Protein AF-R7NEY8-F1 (afdb_monomer)

Nearest PDB structures (foldseek):
  2kyw-assembly1_A  TM=3.638E-01  e=1.204E+00  Pediococcus pentosaceus ATCC 25745
  6xfq-assembly1_B  TM=5.716E-01  e=5.577E+00  Deinagkistrodon acutus
  2h2r-assembly1_B  TM=4.894E-01  e=4.732E+00  Homo sapiens
  4j6n-assembly2_B  TM=4.679E-01  e=6.572E+00  Homo sapiens
  5xw6-assembly1_B  TM=1.601E-01  e=9.128E+00  Gallus gallus

Structure (mmCIF, N/CA/C/O backbone):
data_AF-R7NEY8-F1
#
_entry.id   AF-R7NEY8-F1
#
loop_
_atom_site.group_PDB
_atom_site.id
_atom_site.type_symbol
_atom_site.label_atom_id
_atom_site.label_alt_id
_atom_site.label_comp_id
_atom_site.label_asym_id
_atom_site.label_entity_id
_atom_site.label_seq_id
_atom_site.pdbx_PDB_ins_code
_atom_site.Cartn_x
_atom_site.Cartn_y
_atom_site.Cartn_z
_atom_site.occupancy
_atom_site.B_iso_or_equiv
_atom_site.auth_seq_id
_atom_site.auth_comp_id
_atom_site.auth_asym_id
_atom_site.auth_atom_id
_atom_site.pdbx_PDB_model_num
ATOM 1 N N . MET A 1 1 ? -41.479 -27.903 -81.618 1.00 34.59 1 MET A N 1
ATOM 2 C CA . MET A 1 1 ? -42.304 -29.026 -82.120 1.00 34.59 1 MET A CA 1
ATOM 3 C C . MET A 1 1 ? -42.559 -29.978 -80.956 1.00 34.59 1 MET A C 1
ATOM 5 O O . MET A 1 1 ? -41.578 -30.416 -80.388 1.00 34.59 1 MET A O 1
ATOM 9 N N . LYS A 1 2 ? -43.842 -30.221 -80.623 1.00 31.72 2 LYS A N 1
ATOM 10 C CA . LYS A 1 2 ? -44.438 -31.319 -79.808 1.00 31.72 2 LYS A CA 1
ATOM 11 C C . LYS A 1 2 ? -43.821 -31.620 -78.416 1.00 31.72 2 LYS A C 1
ATOM 13 O O . LYS A 1 2 ? -42.689 -32.053 -78.325 1.00 31.72 2 LYS A O 1
ATOM 18 N N . LYS A 1 3 ? -44.509 -31.286 -77.309 1.00 28.61 3 LYS A N 1
ATOM 19 C CA . LYS A 1 3 ? -45.629 -32.014 -76.637 1.00 28.61 3 LYS A CA 1
ATOM 20 C C . LYS A 1 3 ? -45.160 -33.257 -75.847 1.00 28.61 3 LYS A C 1
ATOM 22 O O . LYS A 1 3 ? -44.783 -34.233 -76.474 1.00 28.61 3 LYS A O 1
ATOM 27 N N . THR A 1 4 ? -45.166 -33.185 -74.501 1.00 30.80 4 THR A N 1
ATOM 28 C CA . THR A 1 4 ? -46.138 -33.874 -73.587 1.00 30.80 4 THR A CA 1
ATOM 29 C C . THR A 1 4 ? -45.505 -35.186 -73.053 1.00 30.80 4 THR A C 1
ATOM 31 O O . THR A 1 4 ? -44.933 -35.900 -73.856 1.00 30.80 4 THR A O 1
ATOM 34 N N . LEU A 1 5 ? -45.437 -35.564 -71.761 1.00 26.52 5 LEU A N 1
ATOM 35 C CA . LEU A 1 5 ? -46.464 -35.685 -70.710 1.00 26.52 5 LEU A CA 1
ATOM 36 C C . LEU A 1 5 ? -45.821 -36.077 -69.337 1.00 26.52 5 LEU A C 1
ATOM 38 O O . LEU A 1 5 ? -45.114 -37.073 -69.271 1.00 26.52 5 LEU A O 1
ATOM 42 N N . ILE A 1 6 ? -46.035 -35.274 -68.283 1.00 31.53 6 ILE A N 1
ATOM 43 C CA . ILE A 1 6 ? -46.581 -35.585 -66.931 1.00 31.53 6 ILE A CA 1
ATOM 44 C C . ILE A 1 6 ? -46.343 -37.002 -66.342 1.00 31.53 6 ILE A C 1
ATOM 46 O O . ILE A 1 6 ? -46.766 -37.975 -66.955 1.00 31.53 6 ILE A O 1
ATOM 50 N N . ILE A 1 7 ? -45.825 -37.092 -65.096 1.00 28.94 7 ILE A N 1
ATOM 51 C CA . ILE A 1 7 ? -46.500 -37.626 -63.872 1.00 28.94 7 ILE A CA 1
ATOM 52 C C . ILE A 1 7 ? -45.574 -37.537 -62.627 1.00 28.94 7 ILE A C 1
ATOM 54 O O . ILE A 1 7 ? -44.387 -37.832 -62.682 1.00 28.94 7 ILE A O 1
ATOM 58 N N . PHE A 1 8 ? -46.184 -37.088 -61.522 1.00 30.09 8 PHE A N 1
ATOM 59 C CA . PHE A 1 8 ? -45.737 -36.955 -60.123 1.00 30.09 8 PHE A CA 1
ATOM 60 C C . PHE A 1 8 ? -45.216 -38.258 -59.468 1.00 30.09 8 PHE A C 1
ATOM 62 O O . PHE A 1 8 ? -45.709 -39.329 -59.805 1.00 30.09 8 PHE A O 1
ATOM 69 N N . ILE A 1 9 ? -44.384 -38.154 -58.413 1.00 28.44 9 ILE A N 1
ATOM 70 C CA . ILE A 1 9 ? -44.729 -38.485 -56.999 1.00 28.44 9 ILE A CA 1
ATOM 71 C C . ILE A 1 9 ? -43.503 -38.307 -56.064 1.00 28.44 9 ILE A C 1
ATOM 73 O O . ILE A 1 9 ? -42.375 -38.639 -56.408 1.00 28.44 9 ILE A O 1
ATOM 77 N N . LEU A 1 10 ? -43.792 -37.745 -54.883 1.00 30.98 10 LEU A N 1
ATOM 78 C CA . LEU A 1 10 ? -42.969 -37.454 -53.701 1.00 30.98 10 LEU A CA 1
ATOM 79 C C . LEU A 1 10 ? -42.046 -38.586 -53.193 1.00 30.98 10 LEU A C 1
ATOM 81 O O . LEU A 1 10 ? -42.489 -39.729 -53.139 1.00 30.98 10 LEU A O 1
ATOM 85 N N . LEU A 1 11 ? -40.886 -38.229 -52.605 1.00 28.19 11 LEU A N 1
ATOM 86 C CA . LEU A 1 11 ? -40.622 -38.306 -51.144 1.00 28.19 11 LEU A CA 1
ATOM 87 C C . LEU A 1 11 ? -39.175 -37.898 -50.763 1.00 28.19 11 LEU A C 1
ATOM 89 O O . LEU A 1 11 ? -38.208 -38.366 -51.347 1.00 28.19 11 LEU A O 1
ATOM 93 N N . PHE A 1 12 ? -39.102 -36.999 -49.772 1.00 32.03 12 PHE A N 1
ATOM 94 C CA . PHE A 1 12 ? -38.027 -36.635 -48.828 1.00 32.03 12 PHE A CA 1
ATOM 95 C C . PHE A 1 12 ? -36.641 -37.309 -48.918 1.00 32.03 12 PHE A C 1
ATOM 97 O O . PHE A 1 12 ? -36.538 -38.523 -48.787 1.00 32.03 12 PHE A O 1
ATOM 104 N N . SER A 1 13 ? -35.576 -36.492 -48.903 1.00 29.09 13 SER A N 1
ATOM 105 C CA . SER A 1 13 ? -34.554 -36.452 -47.827 1.00 29.09 13 SER A CA 1
ATOM 106 C C . SER A 1 13 ? -33.340 -35.601 -48.252 1.00 29.09 13 SER A C 1
ATOM 108 O O . SER A 1 13 ? -32.900 -35.674 -49.396 1.00 29.09 13 SER A O 1
ATOM 110 N N . CYS A 1 14 ? -32.831 -34.770 -47.337 1.00 29.28 14 CYS A N 1
ATOM 111 C CA . CYS A 1 14 ? -31.728 -33.820 -47.513 1.00 29.28 14 CYS A CA 1
ATOM 112 C C . CYS A 1 14 ? -30.469 -34.425 -48.158 1.00 29.28 14 CYS A C 1
ATOM 114 O O . CYS A 1 14 ? -29.878 -35.362 -47.627 1.00 29.28 14 CYS A O 1
ATOM 116 N N . ILE A 1 15 ? -30.004 -33.806 -49.247 1.00 30.89 15 ILE A N 1
ATOM 117 C CA . ILE A 1 15 ? -28.674 -34.025 -49.826 1.00 30.89 15 ILE A CA 1
ATOM 118 C C . ILE A 1 15 ? -27.732 -32.971 -49.236 1.00 30.89 15 ILE A C 1
ATOM 120 O O . ILE A 1 15 ? -27.844 -31.787 -49.551 1.00 30.89 15 ILE A O 1
ATOM 124 N N . ILE A 1 16 ? -26.807 -33.414 -48.383 1.00 34.69 16 ILE A N 1
ATOM 125 C CA . ILE A 1 16 ? -25.575 -32.686 -48.066 1.00 34.69 16 ILE A CA 1
ATOM 126 C C . ILE A 1 16 ? -24.668 -32.807 -49.295 1.00 34.69 16 ILE A C 1
ATOM 128 O O . ILE A 1 16 ? -24.315 -33.911 -49.713 1.00 34.69 16 ILE A O 1
ATOM 132 N N . LEU A 1 17 ? -24.337 -31.667 -49.902 1.00 31.25 17 LEU A N 1
ATOM 133 C CA . LEU A 1 17 ? -23.356 -31.564 -50.977 1.00 31.25 17 LEU A CA 1
ATOM 134 C C . LEU A 1 17 ? -21.948 -31.742 -50.397 1.00 31.25 17 LEU A C 1
ATOM 136 O O . LEU A 1 17 ? -21.477 -30.921 -49.617 1.00 31.25 17 LEU A O 1
ATOM 140 N N . PHE A 1 18 ? -21.285 -32.814 -50.823 1.00 31.94 18 PHE A N 1
ATOM 141 C CA . PHE A 1 18 ? -19.846 -33.013 -50.694 1.00 31.94 18 PHE A CA 1
ATOM 142 C C . PHE A 1 18 ? -19.113 -31.971 -51.556 1.00 31.94 18 PHE A C 1
ATOM 144 O O . PHE A 1 18 ? -19.301 -31.937 -52.774 1.00 31.94 18 PHE A O 1
ATOM 151 N N . VAL A 1 19 ? -18.256 -31.153 -50.944 1.00 31.95 19 VAL A N 1
ATOM 152 C CA . VAL A 1 19 ? -17.185 -30.430 -51.644 1.00 31.95 19 VAL A CA 1
ATOM 153 C C . VAL A 1 19 ? -15.875 -31.092 -51.240 1.00 31.95 19 VAL A C 1
ATOM 155 O O . VAL A 1 19 ? -15.503 -31.092 -50.072 1.00 31.95 19 VAL A O 1
ATOM 158 N N . ILE A 1 20 ? -15.214 -31.703 -52.220 1.00 33.09 20 ILE A N 1
ATOM 159 C CA . ILE A 1 20 ? -13.896 -32.323 -52.092 1.00 33.09 20 ILE A CA 1
ATOM 160 C C . ILE A 1 20 ? -12.853 -31.198 -52.119 1.00 33.09 20 ILE A C 1
ATOM 162 O O . ILE A 1 20 ? -12.715 -30.523 -53.139 1.00 33.09 20 ILE A O 1
ATOM 166 N N . SER A 1 21 ? -12.107 -31.016 -51.028 1.00 34.59 21 SER A N 1
ATOM 167 C CA . SER A 1 21 ? -10.761 -30.437 -51.073 1.00 34.59 21 SER A CA 1
ATOM 168 C C . SER A 1 21 ? -9.753 -31.554 -50.782 1.00 34.59 21 SER A C 1
ATOM 170 O O . SER A 1 21 ? -10.024 -32.466 -50.004 1.00 34.59 21 SER A O 1
ATOM 172 N N . ASN A 1 22 ? -8.624 -31.535 -51.491 1.00 34.09 22 ASN A N 1
ATOM 173 C CA . ASN A 1 22 ? -7.540 -32.506 -51.361 1.00 34.09 22 ASN A CA 1
ATOM 174 C C . ASN A 1 22 ? -6.970 -32.490 -49.930 1.00 34.09 22 ASN A C 1
ATOM 176 O O . ASN A 1 22 ? -6.149 -31.628 -49.620 1.00 34.09 22 ASN A O 1
ATOM 180 N N . GLN A 1 23 ? -7.375 -33.435 -49.079 1.00 37.69 23 GLN A N 1
ATOM 181 C CA . GLN A 1 23 ? -6.681 -33.717 -47.823 1.00 37.69 23 GLN A CA 1
ATOM 182 C C . GLN A 1 23 ? -5.438 -34.571 -48.100 1.00 37.69 23 GLN A C 1
ATOM 184 O O . GLN A 1 23 ? -5.484 -35.503 -48.905 1.00 37.69 23 GLN A O 1
ATOM 189 N N . LYS A 1 24 ? -4.331 -34.264 -47.413 1.00 41.72 24 LYS A N 1
ATOM 190 C CA . LYS A 1 24 ? -3.266 -35.246 -47.176 1.00 41.72 24 LYS A CA 1
ATOM 191 C C . LYS A 1 24 ? -3.923 -36.500 -46.589 1.00 41.72 24 LYS A C 1
ATOM 193 O O . LYS A 1 24 ? -4.746 -36.393 -45.684 1.00 41.72 24 LYS A O 1
ATOM 198 N N . GLU A 1 25 ? -3.610 -37.674 -47.127 1.00 44.91 25 GLU A N 1
ATOM 199 C CA . GLU A 1 25 ? -4.129 -38.934 -46.592 1.00 44.91 25 GLU A CA 1
ATOM 200 C C . GLU A 1 25 ? -3.706 -39.065 -45.111 1.00 44.91 25 GLU A C 1
ATOM 202 O O . GLU A 1 25 ? -2.513 -39.116 -44.822 1.00 44.91 25 GLU A O 1
ATOM 207 N N . ASN A 1 26 ? -4.693 -39.121 -44.200 1.00 55.47 26 ASN A N 1
ATOM 208 C CA . ASN A 1 26 ? -4.597 -39.401 -42.749 1.00 55.47 26 ASN A CA 1
ATOM 209 C C . ASN A 1 26 ? -4.412 -38.220 -41.764 1.00 55.47 26 ASN A C 1
ATOM 211 O O . ASN A 1 26 ? -3.669 -38.353 -40.792 1.00 55.47 26 ASN A O 1
ATOM 215 N N . GLU A 1 27 ? -5.136 -37.112 -41.941 1.00 52.06 27 GLU A N 1
ATOM 216 C CA . GLU A 1 27 ? -5.231 -36.023 -40.947 1.00 52.06 27 GLU A CA 1
ATOM 217 C C . GLU A 1 27 ? -6.686 -35.856 -40.465 1.00 52.06 27 GLU A C 1
ATOM 219 O O . GLU A 1 27 ? -7.603 -35.728 -41.284 1.00 52.06 27 GLU A O 1
ATOM 224 N N . VAL A 1 28 ? -6.921 -35.894 -39.146 1.00 64.44 28 VAL A N 1
ATOM 225 C CA . VAL A 1 28 ? -8.244 -35.689 -38.527 1.00 64.44 28 VAL A CA 1
ATOM 226 C C . VAL A 1 28 ? -8.140 -34.617 -37.446 1.00 64.44 28 VAL A C 1
ATOM 228 O O . VAL A 1 28 ? -7.413 -34.771 -36.469 1.00 64.44 28 VAL A O 1
ATOM 231 N N . ILE A 1 29 ? -8.932 -33.557 -37.606 1.00 59.16 29 ILE A N 1
ATOM 232 C CA . ILE A 1 29 ? -9.099 -32.489 -36.618 1.00 59.16 29 ILE A CA 1
ATOM 233 C C . ILE A 1 29 ? -10.428 -32.717 -35.898 1.00 59.16 29 ILE A C 1
ATOM 235 O O . ILE A 1 29 ? -11.479 -32.806 -36.540 1.00 59.16 29 ILE A O 1
ATOM 239 N N . ILE A 1 30 ? -10.387 -32.810 -34.571 1.00 64.75 30 ILE A N 1
ATOM 240 C CA . ILE A 1 30 ? -11.564 -32.967 -33.717 1.00 64.75 30 ILE A CA 1
ATOM 241 C C . ILE A 1 30 ? -11.696 -31.721 -32.838 1.00 64.75 30 ILE A C 1
ATOM 243 O O . ILE A 1 30 ? -10.909 -31.495 -31.920 1.00 64.75 30 ILE A O 1
ATOM 247 N N . SER A 1 31 ? -12.720 -30.916 -33.114 1.00 53.50 31 SER A N 1
ATOM 248 C CA . SER A 1 31 ? -13.109 -29.759 -32.304 1.00 53.50 31 SER A CA 1
ATOM 249 C C . SER A 1 31 ? -14.263 -30.117 -31.358 1.00 53.50 31 SER A C 1
ATOM 251 O O . SER A 1 31 ? -15.131 -30.913 -31.717 1.00 53.50 31 SER A O 1
ATOM 253 N N . ASN A 1 32 ? -14.287 -29.528 -30.154 1.00 51.69 32 ASN A N 1
ATOM 254 C CA . ASN A 1 32 ? -15.289 -29.786 -29.103 1.00 51.69 32 ASN A CA 1
ATOM 255 C C . ASN A 1 32 ? -15.378 -31.268 -28.685 1.00 51.69 32 ASN A C 1
ATOM 257 O O . ASN A 1 32 ? -16.399 -31.941 -28.882 1.00 51.69 32 ASN A O 1
ATOM 261 N N . ILE A 1 33 ? -14.286 -31.791 -28.118 1.00 59.47 33 ILE A N 1
ATOM 262 C CA . ILE A 1 33 ? -14.197 -33.170 -27.618 1.00 59.47 33 ILE A CA 1
ATOM 263 C C . ILE A 1 33 ? -15.023 -33.290 -26.334 1.00 59.47 33 ILE A C 1
ATOM 265 O O . ILE A 1 33 ? -14.513 -33.161 -25.230 1.00 59.47 33 ILE A O 1
ATOM 269 N N . ASN A 1 34 ? -16.319 -33.541 -26.481 1.00 50.88 34 ASN A N 1
ATOM 270 C CA . ASN A 1 34 ? -17.233 -33.648 -25.340 1.00 50.88 34 ASN A CA 1
ATOM 271 C C . ASN A 1 34 ? -17.680 -35.104 -25.101 1.00 50.88 34 ASN A C 1
ATOM 273 O O . ASN A 1 34 ? -18.567 -35.342 -24.289 1.00 50.88 34 ASN A O 1
ATOM 277 N N . ASN A 1 35 ? -17.139 -36.078 -25.849 1.00 51.78 35 ASN A N 1
ATOM 278 C CA . ASN A 1 35 ? -17.605 -37.469 -25.851 1.00 51.78 35 ASN A CA 1
ATOM 279 C C . ASN A 1 35 ? -16.475 -38.490 -26.054 1.00 51.78 35 ASN A C 1
ATOM 281 O O . ASN A 1 35 ? -15.436 -38.196 -26.637 1.00 51.78 35 ASN A O 1
ATOM 285 N N . ASN A 1 36 ? -16.749 -39.718 -25.604 1.00 52.38 36 ASN A N 1
ATOM 286 C CA . ASN A 1 36 ? -15.899 -40.908 -25.650 1.00 52.38 36 ASN A CA 1
ATOM 287 C C . ASN A 1 36 ? -15.521 -41.286 -27.106 1.00 52.38 36 ASN A C 1
ATOM 289 O O . ASN A 1 36 ? -16.303 -41.915 -27.826 1.00 52.38 36 ASN A O 1
ATOM 293 N N . ILE A 1 37 ? -14.345 -40.851 -27.573 1.00 61.47 37 ILE A N 1
ATOM 294 C CA . ILE A 1 37 ? -13.809 -41.174 -28.905 1.00 61.47 37 ILE A CA 1
ATOM 295 C C . ILE A 1 37 ? -13.157 -42.558 -28.839 1.00 61.47 37 ILE A C 1
ATOM 297 O O . ILE A 1 37 ? -12.196 -42.769 -28.102 1.00 61.47 37 ILE A O 1
ATOM 301 N N . GLN A 1 38 ? -13.652 -43.510 -29.637 1.00 61.91 38 GLN A N 1
ATOM 302 C CA . GLN A 1 38 ? -13.104 -44.868 -29.658 1.00 61.91 38 GLN A CA 1
ATOM 303 C C . GLN A 1 38 ? -11.602 -44.874 -29.982 1.00 61.91 38 GLN A C 1
ATOM 305 O O . GLN A 1 38 ? -11.197 -44.458 -31.066 1.00 61.91 38 GLN A O 1
ATOM 310 N N . GLY A 1 39 ? -10.801 -45.424 -29.063 1.00 65.12 39 GLY A N 1
ATOM 311 C CA . GLY A 1 39 ? -9.355 -45.605 -29.227 1.00 65.12 39 GLY A CA 1
ATOM 312 C C . GLY A 1 39 ? -8.481 -44.568 -28.511 1.00 65.12 39 GLY A C 1
ATOM 313 O O . GLY A 1 39 ? -7.263 -44.742 -28.466 1.00 65.12 39 GLY A O 1
ATOM 314 N N . LEU A 1 40 ? -9.094 -43.551 -27.897 1.00 73.69 40 LEU A N 1
ATOM 315 C CA . LEU A 1 40 ? -8.440 -42.647 -26.955 1.00 73.69 40 LEU A CA 1
ATOM 316 C C . LEU A 1 40 ? -8.656 -43.111 -25.512 1.00 73.69 40 LEU A C 1
ATOM 318 O O . LEU A 1 40 ? -9.732 -43.590 -25.163 1.00 73.69 40 LEU A O 1
ATOM 322 N N . VAL A 1 41 ? -7.621 -42.977 -24.684 1.00 82.19 41 VAL A N 1
ATOM 323 C CA . VAL A 1 41 ? -7.692 -43.193 -23.230 1.00 82.19 41 VAL A CA 1
ATOM 324 C C . VAL A 1 41 ? -7.137 -41.954 -22.546 1.00 82.19 41 VAL A C 1
ATOM 326 O O . VAL A 1 41 ? -6.106 -41.438 -22.975 1.00 82.19 41 VAL A O 1
ATOM 329 N N . PHE A 1 42 ? -7.800 -41.488 -21.494 1.00 86.25 42 PHE A N 1
ATOM 330 C CA . PHE A 1 42 ? -7.442 -40.256 -20.802 1.00 86.25 42 PHE A CA 1
ATOM 331 C C . PHE A 1 42 ? -6.905 -40.567 -19.407 1.00 86.25 42 PHE A C 1
ATOM 333 O O . PHE A 1 42 ? -7.394 -41.472 -18.730 1.00 86.25 42 PHE A O 1
ATOM 340 N N . TYR A 1 43 ? -5.893 -39.818 -18.993 1.00 87.31 43 TYR A N 1
ATOM 341 C CA . TYR A 1 43 ? -5.237 -39.937 -17.700 1.00 87.31 43 TYR A CA 1
ATOM 342 C C . TYR A 1 43 ? -5.151 -38.555 -17.054 1.00 87.31 43 TYR A C 1
ATOM 344 O O . TYR A 1 43 ? -4.665 -37.629 -17.698 1.00 87.31 43 TYR A O 1
ATOM 352 N N . LEU A 1 44 ? -5.600 -38.428 -15.807 1.00 86.88 44 LEU A N 1
ATOM 353 C CA . LEU A 1 44 ? -5.523 -37.202 -15.004 1.00 86.88 44 LEU A CA 1
ATOM 354 C C . LEU A 1 44 ? -4.481 -37.366 -13.906 1.00 86.88 44 LEU A C 1
ATOM 356 O O . LEU A 1 44 ? -4.434 -38.428 -13.287 1.00 86.88 44 LEU A O 1
ATOM 360 N N . GLN A 1 45 ? -3.658 -36.354 -13.661 1.00 81.56 45 GLN A N 1
ATOM 361 C CA . GLN A 1 45 ? -2.755 -36.344 -12.514 1.00 81.56 45 GLN A CA 1
ATOM 362 C C . GLN A 1 45 ? -3.556 -36.392 -11.202 1.00 81.56 45 GLN A C 1
ATOM 364 O O . GLN A 1 45 ? -4.574 -35.719 -11.067 1.00 81.56 45 GLN A O 1
ATOM 369 N N . SER A 1 46 ? -3.114 -37.217 -10.255 1.00 77.50 46 SER A N 1
ATOM 370 C CA . SER A 1 46 ? -3.747 -37.369 -8.944 1.00 77.50 46 SER A CA 1
ATOM 371 C C . SER A 1 46 ? -3.544 -36.122 -8.078 1.00 77.50 46 SER A C 1
ATOM 373 O O . SER A 1 46 ? -2.426 -35.624 -7.962 1.00 77.50 46 SER A O 1
ATOM 375 N N . GLU A 1 47 ? -4.613 -35.655 -7.427 1.00 64.31 47 GLU A N 1
ATOM 376 C CA . GLU A 1 47 ? -4.560 -34.572 -6.430 1.00 64.31 47 GLU A CA 1
ATOM 377 C C . GLU A 1 47 ? -3.969 -35.032 -5.082 1.00 64.31 47 GLU A C 1
ATOM 379 O O . GLU A 1 47 ? -3.478 -34.210 -4.312 1.00 64.31 47 GLU A O 1
ATOM 384 N N . GLU A 1 48 ? -4.001 -36.337 -4.781 1.00 60.09 48 GLU A N 1
ATOM 385 C CA . GLU A 1 48 ? -3.557 -36.886 -3.487 1.00 60.09 48 GLU A CA 1
ATOM 386 C C . GLU A 1 48 ? -2.070 -37.281 -3.476 1.00 60.09 48 GLU A C 1
ATOM 388 O O . GLU A 1 48 ? -1.426 -37.231 -2.426 1.00 60.09 48 GLU A O 1
ATOM 393 N N . GLU A 1 49 ? -1.506 -37.648 -4.632 1.00 56.88 49 GLU A N 1
ATOM 394 C CA . GLU A 1 49 ? -0.114 -38.091 -4.768 1.00 56.88 49 GLU A CA 1
ATOM 395 C C . GLU A 1 49 ? 0.523 -37.473 -6.022 1.00 56.88 49 GLU A C 1
ATOM 397 O O . GLU A 1 49 ? 0.249 -37.877 -7.157 1.00 56.88 49 GLU A O 1
ATOM 402 N N . SER A 1 50 ? 1.398 -36.481 -5.820 1.00 52.84 50 SER A N 1
ATOM 403 C CA . SER A 1 50 ? 2.161 -35.857 -6.902 1.00 52.84 50 SER A CA 1
ATOM 404 C C . SER A 1 50 ? 2.996 -36.921 -7.627 1.00 52.84 50 SER A C 1
ATOM 406 O O . SER A 1 50 ? 3.820 -37.562 -6.982 1.00 52.84 50 SER A O 1
ATOM 408 N N . GLU A 1 51 ? 2.793 -37.061 -8.944 1.00 58.97 51 GLU A N 1
ATOM 409 C CA . GLU A 1 51 ? 3.426 -38.007 -9.899 1.00 58.97 51 GLU A CA 1
ATOM 410 C C . GLU A 1 51 ? 2.593 -39.240 -10.318 1.00 58.97 51 GLU A C 1
ATOM 412 O O . GLU A 1 51 ? 2.988 -39.930 -11.265 1.00 58.97 51 GLU A O 1
ATOM 417 N N . GLU A 1 52 ? 1.421 -39.500 -9.727 1.00 79.62 52 GL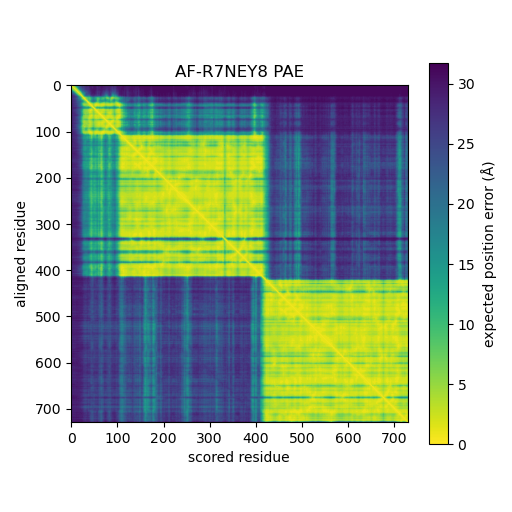U A N 1
ATOM 418 C CA . GLU A 1 52 ? 0.540 -40.595 -10.174 1.00 79.62 52 GLU A CA 1
ATOM 419 C C . GLU A 1 52 ? -0.579 -40.108 -11.117 1.00 79.62 52 GLU A C 1
ATOM 421 O O . GLU A 1 52 ? -1.047 -38.976 -11.010 1.00 79.62 52 GLU A O 1
ATOM 426 N N . TYR A 1 53 ? -1.020 -40.960 -12.055 1.00 85.56 53 TYR A N 1
ATOM 427 C CA . TYR A 1 53 ? -2.124 -40.661 -12.976 1.00 85.56 53 TYR A CA 1
ATOM 428 C C . TYR A 1 53 ? -3.275 -41.662 -12.846 1.00 85.56 53 TYR A C 1
ATOM 430 O O . TYR A 1 53 ? -3.071 -42.878 -12.884 1.00 85.56 53 TYR A O 1
ATOM 438 N N . ILE A 1 54 ? -4.502 -41.148 -12.831 1.00 88.00 54 ILE A N 1
ATOM 439 C CA . ILE A 1 54 ? -5.748 -41.910 -12.764 1.00 88.00 54 ILE A CA 1
ATOM 440 C C . ILE A 1 54 ? -6.369 -41.983 -14.163 1.00 88.00 54 ILE A C 1
ATOM 442 O O . ILE A 1 54 ? -6.550 -40.969 -14.833 1.00 88.00 54 ILE A O 1
ATOM 446 N N . SER A 1 55 ? -6.703 -43.192 -14.622 1.00 87.94 55 SER A N 1
ATOM 447 C CA . SER A 1 55 ? -7.403 -43.388 -15.899 1.00 87.94 55 SER A CA 1
ATOM 448 C C . SER A 1 55 ? -8.864 -42.959 -15.777 1.00 87.94 55 SER A C 1
ATOM 450 O O . SER A 1 55 ? -9.558 -43.414 -14.868 1.00 87.94 55 SER A O 1
ATOM 452 N N . VAL A 1 56 ? -9.351 -42.174 -16.735 1.00 84.25 56 VAL A N 1
ATOM 453 C CA . VAL A 1 56 ? -10.746 -41.716 -16.797 1.00 84.25 56 VAL A CA 1
ATOM 454 C C . VAL A 1 56 ? -11.383 -42.036 -18.151 1.00 84.25 56 VAL A C 1
ATOM 456 O O . VAL A 1 56 ? -10.707 -42.120 -19.180 1.00 84.25 56 VAL A O 1
ATOM 459 N N . ASP A 1 57 ? -12.703 -42.236 -18.148 1.00 78.38 57 ASP A N 1
ATOM 460 C CA . ASP A 1 57 ? -13.471 -42.637 -19.338 1.00 78.38 57 ASP A CA 1
ATOM 461 C C . ASP A 1 57 ? -13.780 -41.464 -20.286 1.00 78.38 57 ASP A C 1
ATOM 463 O O . ASP A 1 57 ? -14.165 -41.668 -21.441 1.00 78.38 57 ASP A O 1
ATOM 467 N N . THR A 1 58 ? -13.628 -40.229 -19.808 1.00 78.94 58 THR A N 1
ATOM 468 C CA . THR A 1 58 ? -13.895 -38.995 -20.553 1.00 78.94 58 THR A CA 1
ATOM 469 C C . THR A 1 58 ? -12.763 -38.004 -20.348 1.00 78.94 58 THR A C 1
ATOM 471 O O . THR A 1 58 ? -12.219 -37.912 -19.254 1.00 78.94 58 THR A O 1
ATOM 474 N N . ILE A 1 59 ? -12.430 -37.248 -21.395 1.00 80.56 59 ILE A N 1
ATOM 475 C CA . ILE A 1 59 ? -11.521 -36.105 -21.286 1.00 80.56 59 ILE A CA 1
ATOM 476 C C . ILE A 1 59 ? -12.045 -35.138 -20.207 1.00 80.56 59 ILE A C 1
ATOM 478 O O . ILE A 1 59 ? -13.270 -34.972 -20.128 1.00 80.56 59 ILE A O 1
ATOM 482 N N . PRO A 1 60 ? -11.173 -34.520 -19.386 1.00 80.75 60 PRO A N 1
ATOM 483 C CA . PRO A 1 60 ? -11.630 -33.506 -18.447 1.00 80.75 60 PRO A CA 1
ATOM 484 C C . PRO A 1 60 ? -12.276 -32.350 -19.215 1.00 80.75 60 PRO A C 1
ATOM 486 O O . PRO A 1 60 ? -11.948 -32.093 -20.382 1.00 80.75 60 PRO A O 1
ATOM 489 N N . SER A 1 61 ? -13.232 -31.665 -18.597 1.00 77.25 61 SER A N 1
ATOM 490 C CA . SER A 1 61 ? -13.729 -30.419 -19.181 1.00 77.25 61 SER A CA 1
ATOM 491 C C . SER A 1 61 ? -12.669 -29.319 -19.066 1.00 77.25 61 SER A C 1
ATOM 493 O O . SER A 1 61 ? -11.818 -29.341 -18.179 1.00 77.25 61 SER A O 1
ATOM 495 N N . LYS A 1 62 ? -12.719 -28.330 -19.965 1.00 69.38 62 LYS A N 1
ATOM 496 C CA . LYS A 1 62 ? -11.769 -27.204 -19.982 1.00 69.38 62 LYS A CA 1
ATOM 497 C C . LYS A 1 62 ? -11.674 -26.478 -18.627 1.00 69.38 62 LYS A C 1
ATOM 499 O O . LYS A 1 62 ? -10.626 -25.937 -18.292 1.00 69.38 62 LYS A O 1
ATOM 504 N N . ASP A 1 63 ? -12.755 -26.484 -17.849 1.00 67.00 63 ASP A N 1
ATOM 505 C CA . ASP A 1 63 ? -12.857 -25.754 -16.584 1.00 67.00 63 ASP A CA 1
ATOM 506 C C . ASP A 1 63 ? -12.531 -26.620 -15.350 1.00 67.00 63 ASP A C 1
ATOM 508 O O . ASP A 1 63 ? -12.480 -26.099 -14.235 1.00 67.00 63 ASP A O 1
ATOM 512 N N . GLU A 1 64 ? -12.248 -27.916 -15.529 1.00 69.38 64 GLU A N 1
ATOM 513 C CA . GLU A 1 64 ? -11.919 -28.857 -14.442 1.00 69.38 64 GLU A CA 1
ATOM 514 C C . GLU A 1 64 ? -10.504 -28.683 -13.870 1.00 69.38 64 GLU A C 1
ATOM 516 O O . GLU A 1 64 ? -10.119 -29.426 -12.976 1.00 69.38 64 GLU A O 1
ATOM 521 N N . GLY A 1 65 ? -9.741 -27.685 -14.329 1.00 72.62 65 GLY A N 1
ATOM 522 C CA . GLY A 1 65 ? -8.425 -27.371 -13.765 1.00 72.62 65 GLY A CA 1
ATOM 523 C C . GLY A 1 65 ? -7.339 -28.355 -14.188 1.00 72.62 65 GLY A C 1
ATOM 524 O O . GLY A 1 65 ? -6.436 -28.629 -13.409 1.00 72.62 65 GLY A O 1
ATOM 525 N N . TYR A 1 66 ? -7.428 -28.875 -15.412 1.00 79.00 66 TYR A N 1
ATOM 526 C CA . TYR A 1 66 ? -6.428 -29.754 -16.006 1.00 79.00 66 TYR A CA 1
ATOM 527 C C . TYR A 1 66 ? -5.926 -29.182 -17.335 1.00 79.00 66 TYR A C 1
ATOM 529 O O . TYR A 1 66 ? -6.700 -28.627 -18.115 1.00 79.00 66 TYR A O 1
ATOM 537 N N . VAL A 1 67 ? -4.643 -29.373 -17.630 1.00 83.50 67 VAL A N 1
ATOM 538 C CA . VAL A 1 67 ? -4.016 -29.026 -18.913 1.00 83.50 67 VAL A CA 1
ATOM 539 C C . VAL A 1 67 ? -3.407 -30.262 -19.552 1.00 83.50 67 VAL A C 1
ATOM 541 O O . VAL A 1 67 ? -2.822 -31.108 -18.882 1.00 83.50 67 VAL A O 1
ATOM 544 N N . PHE A 1 68 ? -3.531 -30.386 -20.870 1.00 85.25 68 PHE A N 1
ATOM 545 C CA . PHE A 1 68 ? -2.876 -31.446 -21.621 1.00 85.25 68 PHE A CA 1
ATOM 546 C C . PHE A 1 68 ? -1.360 -31.373 -21.432 1.00 85.25 68 PHE A C 1
ATOM 548 O O . PHE A 1 68 ? -0.745 -30.340 -21.695 1.00 85.25 68 PHE A O 1
ATOM 555 N N . SER A 1 69 ? -0.794 -32.502 -21.019 1.00 85.81 69 SER A N 1
ATOM 556 C CA . SER A 1 69 ? 0.623 -32.696 -20.725 1.00 85.81 69 SER A CA 1
ATOM 557 C C . SER A 1 69 ? 1.336 -33.370 -21.892 1.00 85.81 69 SER A C 1
ATOM 559 O O . SER A 1 69 ? 2.306 -32.856 -22.447 1.00 85.81 69 SER A O 1
ATOM 561 N N . LYS A 1 70 ? 0.837 -34.540 -22.307 1.00 86.06 70 LYS A N 1
ATOM 562 C CA . LYS A 1 70 ? 1.450 -35.347 -23.369 1.00 86.06 70 LYS A CA 1
ATOM 563 C C . LYS A 1 70 ? 0.485 -36.371 -23.944 1.00 86.06 70 LYS A C 1
ATOM 565 O O . LYS A 1 70 ? -0.477 -36.788 -23.298 1.00 86.06 70 LYS A O 1
ATOM 570 N N . ALA A 1 71 ? 0.818 -36.864 -25.133 1.00 87.94 71 ALA A N 1
ATOM 571 C CA . ALA A 1 71 ? 0.179 -38.020 -25.740 1.00 87.94 71 ALA A CA 1
ATOM 572 C C . ALA A 1 71 ? 1.190 -39.152 -25.956 1.00 87.94 71 ALA A C 1
ATOM 574 O O . ALA A 1 71 ? 2.325 -38.922 -26.367 1.00 87.94 71 ALA A O 1
ATOM 575 N N . VAL A 1 72 ? 0.764 -40.386 -25.697 1.00 87.19 72 VAL A N 1
ATOM 576 C CA . VAL A 1 72 ? 1.529 -41.606 -25.976 1.00 87.19 72 VAL A CA 1
ATOM 577 C C . VAL A 1 72 ? 0.714 -42.470 -26.927 1.00 87.19 72 VAL A C 1
ATOM 579 O O . VAL A 1 72 ? -0.290 -43.065 -26.526 1.00 87.19 72 VAL A O 1
ATOM 582 N N . CYS A 1 73 ? 1.134 -42.530 -28.186 1.00 84.00 73 CYS A N 1
ATOM 583 C CA . CYS A 1 73 ? 0.480 -43.318 -29.226 1.00 84.00 73 CYS A CA 1
ATOM 584 C C . CYS A 1 73 ? 1.157 -44.686 -29.394 1.00 84.00 73 CYS A C 1
ATOM 586 O O . CYS A 1 73 ? 2.369 -44.822 -29.246 1.00 84.00 73 CYS A O 1
ATOM 588 N N . ASN A 1 74 ? 0.358 -45.722 -29.665 1.00 78.75 74 ASN A N 1
ATOM 589 C CA . ASN A 1 74 ? 0.848 -47.092 -29.894 1.00 78.75 74 ASN A CA 1
ATOM 590 C C . ASN A 1 74 ? 1.286 -47.344 -31.353 1.00 78.75 74 ASN A C 1
ATOM 592 O O . ASN A 1 74 ? 1.666 -48.463 -31.697 1.00 78.75 74 ASN A O 1
ATOM 596 N N . ASP A 1 75 ? 1.166 -46.334 -32.205 1.00 77.75 75 ASP A N 1
ATOM 597 C CA . ASP A 1 75 ? 1.538 -46.300 -33.616 1.00 77.75 75 ASP A CA 1
ATOM 598 C C . ASP A 1 75 ? 2.298 -44.990 -33.905 1.00 77.75 75 ASP A C 1
ATOM 600 O O . ASP A 1 75 ? 2.630 -44.242 -32.986 1.00 77.75 75 ASP A O 1
ATOM 604 N N . ASN A 1 76 ? 2.586 -44.710 -35.177 1.00 77.19 76 ASN A N 1
ATOM 605 C CA . ASN A 1 76 ? 3.280 -43.485 -35.589 1.00 77.19 76 ASN A CA 1
ATOM 606 C C . ASN A 1 76 ? 2.362 -42.246 -35.632 1.00 77.19 76 ASN A C 1
ATOM 608 O O . ASN A 1 76 ? 2.728 -41.262 -36.274 1.00 77.19 76 ASN A O 1
ATOM 612 N N . SER A 1 77 ? 1.175 -42.290 -35.011 1.00 79.56 77 SER A N 1
ATOM 613 C CA . SER A 1 77 ? 0.291 -41.125 -34.965 1.00 79.56 77 SER A CA 1
ATOM 614 C C . SER A 1 77 ? 0.935 -40.004 -34.155 1.00 79.56 77 SER A C 1
ATOM 616 O O . SER A 1 77 ? 1.480 -40.235 -33.074 1.00 79.56 77 SER A O 1
ATOM 618 N N . GLU A 1 78 ? 0.813 -38.781 -34.650 1.00 78.56 78 GLU A N 1
ATOM 619 C CA . GLU A 1 78 ? 1.213 -37.574 -33.935 1.00 78.56 78 GLU A CA 1
ATOM 620 C C . GLU A 1 78 ? -0.039 -36.871 -33.416 1.00 78.56 78 GLU A C 1
ATOM 622 O O . GLU A 1 78 ? -1.057 -36.799 -34.105 1.00 78.56 78 GLU A O 1
ATOM 627 N N . VAL A 1 79 ? 0.036 -36.379 -32.182 1.00 81.12 79 VAL A N 1
ATOM 628 C CA . VAL A 1 79 ? -1.061 -35.692 -31.502 1.00 81.12 79 VAL A CA 1
ATOM 629 C C . VAL A 1 79 ? -0.620 -34.278 -31.165 1.00 81.12 79 VAL A C 1
ATOM 631 O O . VAL A 1 79 ? 0.384 -34.086 -30.480 1.00 81.12 79 VAL A O 1
ATOM 634 N N . LEU A 1 80 ? -1.418 -33.307 -31.594 1.00 78.88 80 LEU A N 1
ATOM 635 C CA . LEU A 1 80 ? -1.333 -31.917 -31.173 1.00 78.88 80 LEU A CA 1
ATOM 636 C C . LEU A 1 80 ? -2.615 -31.577 -30.417 1.00 78.88 80 LEU A C 1
ATOM 638 O O . LEU A 1 80 ? -3.717 -31.784 -30.922 1.00 78.88 80 LEU A O 1
ATOM 642 N N . PHE A 1 81 ? -2.480 -31.076 -29.193 1.00 80.62 81 PHE A N 1
ATOM 643 C CA . PHE A 1 81 ? -3.615 -30.651 -28.382 1.00 80.62 81 PHE A CA 1
ATOM 644 C C . PHE A 1 81 ? -3.500 -29.163 -28.082 1.00 80.62 81 PHE A C 1
ATOM 646 O O . PHE A 1 81 ? -2.454 -28.686 -27.643 1.00 80.62 81 PHE A O 1
ATOM 653 N N . ASN A 1 82 ? -4.587 -28.431 -28.293 1.00 72.31 82 ASN A N 1
ATOM 654 C CA . ASN A 1 82 ? -4.671 -27.015 -27.987 1.00 72.31 82 ASN A CA 1
ATOM 655 C C . ASN A 1 82 ? -5.494 -26.822 -26.706 1.00 72.31 82 ASN A C 1
ATOM 657 O O . ASN A 1 82 ? -6.722 -26.910 -26.727 1.00 72.31 82 ASN A O 1
ATOM 661 N N . ASN A 1 83 ? -4.809 -26.525 -25.596 1.00 71.12 83 ASN A N 1
ATOM 662 C CA . ASN A 1 83 ? -5.424 -26.290 -24.283 1.00 71.12 83 ASN A CA 1
ATOM 663 C C . ASN A 1 83 ? -6.390 -25.091 -24.257 1.00 71.12 83 ASN A C 1
ATOM 665 O O . ASN A 1 83 ? -7.283 -25.037 -23.416 1.00 71.12 83 ASN A O 1
ATOM 669 N N . TYR A 1 84 ? -6.264 -24.139 -25.186 1.00 64.19 84 TYR A N 1
ATOM 670 C CA . TYR A 1 84 ? -7.147 -22.976 -25.251 1.00 64.19 84 TYR A CA 1
ATOM 671 C C . TYR A 1 84 ? -8.461 -23.285 -25.973 1.00 64.19 84 TYR A C 1
ATOM 673 O O . TYR A 1 84 ? -9.543 -23.060 -25.427 1.00 64.19 84 TYR A O 1
ATOM 681 N N . THR A 1 85 ? -8.392 -23.829 -27.188 1.00 68.38 85 THR A N 1
ATOM 682 C CA . THR A 1 85 ? -9.596 -24.203 -27.954 1.00 68.38 85 THR A CA 1
ATOM 683 C C . THR A 1 85 ? -10.189 -25.539 -27.506 1.00 68.38 85 THR A C 1
ATOM 685 O O . THR A 1 85 ? -11.254 -25.923 -27.987 1.00 68.38 85 THR A O 1
ATOM 688 N N . TRP A 1 86 ? -9.511 -26.237 -26.587 1.00 74.62 86 TRP A N 1
ATOM 689 C CA . TRP A 1 86 ? -9.837 -27.590 -26.138 1.00 74.62 86 TRP A CA 1
ATOM 690 C C . TRP A 1 86 ? -10.037 -28.546 -27.323 1.00 74.62 86 TRP A C 1
ATOM 692 O O . TRP A 1 86 ? -11.027 -29.280 -27.421 1.00 74.62 86 TRP A O 1
ATOM 702 N N . SER A 1 87 ? -9.112 -28.465 -28.285 1.00 76.81 87 SER A N 1
ATOM 703 C CA . SER A 1 87 ? -9.172 -29.194 -29.553 1.00 76.81 87 SER A CA 1
ATOM 704 C C . SER A 1 87 ? -7.971 -30.113 -29.747 1.00 76.81 87 SER A C 1
ATOM 706 O O . SER A 1 87 ? -6.877 -29.859 -29.241 1.00 76.81 87 SER A O 1
ATOM 708 N N . LEU A 1 88 ? -8.204 -31.203 -30.476 1.00 81.00 88 LEU A N 1
ATOM 709 C CA . LEU A 1 88 ? -7.234 -32.255 -30.753 1.00 81.00 88 LEU A CA 1
ATOM 710 C C . LEU A 1 88 ? -7.068 -32.398 -32.260 1.00 81.00 88 LEU A C 1
ATOM 712 O O . LEU A 1 88 ? -8.041 -32.598 -32.990 1.00 81.00 88 LEU A O 1
ATOM 716 N N . GLU A 1 89 ? -5.824 -32.391 -32.703 1.00 81.06 89 GLU A N 1
ATOM 717 C CA . GLU A 1 89 ? -5.426 -32.754 -34.051 1.00 81.06 89 GLU A CA 1
ATOM 718 C C . GLU A 1 89 ? -4.589 -34.032 -33.994 1.00 81.06 89 GLU A C 1
ATOM 720 O O . GLU A 1 89 ? -3.662 -34.153 -33.189 1.00 81.06 89 GLU A O 1
ATOM 725 N N . VAL A 1 90 ? -4.947 -35.006 -34.835 1.00 78.50 90 VAL A N 1
ATOM 726 C CA . VAL A 1 90 ? -4.208 -36.262 -34.981 1.00 78.50 90 VAL A CA 1
ATOM 727 C C . VAL A 1 90 ? -3.795 -36.434 -36.436 1.00 78.50 90 VAL A C 1
ATOM 729 O O . VAL A 1 90 ? -4.636 -36.422 -37.342 1.00 78.50 90 VAL A O 1
ATOM 732 N N . SER A 1 91 ? -2.503 -36.646 -36.658 1.00 79.44 91 SER A N 1
ATOM 733 C CA . SER A 1 91 ? -1.920 -36.895 -37.977 1.00 79.44 91 SER A CA 1
ATOM 734 C C . SER A 1 91 ? -1.174 -38.235 -38.004 1.00 79.44 91 SER A C 1
ATOM 736 O O . SER A 1 91 ? -0.970 -38.871 -36.971 1.00 79.44 91 SER A O 1
ATOM 738 N N . ASN A 1 92 ? -0.810 -38.713 -39.201 1.00 74.38 92 ASN A N 1
ATOM 739 C CA . ASN A 1 92 ? -0.045 -39.954 -39.419 1.00 74.38 92 ASN A CA 1
ATOM 740 C C . ASN A 1 92 ? -0.707 -41.250 -38.896 1.00 74.38 92 ASN A C 1
ATOM 742 O O . ASN A 1 92 ? -0.024 -42.225 -38.580 1.00 74.38 92 ASN A O 1
ATOM 746 N N . MET A 1 93 ? -2.043 -41.299 -38.858 1.00 70.44 93 MET A N 1
ATOM 747 C CA . MET A 1 93 ? -2.776 -42.464 -38.344 1.00 70.44 93 MET A CA 1
ATOM 748 C C . MET A 1 93 ? -2.624 -43.713 -39.225 1.00 70.44 93 MET A C 1
ATOM 750 O O . MET A 1 93 ? -2.861 -43.677 -40.436 1.00 70.44 93 MET A O 1
ATOM 754 N N . GLU A 1 94 ? -2.358 -44.864 -38.606 1.00 67.25 94 GLU A N 1
ATOM 755 C CA . GLU A 1 94 ? -2.315 -46.154 -39.298 1.00 67.25 94 GLU A CA 1
ATOM 756 C C . GLU A 1 94 ? -3.728 -46.770 -39.388 1.00 67.25 94 GLU A C 1
ATOM 758 O O . GLU A 1 94 ? -4.403 -47.011 -38.386 1.00 67.25 94 GLU A O 1
ATOM 763 N N . ASN A 1 95 ? -4.211 -47.045 -40.606 1.00 66.44 95 ASN A N 1
ATOM 764 C CA . ASN A 1 95 ? -5.556 -47.594 -40.869 1.00 66.44 95 ASN A CA 1
ATOM 765 C C . ASN A 1 95 ? -6.738 -46.748 -40.334 1.00 66.44 95 ASN A C 1
ATOM 767 O O . ASN A 1 95 ? -7.821 -47.294 -40.097 1.00 66.44 95 ASN A O 1
ATOM 771 N N . GLY A 1 96 ? -6.552 -45.438 -40.134 1.00 62.69 96 GLY A N 1
ATOM 772 C CA . GLY A 1 96 ? -7.618 -44.506 -39.739 1.00 62.69 96 GLY A CA 1
ATOM 773 C C . GLY A 1 96 ? -8.199 -44.736 -38.338 1.00 62.69 96 GLY A C 1
ATOM 774 O O . GLY A 1 96 ? -9.345 -44.364 -38.087 1.00 62.69 96 GLY A O 1
ATOM 775 N N . LYS A 1 97 ? -7.454 -45.389 -37.434 1.00 65.81 97 LYS A N 1
ATOM 776 C CA . LYS A 1 97 ? -7.852 -45.596 -36.032 1.00 65.81 97 LYS A CA 1
ATOM 777 C C . LYS A 1 97 ? -6.887 -44.873 -35.104 1.00 65.81 97 LYS A C 1
ATOM 779 O O . LYS A 1 97 ? -5.688 -45.072 -35.212 1.00 65.81 97 LYS A O 1
ATOM 784 N N . ILE A 1 98 ? -7.426 -44.123 -34.149 1.00 71.12 98 ILE A N 1
ATOM 785 C CA . ILE A 1 98 ? -6.635 -43.430 -33.131 1.00 71.12 98 ILE A CA 1
ATOM 786 C C . ILE A 1 98 ? -6.309 -44.425 -32.006 1.00 71.12 98 ILE A C 1
ATOM 788 O O . ILE A 1 98 ? -7.196 -45.150 -31.553 1.00 71.12 98 ILE A O 1
ATOM 792 N N . ARG A 1 99 ? -5.045 -44.504 -31.575 1.00 78.19 99 ARG A N 1
ATOM 793 C CA . ARG A 1 99 ? -4.597 -45.368 -30.463 1.00 78.19 99 ARG A CA 1
ATOM 794 C C . ARG A 1 99 ? -3.634 -44.632 -29.539 1.00 78.19 99 ARG A C 1
ATOM 796 O O . ARG A 1 99 ? -2.496 -45.064 -29.349 1.00 78.19 99 ARG A O 1
ATOM 803 N N . CYS A 1 100 ? -4.102 -43.529 -28.971 1.00 82.25 100 CYS A N 1
ATOM 804 C CA . CYS A 1 100 ? -3.292 -42.654 -28.134 1.00 82.25 100 CYS A CA 1
ATOM 805 C C . CYS A 1 100 ? -3.847 -42.566 -26.712 1.00 82.25 100 CYS A C 1
ATOM 807 O O . CYS A 1 100 ? -5.058 -42.538 -26.492 1.00 82.25 100 CYS A O 1
ATOM 809 N N . LYS A 1 101 ? -2.938 -42.521 -25.741 1.00 89.19 101 LYS A N 1
ATOM 810 C CA . LYS A 1 101 ? -3.220 -42.177 -24.349 1.00 89.19 101 LYS A CA 1
ATOM 811 C C . LYS A 1 101 ? -2.884 -40.707 -24.149 1.00 89.19 101 LYS A C 1
ATOM 813 O O . LYS A 1 101 ? -1.752 -40.327 -24.434 1.00 89.19 101 LYS A O 1
ATOM 818 N N . LEU A 1 102 ? -3.834 -39.902 -23.697 1.00 89.06 102 LEU A N 1
ATOM 819 C CA . LEU A 1 102 ? -3.635 -38.480 -23.426 1.00 89.06 102 LEU A CA 1
ATOM 820 C C . LEU A 1 102 ? -3.550 -38.291 -21.916 1.00 89.06 102 LEU A C 1
ATOM 822 O O . LEU A 1 102 ? -4.396 -38.795 -21.181 1.00 89.06 102 LEU A O 1
ATOM 826 N N . TYR A 1 103 ? -2.522 -37.580 -21.478 1.00 88.62 103 TYR A N 1
ATOM 827 C CA . TYR A 1 103 ? -2.253 -37.279 -20.081 1.00 88.62 103 TYR A CA 1
ATOM 828 C C . TYR A 1 103 ? -2.522 -35.799 -19.842 1.00 88.62 103 TYR A C 1
ATOM 830 O O . TYR A 1 103 ? -2.094 -34.968 -20.647 1.00 88.62 103 TYR A O 1
ATOM 838 N N . PHE A 1 104 ? -3.212 -35.492 -18.751 1.00 87.44 104 PHE A N 1
ATOM 839 C CA . PHE A 1 104 ? -3.511 -34.141 -18.312 1.00 87.44 104 PHE A CA 1
ATOM 840 C C . PHE A 1 104 ? -2.989 -33.936 -16.893 1.00 87.44 104 PHE A C 1
ATOM 842 O O . PHE A 1 104 ? -3.256 -34.752 -16.010 1.00 87.44 104 PHE A O 1
ATOM 849 N N . ASP A 1 105 ? -2.263 -32.845 -16.702 1.00 84.06 105 ASP A N 1
ATOM 850 C CA . ASP A 1 105 ? -1.711 -32.430 -15.417 1.00 84.06 105 ASP A CA 1
ATOM 851 C C . ASP A 1 105 ? -2.649 -31.412 -14.770 1.00 84.06 105 ASP A C 1
ATOM 853 O O . ASP A 1 105 ? -3.433 -30.768 -15.473 1.00 84.06 105 ASP A O 1
ATOM 857 N N . ILE A 1 106 ? -2.585 -31.275 -13.447 1.00 78.50 106 ILE A N 1
ATOM 858 C CA . ILE A 1 106 ? -3.338 -30.236 -12.735 1.00 78.50 106 ILE A CA 1
ATOM 859 C C . ILE A 1 106 ? -2.836 -28.865 -13.219 1.00 78.50 106 ILE A C 1
ATOM 861 O O . ILE A 1 106 ? -1.633 -28.602 -13.233 1.00 78.50 106 ILE A O 1
ATOM 865 N N . ASP A 1 107 ? -3.756 -27.989 -13.629 1.00 75.69 107 ASP A N 1
ATOM 866 C CA . ASP A 1 107 ? -3.451 -26.607 -13.999 1.00 75.69 107 ASP A CA 1
ATOM 867 C C . ASP A 1 107 ? -3.219 -25.779 -12.734 1.00 75.69 107 ASP A C 1
ATOM 869 O O . ASP A 1 107 ? -4.136 -25.193 -12.154 1.00 75.69 107 ASP A O 1
ATOM 873 N N . ASP A 1 108 ? -1.962 -25.723 -12.312 1.00 74.62 108 ASP A N 1
ATOM 874 C CA . ASP A 1 108 ? -1.513 -24.906 -11.191 1.00 74.62 108 ASP A CA 1
ATOM 875 C C . ASP A 1 108 ? -1.420 -23.406 -11.535 1.00 74.62 108 ASP A C 1
ATOM 877 O O . ASP A 1 108 ? -1.084 -22.599 -10.668 1.00 74.62 108 ASP A O 1
ATOM 881 N N . ALA A 1 109 ? -1.752 -22.989 -12.765 1.00 80.94 109 ALA A N 1
ATOM 882 C CA . ALA A 1 109 ? -1.788 -21.584 -13.168 1.00 80.94 109 ALA A CA 1
ATOM 883 C C . ALA A 1 109 ? -3.138 -20.911 -12.867 1.00 80.94 109 ALA A C 1
ATOM 885 O O . ALA A 1 109 ? -3.809 -20.346 -13.743 1.00 80.94 109 ALA A O 1
ATOM 886 N N . ILE A 1 110 ? -3.514 -20.942 -11.591 1.00 84.69 110 ILE A N 1
ATOM 887 C CA . ILE A 1 110 ? -4.751 -20.373 -11.049 1.00 84.69 110 ILE A CA 1
ATOM 888 C C . ILE A 1 110 ? -4.905 -18.892 -11.433 1.00 84.69 110 ILE A C 1
ATOM 890 O O . ILE A 1 110 ? -5.958 -18.495 -11.943 1.00 84.69 110 ILE A O 1
ATOM 894 N N . ALA A 1 111 ? -3.842 -18.098 -11.281 1.00 90.38 111 ALA A N 1
ATOM 895 C CA . ALA A 1 111 ? -3.835 -16.667 -11.577 1.00 90.38 111 ALA A CA 1
ATOM 896 C C . ALA A 1 111 ? -4.170 -16.367 -13.047 1.00 90.38 111 ALA A C 1
ATOM 898 O O . ALA A 1 111 ? -5.005 -15.509 -13.348 1.00 90.38 111 ALA A O 1
ATOM 899 N N . ARG A 1 112 ? -3.563 -17.117 -13.979 1.00 92.06 112 ARG A N 1
ATOM 900 C CA . ARG A 1 112 ? -3.834 -17.001 -15.419 1.00 92.06 112 ARG A CA 1
ATOM 901 C C . ARG A 1 112 ? -5.301 -17.275 -15.716 1.00 92.06 112 ARG A C 1
ATOM 903 O O . ARG A 1 112 ? -5.936 -16.487 -16.414 1.00 92.06 112 ARG A O 1
ATOM 910 N N . ARG A 1 113 ? -5.837 -18.388 -15.204 1.00 84.62 113 ARG A N 1
ATOM 911 C CA . ARG A 1 113 ? -7.232 -18.783 -15.439 1.00 84.62 113 ARG A CA 1
ATOM 912 C C . ARG A 1 113 ? -8.196 -17.713 -14.938 1.00 84.62 113 ARG A C 1
ATOM 914 O O . ARG A 1 113 ? -9.128 -17.364 -15.657 1.00 84.62 113 ARG A O 1
ATOM 921 N N . TYR A 1 114 ? -7.941 -17.165 -13.750 1.00 85.50 114 TYR A N 1
ATOM 922 C CA . TYR A 1 114 ? -8.757 -16.094 -13.189 1.00 85.50 114 TYR A CA 1
ATOM 923 C C . TYR A 1 114 ? -8.789 -14.870 -14.109 1.00 85.50 114 TYR A C 1
ATOM 925 O O . TYR A 1 114 ? -9.866 -14.479 -14.559 1.00 85.50 114 TYR A O 1
ATOM 933 N N . ILE A 1 115 ? -7.621 -14.331 -14.475 1.00 93.44 115 ILE A N 1
ATOM 934 C CA . ILE A 1 115 ? -7.531 -13.135 -15.324 1.00 93.44 115 ILE A CA 1
ATOM 935 C C . ILE A 1 115 ? -8.174 -13.390 -16.691 1.00 93.44 115 ILE A C 1
ATOM 937 O O . ILE A 1 115 ? -9.002 -12.602 -17.144 1.00 93.44 115 ILE A O 1
ATOM 941 N N . LEU A 1 116 ? -7.857 -14.506 -17.351 1.00 89.19 116 LEU A N 1
ATOM 942 C CA . LEU A 1 116 ? -8.406 -14.801 -18.677 1.00 89.19 116 LEU A CA 1
ATOM 943 C C . LEU A 1 116 ? -9.916 -15.084 -18.652 1.00 89.19 116 LEU A C 1
ATOM 945 O O . LEU A 1 116 ? -10.581 -14.825 -19.647 1.00 89.19 116 LEU A O 1
ATOM 949 N N . SER A 1 117 ? -10.484 -15.551 -17.534 1.00 81.94 117 SER A N 1
ATOM 950 C CA . SER A 1 117 ? -11.940 -15.741 -17.407 1.00 81.94 117 SER A CA 1
ATOM 951 C C . SER A 1 117 ? -12.733 -14.430 -17.464 1.00 81.94 117 SER A C 1
ATOM 953 O O . SER A 1 117 ? -13.910 -14.437 -17.822 1.00 81.94 117 SER A O 1
ATOM 955 N N . GLN A 1 118 ? -12.090 -13.311 -17.120 1.00 82.69 118 GLN A N 1
ATOM 956 C CA . GLN A 1 118 ? -12.699 -11.981 -17.104 1.00 82.69 118 GLN A CA 1
ATOM 957 C C . GLN A 1 118 ? -12.506 -11.227 -18.428 1.00 82.69 118 GLN A C 1
ATOM 959 O O . GLN A 1 118 ? -13.094 -10.163 -18.612 1.00 82.69 118 GLN A O 1
ATOM 964 N N . ASN A 1 119 ? -11.695 -11.757 -19.352 1.00 84.81 119 ASN A N 1
ATOM 965 C CA . ASN A 1 119 ? -11.225 -11.029 -20.527 1.00 84.81 119 ASN A CA 1
ATOM 966 C C . ASN A 1 119 ? -11.459 -11.794 -21.834 1.00 84.81 119 ASN A C 1
ATOM 968 O O . ASN A 1 119 ? -11.490 -13.021 -21.880 1.00 84.81 119 ASN A O 1
ATOM 972 N N . THR A 1 120 ? -11.592 -11.053 -22.935 1.00 87.31 120 THR A N 1
ATOM 973 C CA . THR A 1 120 ? -11.637 -11.642 -24.281 1.00 87.31 120 THR A CA 1
ATOM 974 C C . THR A 1 120 ? -10.244 -11.619 -24.893 1.00 87.31 120 THR A C 1
ATOM 976 O O . THR A 1 120 ? -9.583 -10.582 -24.900 1.00 87.31 120 THR A O 1
ATOM 979 N N . VAL A 1 121 ? -9.807 -12.766 -25.413 1.00 88.69 121 VAL A N 1
ATOM 980 C CA . VAL A 1 121 ? -8.495 -12.920 -26.045 1.00 88.69 121 VAL A CA 1
ATOM 981 C C . VAL A 1 121 ? -8.651 -12.882 -27.562 1.00 88.69 121 VAL A C 1
ATOM 983 O O . VAL A 1 121 ? -9.460 -13.616 -28.127 1.00 88.69 121 VAL A O 1
ATOM 986 N N . ASN A 1 122 ? -7.869 -12.030 -28.216 1.00 89.88 122 ASN A N 1
ATOM 987 C CA . ASN A 1 122 ? -7.777 -11.943 -29.664 1.00 89.88 122 ASN A CA 1
ATOM 988 C C . ASN A 1 122 ? -6.749 -12.956 -30.191 1.00 89.88 122 ASN A C 1
ATOM 990 O O . ASN A 1 122 ? -5.601 -12.984 -29.743 1.00 89.88 122 ASN A O 1
ATOM 994 N N . GLU A 1 123 ? -7.149 -13.752 -31.181 1.00 78.75 123 GLU A N 1
ATOM 995 C CA . GLU A 1 123 ? -6.284 -14.757 -31.822 1.00 78.75 123 GLU A CA 1
ATOM 996 C C . GLU A 1 123 ? -5.497 -14.205 -33.025 1.00 78.75 123 GLU A C 1
ATOM 998 O O . GLU A 1 123 ? -4.588 -14.857 -33.537 1.00 78.75 123 GLU A O 1
ATOM 1003 N N . GLU A 1 124 ? -5.834 -13.005 -33.502 1.00 87.50 124 GLU A N 1
ATOM 1004 C CA . GLU A 1 124 ? -5.142 -12.373 -34.627 1.00 87.50 124 GLU A CA 1
ATOM 1005 C C . GLU A 1 124 ? -3.814 -11.751 -34.187 1.00 87.50 124 GLU A C 1
ATOM 1007 O O . GLU A 1 124 ? -3.733 -11.117 -33.141 1.00 87.50 124 GLU A O 1
ATOM 1012 N N . ILE A 1 125 ? -2.773 -11.865 -35.016 1.00 85.62 125 ILE A N 1
ATOM 1013 C CA . ILE A 1 125 ? -1.489 -11.204 -34.752 1.00 85.62 125 ILE A CA 1
ATOM 1014 C C . ILE A 1 125 ? -1.616 -9.711 -35.106 1.00 85.62 125 ILE A C 1
ATOM 1016 O O . ILE A 1 125 ? -1.869 -9.392 -36.274 1.00 85.62 125 ILE A O 1
ATOM 1020 N N . PRO A 1 126 ? -1.395 -8.779 -34.156 1.00 88.19 126 PRO A N 1
ATOM 1021 C CA . PRO A 1 126 ? -1.443 -7.349 -34.435 1.00 88.19 126 PRO A CA 1
ATOM 1022 C C . PRO A 1 126 ? -0.411 -6.910 -35.472 1.00 88.19 126 PRO A C 1
ATOM 1024 O O . PRO A 1 126 ? 0.719 -7.399 -35.521 1.00 88.19 126 PRO A O 1
ATOM 1027 N N . ASN A 1 127 ? -0.758 -5.891 -36.257 1.00 87.56 127 ASN A N 1
ATOM 1028 C CA . ASN A 1 127 ? 0.207 -5.250 -37.139 1.00 87.56 127 ASN A CA 1
ATOM 1029 C C . ASN A 1 127 ? 1.098 -4.274 -36.352 1.00 87.56 127 ASN A C 1
ATOM 1031 O O . ASN A 1 127 ? 0.732 -3.114 -36.141 1.00 87.56 127 ASN A O 1
ATOM 1035 N N . PHE A 1 128 ? 2.308 -4.707 -35.996 1.00 88.12 128 PHE A N 1
ATOM 1036 C CA . PHE A 1 128 ? 3.293 -3.884 -35.277 1.00 88.12 128 PHE A CA 1
ATOM 1037 C C . PHE A 1 128 ? 3.826 -2.676 -36.065 1.00 88.12 128 PHE A C 1
ATOM 1039 O O . PHE A 1 128 ? 4.531 -1.846 -35.500 1.00 88.12 128 PHE A O 1
ATOM 1046 N N . ASN A 1 129 ? 3.465 -2.517 -37.344 1.00 81.06 129 ASN A N 1
ATOM 1047 C CA . ASN A 1 129 ? 3.737 -1.282 -38.089 1.00 81.06 129 ASN A CA 1
ATOM 1048 C C . ASN A 1 129 ? 2.749 -0.147 -37.759 1.00 81.06 129 ASN A C 1
ATOM 1050 O O . ASN A 1 129 ? 2.951 0.977 -38.215 1.00 81.06 129 ASN A O 1
ATOM 1054 N N . THR A 1 130 ? 1.678 -0.426 -37.009 1.00 79.81 130 THR A N 1
ATOM 1055 C CA . THR A 1 130 ? 0.623 0.543 -36.666 1.00 79.81 130 THR A CA 1
ATOM 1056 C C . THR A 1 130 ? 0.652 0.905 -35.184 1.00 79.81 130 THR A C 1
ATOM 1058 O O . THR A 1 130 ? 0.922 0.056 -34.332 1.00 79.81 130 THR A O 1
ATOM 1061 N N . ILE A 1 131 ? 0.364 2.171 -34.865 1.00 82.50 131 ILE A N 1
ATOM 1062 C CA . ILE A 1 131 ? 0.282 2.649 -33.477 1.00 82.50 131 ILE A CA 1
ATOM 1063 C C . ILE A 1 131 ? -0.994 2.129 -32.797 1.00 82.50 131 ILE A C 1
ATOM 1065 O O . ILE A 1 131 ? -2.079 2.235 -33.360 1.00 82.50 131 ILE A O 1
ATOM 1069 N N . ALA A 1 132 ? -0.870 1.606 -31.575 1.00 88.19 132 ALA A N 1
ATOM 1070 C CA . ALA A 1 132 ? -2.015 1.190 -30.762 1.00 88.19 132 ALA A CA 1
ATOM 1071 C C . ALA A 1 132 ? -2.478 2.362 -29.888 1.00 88.19 132 ALA A C 1
ATOM 1073 O O . ALA A 1 132 ? -1.889 2.625 -28.838 1.00 88.19 132 ALA A O 1
ATOM 1074 N N . THR A 1 133 ? -3.480 3.120 -30.338 1.00 88.00 133 THR A N 1
ATOM 1075 C CA . THR A 1 133 ? -3.976 4.303 -29.604 1.00 88.00 133 THR A CA 1
ATOM 1076 C C . THR A 1 133 ? -5.287 4.079 -28.862 1.00 88.00 133 THR A C 1
ATOM 1078 O O . THR A 1 133 ? -5.792 5.005 -28.241 1.00 88.00 133 THR A O 1
ATOM 1081 N N . THR A 1 134 ? -5.872 2.893 -28.978 1.00 93.12 134 THR A N 1
ATOM 1082 C CA . THR A 1 134 ? -7.132 2.505 -28.333 1.00 93.12 134 THR A CA 1
ATOM 1083 C C . THR A 1 134 ? -6.911 1.252 -27.501 1.00 93.12 134 THR A C 1
ATOM 1085 O O . THR A 1 134 ? -5.899 0.580 -27.685 1.00 93.12 134 THR A O 1
ATOM 1088 N N . ASN A 1 135 ? -7.846 0.915 -26.613 1.00 94.12 135 ASN A N 1
ATOM 1089 C CA . ASN A 1 135 ? -7.881 -0.408 -25.998 1.00 94.12 135 ASN A CA 1
ATOM 1090 C C . ASN A 1 135 ? -8.112 -1.460 -27.099 1.00 94.12 135 ASN A C 1
ATOM 1092 O O . ASN A 1 135 ? -9.192 -1.508 -27.690 1.00 94.12 135 ASN A O 1
ATOM 1096 N N . GLU A 1 136 ? -7.092 -2.257 -27.415 1.00 93.81 136 GLU A N 1
ATOM 1097 C CA . GLU A 1 136 ? -7.208 -3.372 -28.364 1.00 93.81 136 GLU A CA 1
ATOM 1098 C C . GLU A 1 136 ? -7.362 -4.730 -27.663 1.00 93.81 136 GLU A C 1
ATOM 1100 O O . GLU A 1 136 ? -7.601 -5.744 -28.317 1.00 93.81 136 GLU A O 1
ATOM 1105 N N . GLY A 1 137 ? -7.275 -4.746 -26.332 1.00 92.38 137 GLY A N 1
ATOM 1106 C CA . GLY A 1 137 ? -7.450 -5.926 -25.499 1.00 92.38 137 GLY A CA 1
ATOM 1107 C C . GLY A 1 137 ? -6.211 -6.816 -25.413 1.00 92.38 137 GLY A C 1
ATOM 1108 O O . GLY A 1 137 ? -5.066 -6.353 -25.491 1.00 92.38 137 GLY A O 1
ATOM 1109 N N . ILE A 1 138 ? -6.468 -8.110 -25.205 1.00 95.31 138 ILE A N 1
ATOM 1110 C CA . ILE A 1 138 ? -5.453 -9.140 -24.968 1.00 95.31 138 ILE A CA 1
ATOM 1111 C C . ILE A 1 138 ? -5.173 -9.900 -26.261 1.00 95.31 138 ILE A C 1
ATOM 1113 O O . ILE A 1 138 ? -6.099 -10.253 -26.986 1.00 95.31 138 ILE A O 1
ATOM 1117 N N . PHE A 1 139 ? -3.905 -10.195 -26.522 1.00 95.62 139 PHE A N 1
ATOM 1118 C CA . PHE A 1 139 ? -3.435 -10.968 -27.670 1.00 95.62 139 PHE A CA 1
ATOM 1119 C C . PHE A 1 139 ? -2.560 -12.141 -27.229 1.00 95.62 139 PHE A C 1
ATOM 1121 O O . PHE A 1 139 ? -2.060 -12.164 -26.102 1.00 95.62 139 PHE A O 1
ATOM 1128 N N . ILE A 1 140 ? -2.363 -13.100 -28.135 1.00 92.75 140 ILE A N 1
ATOM 1129 C CA . ILE A 1 140 ? -1.574 -14.315 -27.906 1.00 92.75 140 ILE A CA 1
ATOM 1130 C C . ILE A 1 140 ? -0.254 -14.247 -28.679 1.00 92.75 140 ILE A C 1
ATOM 1132 O O . ILE A 1 140 ? -0.198 -13.759 -29.807 1.00 92.75 140 ILE A O 1
ATOM 1136 N N . SER A 1 141 ? 0.814 -14.763 -28.079 1.00 93.38 141 SER A N 1
ATOM 1137 C CA . SER A 1 141 ? 2.099 -15.014 -28.735 1.00 93.38 141 SER A CA 1
ATOM 1138 C C . SER A 1 141 ? 2.793 -16.221 -28.081 1.00 93.38 141 SER A C 1
ATOM 1140 O O . SER A 1 141 ? 2.187 -16.949 -27.291 1.00 93.38 141 SER A O 1
ATOM 1142 N N . GLU A 1 142 ? 4.071 -16.428 -28.384 1.00 89.69 142 GLU A N 1
ATOM 1143 C CA . GLU A 1 142 ? 4.924 -17.434 -27.747 1.00 89.69 142 GLU A CA 1
ATOM 1144 C C . GLU A 1 142 ? 6.151 -16.786 -27.102 1.00 89.69 142 GLU A C 1
ATOM 1146 O O . GLU A 1 142 ? 6.812 -15.941 -27.716 1.00 89.69 142 GLU A O 1
ATOM 1151 N N . ASP A 1 143 ? 6.493 -17.233 -25.898 1.00 92.44 143 ASP A N 1
ATOM 1152 C CA . ASP A 1 143 ? 7.790 -16.986 -25.266 1.00 92.44 143 ASP A CA 1
ATOM 1153 C C . ASP A 1 143 ? 8.635 -18.276 -25.229 1.00 92.44 143 ASP A C 1
ATOM 1155 O O . ASP A 1 143 ? 8.371 -19.217 -25.981 1.00 92.44 143 ASP A O 1
ATOM 1159 N N . ASP A 1 144 ? 9.715 -18.298 -24.444 1.00 88.31 144 ASP A N 1
ATOM 1160 C CA . ASP A 1 144 ? 10.615 -19.459 -24.363 1.00 88.31 144 ASP A CA 1
ATOM 1161 C C . ASP A 1 144 ? 9.987 -20.676 -23.663 1.00 88.31 144 ASP A C 1
ATOM 1163 O O . ASP A 1 144 ? 10.486 -21.790 -23.819 1.00 88.31 144 ASP A O 1
ATOM 1167 N N . ILE A 1 145 ? 8.910 -20.476 -22.897 1.00 85.38 145 ILE A N 1
ATOM 1168 C CA . ILE A 1 145 ? 8.334 -21.482 -21.994 1.00 85.38 145 ILE A CA 1
ATOM 1169 C C . ILE A 1 145 ? 6.856 -21.779 -22.279 1.00 85.38 145 ILE A C 1
ATOM 1171 O O . ILE A 1 145 ? 6.282 -22.660 -21.642 1.00 85.38 145 ILE A O 1
ATOM 1175 N N . GLY A 1 146 ? 6.233 -21.100 -23.248 1.00 87.06 146 GLY A N 1
ATOM 1176 C CA . GLY A 1 146 ? 4.915 -21.464 -23.757 1.00 87.06 146 GLY A CA 1
ATOM 1177 C C . GLY A 1 146 ? 4.111 -20.314 -24.360 1.00 87.06 146 GLY A C 1
ATOM 1178 O O . GLY A 1 146 ? 4.635 -19.333 -24.889 1.00 87.06 146 GLY A O 1
ATOM 1179 N N . THR A 1 147 ? 2.789 -20.471 -24.304 1.00 87.56 147 TH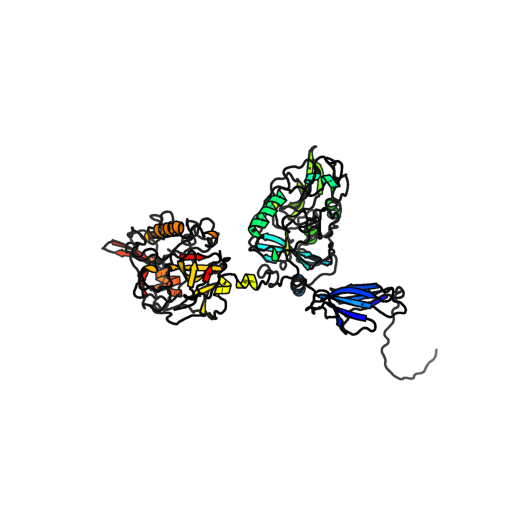R A N 1
ATOM 1180 C CA . THR A 1 147 ? 1.820 -19.495 -24.810 1.00 87.56 147 THR A CA 1
ATOM 1181 C C . THR A 1 147 ? 1.693 -18.311 -23.860 1.00 87.56 147 THR A C 1
ATOM 1183 O O . THR A 1 147 ? 1.237 -18.466 -22.728 1.00 87.56 147 THR A O 1
ATOM 1186 N N . THR A 1 148 ? 2.019 -17.116 -24.342 1.00 94.31 148 THR A N 1
ATOM 1187 C CA . THR A 1 148 ? 1.945 -15.877 -23.560 1.00 94.31 148 THR A CA 1
ATOM 1188 C C . THR A 1 148 ? 0.770 -15.006 -23.994 1.00 94.31 148 THR A C 1
ATOM 1190 O O . THR A 1 148 ? 0.408 -14.971 -25.173 1.00 94.31 148 THR A O 1
ATOM 1193 N N . TYR A 1 149 ? 0.191 -14.286 -23.033 1.00 95.88 149 TYR A N 1
ATOM 1194 C CA . TYR A 1 149 ? -0.945 -13.384 -23.231 1.00 95.88 149 TYR A CA 1
ATOM 1195 C C . TYR A 1 149 ? -0.533 -11.969 -22.855 1.00 95.88 149 TYR A C 1
ATOM 1197 O O . TYR A 1 149 ? -0.045 -11.765 -21.748 1.00 95.88 149 TYR A O 1
ATOM 1205 N N . TYR A 1 150 ? -0.723 -10.988 -23.729 1.00 97.56 150 TYR A N 1
ATOM 1206 C CA . TYR A 1 150 ? -0.257 -9.620 -23.492 1.00 97.56 150 TYR A CA 1
ATOM 1207 C C . TYR A 1 150 ? -1.320 -8.585 -23.851 1.00 97.56 150 TYR A C 1
ATOM 1209 O O . TYR A 1 150 ? -2.157 -8.816 -24.721 1.00 97.56 150 TYR A O 1
ATOM 1217 N N . TRP A 1 151 ? -1.264 -7.433 -23.187 1.00 96.62 151 TRP A N 1
ATOM 1218 C CA . TRP A 1 151 ? -2.178 -6.316 -23.418 1.00 96.62 151 TRP A CA 1
ATOM 1219 C C . TRP A 1 151 ? -1.596 -5.356 -24.450 1.00 96.62 151 TRP A C 1
ATOM 1221 O O . TRP A 1 151 ? -0.387 -5.113 -24.454 1.00 96.62 151 TRP A O 1
ATOM 1231 N N . ARG A 1 152 ? -2.450 -4.767 -25.294 1.00 94.88 152 ARG A N 1
ATOM 1232 C CA . ARG A 1 152 ? -2.032 -3.800 -26.319 1.00 94.88 152 ARG A CA 1
ATOM 1233 C C . ARG A 1 152 ? -2.897 -2.537 -26.319 1.00 94.88 152 ARG A C 1
ATOM 1235 O O . ARG A 1 152 ? -4.122 -2.605 -26.390 1.00 94.88 152 ARG A O 1
ATOM 1242 N N . GLY A 1 153 ? -2.234 -1.379 -26.320 1.00 94.56 153 GLY A N 1
ATOM 1243 C CA . GLY A 1 153 ? -2.857 -0.063 -26.467 1.00 94.56 153 GLY A CA 1
ATOM 1244 C C . GLY A 1 153 ? -3.294 0.588 -25.152 1.00 94.56 153 GLY A C 1
ATOM 1245 O O . GLY A 1 153 ? -2.639 0.426 -24.121 1.00 94.56 153 GLY A O 1
ATOM 1246 N N . ASP A 1 154 ? -4.365 1.379 -25.205 1.00 94.38 154 ASP A N 1
ATOM 1247 C CA . ASP A 1 154 ? -4.903 2.155 -24.071 1.00 94.38 154 ASP A CA 1
ATOM 1248 C C . ASP A 1 154 ? -5.820 1.296 -23.190 1.00 94.38 154 ASP A C 1
ATOM 1250 O O . ASP A 1 154 ? -7.033 1.490 -23.139 1.00 94.38 154 ASP A O 1
ATOM 1254 N N . VAL A 1 155 ? -5.253 0.250 -22.590 1.00 93.31 155 VAL A N 1
ATOM 1255 C CA . VAL A 1 155 ? -6.000 -0.703 -21.755 1.00 93.31 155 VAL A CA 1
ATOM 1256 C C . VAL A 1 155 ? -6.212 -0.153 -20.343 1.00 93.31 155 VAL A C 1
ATOM 1258 O O . VAL A 1 155 ? -5.347 0.537 -19.797 1.00 93.31 155 VAL A O 1
ATOM 1261 N N . ASP A 1 156 ? -7.339 -0.486 -19.721 1.00 90.38 156 ASP A N 1
ATOM 1262 C CA . ASP A 1 156 ? -7.732 -0.019 -18.385 1.00 90.38 156 ASP A CA 1
ATOM 1263 C C . ASP A 1 156 ? -8.025 -1.152 -17.386 1.00 90.38 156 ASP A C 1
ATOM 1265 O O . ASP A 1 156 ? -8.309 -0.865 -16.224 1.00 90.38 156 ASP A O 1
ATOM 1269 N N . ASP A 1 157 ? -7.878 -2.410 -17.809 1.00 93.00 157 ASP A N 1
ATOM 1270 C CA . ASP A 1 157 ? -8.206 -3.658 -17.100 1.00 93.00 157 ASP A CA 1
ATOM 1271 C C . ASP A 1 157 ? -6.970 -4.518 -16.747 1.00 93.00 157 ASP A C 1
ATOM 1273 O O . ASP A 1 157 ? -7.069 -5.717 -16.478 1.00 93.00 157 ASP A O 1
ATOM 1277 N N . ASN A 1 158 ? -5.784 -3.906 -16.718 1.00 97.38 158 ASN A N 1
ATOM 1278 C CA . ASN A 1 158 ? -4.514 -4.582 -16.436 1.00 97.38 158 ASN A CA 1
ATOM 1279 C C . ASN A 1 158 ? -3.772 -4.020 -15.209 1.00 97.38 158 ASN A C 1
ATOM 1281 O O . ASN A 1 158 ? -2.540 -4.062 -15.144 1.00 97.38 158 ASN A O 1
ATOM 1285 N N . TYR A 1 159 ? -4.497 -3.460 -14.245 1.00 98.00 159 TYR A N 1
ATOM 1286 C CA . TYR A 1 159 ? -3.947 -3.015 -12.970 1.00 98.00 159 TYR A CA 1
ATOM 1287 C C . TYR A 1 159 ? -3.832 -4.171 -11.976 1.00 98.00 159 TYR A C 1
ATOM 1289 O O . TYR A 1 159 ? -4.759 -4.959 -11.800 1.00 98.00 159 TYR A O 1
ATOM 1297 N N . PHE A 1 160 ? -2.706 -4.216 -11.269 1.00 98.19 160 PHE A N 1
ATOM 1298 C CA . PHE A 1 160 ? -2.445 -5.158 -10.183 1.00 98.19 160 PHE A CA 1
ATOM 1299 C C . PHE A 1 160 ? -1.976 -4.379 -8.949 1.00 98.19 160 PHE A C 1
ATOM 1301 O O . PHE A 1 160 ? -1.168 -3.455 -9.076 1.00 98.19 160 PHE A O 1
ATOM 1308 N N . TYR A 1 161 ? -2.476 -4.712 -7.762 1.00 95.12 161 TYR A N 1
ATOM 1309 C CA . TYR A 1 161 ? -2.063 -4.096 -6.503 1.00 95.12 161 TYR A CA 1
ATOM 1310 C C . TYR A 1 161 ? -1.331 -5.111 -5.631 1.00 95.12 161 TYR A C 1
ATOM 1312 O O . TYR A 1 161 ? -1.883 -6.147 -5.268 1.00 95.12 161 TYR A O 1
ATOM 1320 N N . PHE A 1 162 ? -0.078 -4.805 -5.299 1.00 93.31 162 PHE A N 1
ATOM 1321 C CA . PHE A 1 162 ? 0.808 -5.720 -4.584 1.00 93.31 162 PHE A CA 1
ATOM 1322 C C . PHE A 1 162 ? 1.875 -4.954 -3.804 1.00 93.31 162 PHE A C 1
ATOM 1324 O O . PHE A 1 162 ? 2.433 -3.977 -4.316 1.00 93.31 162 PHE A O 1
ATOM 1331 N N . ALA A 1 163 ? 2.147 -5.400 -2.573 1.00 83.94 163 ALA A N 1
ATOM 1332 C CA . ALA A 1 163 ? 3.164 -4.839 -1.678 1.00 83.94 163 ALA A CA 1
ATOM 1333 C C . ALA A 1 163 ? 3.065 -3.310 -1.481 1.00 83.94 163 ALA A C 1
ATOM 1335 O O . ALA A 1 163 ? 4.067 -2.608 -1.402 1.00 83.94 163 ALA A O 1
ATOM 1336 N N . GLY A 1 164 ? 1.845 -2.764 -1.439 1.00 81.38 164 GLY A N 1
ATOM 1337 C CA . GLY A 1 164 ? 1.621 -1.326 -1.252 1.00 81.38 164 GLY A CA 1
ATOM 1338 C C . GLY A 1 164 ? 1.654 -0.479 -2.531 1.00 81.38 164 GLY A C 1
ATOM 1339 O O . GLY A 1 164 ? 1.348 0.714 -2.457 1.00 81.38 164 GLY A O 1
ATOM 1340 N N . TYR A 1 165 ? 1.952 -1.075 -3.689 1.00 88.38 165 TYR A N 1
ATOM 1341 C CA . TYR A 1 165 ? 2.116 -0.379 -4.966 1.00 88.38 165 TYR A CA 1
ATOM 1342 C C . TYR A 1 165 ? 1.111 -0.831 -6.021 1.00 88.38 165 TYR A C 1
ATOM 1344 O O . TYR A 1 165 ? 0.599 -1.952 -5.995 1.00 88.38 165 TYR A O 1
ATOM 1352 N N . TYR A 1 166 ? 0.875 0.052 -6.988 1.00 94.69 166 TYR A N 1
ATOM 1353 C CA . TYR A 1 166 ? 0.185 -0.281 -8.223 1.00 94.69 166 TYR A CA 1
ATOM 1354 C C . TYR A 1 166 ? 1.192 -0.707 -9.284 1.00 94.69 166 TYR A C 1
ATOM 1356 O O . TYR A 1 166 ? 2.272 -0.126 -9.438 1.00 94.69 166 TYR A O 1
ATOM 1364 N N . TRP A 1 167 ? 0.779 -1.700 -10.055 1.00 98.44 167 TRP A N 1
ATOM 1365 C CA . TRP A 1 167 ? 1.525 -2.303 -11.141 1.00 98.44 167 TRP A CA 1
ATOM 1366 C C . TRP A 1 167 ? 0.633 -2.401 -12.376 1.00 98.44 167 TRP A C 1
ATOM 1368 O O . TRP A 1 167 ? -0.597 -2.430 -12.269 1.00 98.44 167 TRP A O 1
ATOM 1378 N N . ARG A 1 168 ? 1.253 -2.469 -13.553 1.00 98.12 168 ARG A N 1
ATOM 1379 C CA . ARG A 1 168 ? 0.580 -2.831 -14.804 1.00 98.12 168 ARG A CA 1
ATOM 1380 C C . ARG A 1 168 ? 1.008 -4.229 -15.217 1.00 98.12 168 ARG A C 1
ATOM 1382 O O . ARG A 1 168 ? 2.200 -4.535 -15.180 1.00 98.12 168 ARG A O 1
ATOM 1389 N N . ILE A 1 169 ? 0.063 -5.054 -15.650 1.00 98.56 169 ILE A N 1
ATOM 1390 C CA . ILE A 1 169 ? 0.373 -6.347 -16.254 1.00 98.56 169 ILE A CA 1
ATOM 1391 C C . ILE A 1 169 ? 0.956 -6.088 -17.647 1.00 98.56 169 ILE A C 1
ATOM 1393 O O . ILE A 1 169 ? 0.342 -5.435 -18.494 1.00 98.56 169 ILE A O 1
ATOM 1397 N N . ILE A 1 170 ? 2.176 -6.573 -17.869 1.00 98.31 170 ILE A N 1
ATOM 1398 C CA . ILE A 1 170 ? 2.812 -6.591 -19.190 1.00 98.31 170 ILE A CA 1
ATOM 1399 C C . ILE A 1 170 ? 2.239 -7.763 -19.980 1.00 98.31 170 ILE A C 1
ATOM 1401 O O . ILE A 1 170 ? 1.721 -7.598 -21.084 1.00 98.31 170 ILE A O 1
ATOM 1405 N N . ARG A 1 171 ? 2.335 -8.950 -19.380 1.00 98.12 171 ARG A N 1
ATOM 1406 C CA . ARG A 1 171 ? 1.901 -10.211 -19.964 1.00 98.12 171 ARG A CA 1
ATOM 1407 C C . ARG A 1 171 ? 1.689 -11.272 -18.888 1.00 98.12 171 ARG A C 1
ATOM 1409 O O . ARG A 1 171 ? 2.218 -11.165 -17.784 1.00 98.12 171 ARG A O 1
ATOM 1416 N N . ILE A 1 172 ? 0.975 -12.322 -19.248 1.00 98.00 172 ILE A N 1
ATOM 1417 C CA . ILE A 1 172 ? 1.018 -13.625 -18.592 1.00 98.00 172 ILE A CA 1
ATOM 1418 C C . ILE A 1 172 ? 2.071 -14.439 -19.344 1.00 98.00 172 ILE A C 1
ATOM 1420 O O . ILE A 1 172 ? 1.945 -14.608 -20.560 1.00 98.00 172 ILE A O 1
ATOM 1424 N N . ASN A 1 173 ? 3.127 -14.883 -18.664 1.00 96.94 173 ASN A N 1
ATOM 1425 C CA . ASN A 1 173 ? 4.184 -15.692 -19.278 1.00 96.94 173 ASN A CA 1
ATOM 1426 C C . ASN A 1 173 ? 3.646 -17.081 -19.681 1.00 96.94 173 ASN A C 1
ATOM 1428 O O . ASN A 1 173 ? 2.575 -17.497 -19.231 1.00 96.94 173 ASN A O 1
ATOM 1432 N N . GLY A 1 174 ? 4.401 -17.807 -20.505 1.00 89.62 174 GLY A N 1
ATOM 1433 C CA . GLY A 1 174 ? 4.058 -19.146 -20.986 1.00 89.62 174 GLY A CA 1
ATOM 1434 C C . GLY A 1 174 ? 3.757 -20.159 -19.881 1.00 89.62 174 GLY A C 1
ATOM 1435 O O . GLY A 1 174 ? 2.843 -20.973 -20.021 1.00 89.62 174 GLY A O 1
ATOM 1436 N N . ASP A 1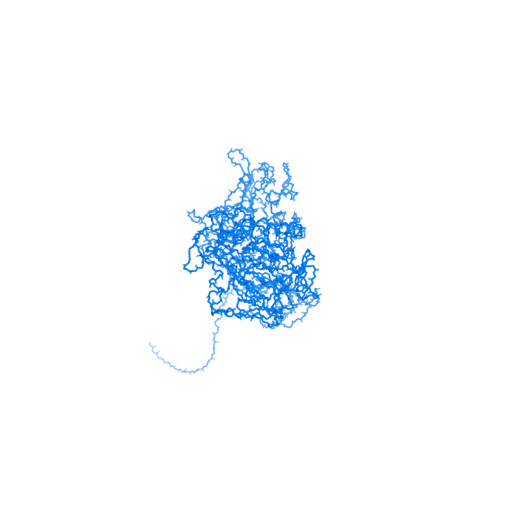 175 ? 4.451 -20.052 -18.746 1.00 86.88 175 ASP A N 1
ATOM 1437 C CA . ASP A 1 175 ? 4.221 -20.883 -17.560 1.00 86.88 175 ASP A CA 1
ATOM 1438 C C . ASP A 1 175 ? 2.966 -20.493 -16.758 1.00 86.88 175 ASP A C 1
ATOM 1440 O O . ASP A 1 175 ? 2.551 -21.236 -15.873 1.00 86.88 175 ASP A O 1
ATOM 1444 N N . GLY A 1 176 ? 2.335 -19.356 -17.064 1.00 90.56 176 GLY A N 1
ATOM 1445 C CA . GLY A 1 176 ? 1.164 -18.830 -16.364 1.00 90.56 176 GLY A CA 1
ATOM 1446 C C . GLY A 1 176 ? 1.465 -17.828 -15.247 1.00 90.56 176 GLY A C 1
ATOM 1447 O O . GLY A 1 176 ? 0.522 -17.324 -14.636 1.00 90.56 176 GLY A O 1
ATOM 1448 N N . SER A 1 177 ? 2.733 -17.508 -14.978 1.00 97.00 177 SER A N 1
ATOM 1449 C CA . SER A 1 177 ? 3.099 -16.434 -14.046 1.00 97.00 177 SER A CA 1
ATOM 1450 C C . SER A 1 177 ? 2.740 -15.053 -14.614 1.00 97.00 177 SER A C 1
ATOM 1452 O O . SER A 1 177 ? 2.717 -14.843 -15.831 1.00 97.00 177 SER A O 1
ATOM 1454 N N . ILE A 1 178 ? 2.446 -14.087 -13.741 1.00 98.50 178 ILE A N 1
ATOM 1455 C CA . ILE A 1 178 ? 1.964 -12.759 -14.154 1.00 98.50 178 ILE A CA 1
ATOM 1456 C C . ILE A 1 178 ? 3.121 -11.762 -14.131 1.00 98.50 178 ILE A C 1
ATOM 1458 O O . ILE A 1 178 ? 3.605 -11.404 -13.058 1.00 98.50 178 ILE A O 1
ATOM 1462 N N . ARG A 1 179 ? 3.565 -11.285 -15.298 1.00 98.69 179 ARG A N 1
ATOM 1463 C CA . ARG A 1 179 ? 4.646 -10.299 -15.411 1.00 98.69 179 ARG A CA 1
ATOM 1464 C C . ARG A 1 179 ? 4.112 -8.884 -15.233 1.00 98.69 179 ARG A C 1
ATOM 1466 O O . ARG A 1 179 ? 3.291 -8.412 -16.023 1.00 98.69 179 ARG A O 1
ATOM 1473 N N . LEU A 1 180 ? 4.633 -8.187 -14.231 1.00 98.69 180 LEU A N 1
ATOM 1474 C CA . LEU A 1 180 ? 4.184 -6.867 -13.803 1.00 98.69 180 LEU A CA 1
ATOM 1475 C C . LEU A 1 180 ? 5.290 -5.828 -13.952 1.00 98.69 180 LEU A C 1
ATOM 1477 O O . LEU A 1 180 ? 6.443 -6.121 -13.657 1.00 98.69 180 LEU A O 1
ATOM 1481 N N . ILE A 1 181 ? 4.931 -4.596 -14.311 1.00 98.56 181 ILE A N 1
ATOM 1482 C CA . ILE A 1 181 ? 5.807 -3.420 -14.233 1.00 98.56 181 ILE A CA 1
ATOM 1483 C C . ILE A 1 181 ? 5.257 -2.397 -13.252 1.00 98.56 181 ILE A C 1
ATOM 1485 O O . ILE A 1 181 ? 4.058 -2.115 -13.223 1.00 98.56 181 ILE A O 1
ATOM 1489 N N . TYR A 1 182 ? 6.152 -1.816 -12.463 1.00 98.31 182 TYR A N 1
ATOM 1490 C CA . TYR A 1 182 ? 5.826 -0.791 -11.484 1.00 98.31 182 TYR A CA 1
ATOM 1491 C C . TYR A 1 182 ? 5.113 0.410 -12.128 1.00 98.31 182 TYR A C 1
ATOM 1493 O O . TYR A 1 182 ? 5.584 0.963 -13.133 1.00 98.31 182 TYR A O 1
ATOM 1501 N N . GLN A 1 183 ? 3.987 0.822 -11.540 1.00 94.50 183 GLN A N 1
ATOM 1502 C CA . GLN A 1 183 ? 3.233 2.012 -11.944 1.00 94.50 183 GLN A CA 1
ATOM 1503 C C . GLN A 1 183 ? 3.404 3.168 -10.961 1.00 94.50 183 GLN A C 1
ATOM 1505 O O . GLN A 1 183 ? 3.402 4.308 -11.407 1.00 94.50 183 GLN A O 1
ATOM 1510 N N . GLY A 1 184 ? 3.524 2.907 -9.657 1.00 90.00 184 GLY A N 1
ATOM 1511 C CA . GLY A 1 184 ? 3.593 3.954 -8.636 1.00 90.00 184 GLY A CA 1
ATOM 1512 C C . GLY A 1 184 ? 2.745 3.659 -7.403 1.00 90.00 184 GLY A C 1
ATOM 1513 O O . GLY A 1 184 ? 2.182 2.578 -7.243 1.00 90.00 184 GLY A O 1
ATOM 1514 N N . ILE A 1 185 ? 2.610 4.660 -6.533 1.00 82.62 185 ILE A N 1
ATOM 1515 C CA . ILE A 1 185 ? 1.742 4.607 -5.340 1.00 82.62 185 ILE A CA 1
ATOM 1516 C C . ILE A 1 185 ? 0.263 4.908 -5.647 1.00 82.62 185 ILE A C 1
ATOM 1518 O O . ILE A 1 185 ? -0.590 4.770 -4.774 1.00 82.62 185 ILE A O 1
ATOM 1522 N N . GLY A 1 186 ? -0.045 5.306 -6.884 1.00 80.62 186 GLY A N 1
ATOM 1523 C CA . GLY A 1 186 ? -1.400 5.542 -7.387 1.00 80.62 186 GLY A CA 1
ATOM 1524 C C . GLY A 1 186 ? -1.565 5.074 -8.834 1.00 80.62 186 GLY A C 1
ATOM 1525 O O . GLY A 1 186 ? -0.585 4.975 -9.576 1.00 80.62 186 GLY A O 1
ATOM 1526 N N . THR A 1 187 ? -2.802 4.809 -9.253 1.00 81.88 187 THR A N 1
ATOM 1527 C CA . THR A 1 187 ? -3.139 4.330 -10.610 1.00 81.88 187 THR A CA 1
ATOM 1528 C C . THR A 1 187 ? -2.942 5.376 -11.706 1.00 81.88 187 THR A C 1
ATOM 1530 O O . THR A 1 187 ? -2.846 5.023 -12.880 1.00 81.88 187 THR A O 1
ATOM 1533 N N . ASP A 1 188 ? -2.892 6.648 -11.321 1.00 82.81 188 ASP A N 1
ATOM 1534 C CA . ASP A 1 188 ? -2.694 7.838 -12.151 1.00 82.81 188 ASP A CA 1
ATOM 1535 C C . ASP A 1 188 ? -1.253 8.370 -12.082 1.00 82.81 188 ASP A C 1
ATOM 1537 O O . ASP A 1 188 ? -0.975 9.486 -12.518 1.00 82.81 188 ASP A O 1
ATOM 1541 N N . SER A 1 189 ? -0.321 7.588 -11.526 1.00 82.56 189 SER A N 1
ATOM 1542 C CA . SER A 1 189 ? 1.083 7.987 -11.423 1.00 82.56 189 SER A CA 1
ATOM 1543 C C . SER A 1 189 ? 1.676 8.229 -12.813 1.00 82.56 189 SER A C 1
ATOM 1545 O O . SER A 1 189 ? 1.740 7.324 -13.643 1.00 82.56 189 SER A O 1
ATOM 1547 N N . THR A 1 190 ? 2.138 9.454 -13.047 1.00 87.88 190 THR A N 1
ATOM 1548 C CA . THR A 1 190 ? 2.843 9.889 -14.260 1.00 87.88 190 THR A CA 1
ATOM 1549 C C . THR A 1 190 ? 4.118 10.642 -13.886 1.00 87.88 190 THR A C 1
ATOM 1551 O O . THR A 1 190 ? 4.341 11.001 -12.727 1.00 87.88 190 THR A O 1
ATOM 1554 N N . GLY A 1 191 ? 4.947 10.950 -14.875 1.00 89.94 191 GLY A N 1
ATOM 1555 C CA . GLY A 1 191 ? 6.220 11.617 -14.685 1.00 89.94 191 GLY A CA 1
ATOM 1556 C C . GLY A 1 191 ? 7.153 10.770 -13.823 1.00 89.94 191 GLY A C 1
ATOM 1557 O O . GLY A 1 191 ? 7.167 9.542 -13.908 1.00 89.94 191 GLY A O 1
ATOM 1558 N N . ASP A 1 192 ? 7.902 11.435 -12.949 1.00 85.50 192 ASP A N 1
ATOM 1559 C CA . ASP A 1 192 ? 8.846 10.765 -12.053 1.00 85.50 192 ASP A CA 1
ATOM 1560 C C . ASP A 1 192 ? 8.160 9.921 -10.971 1.00 85.50 192 ASP A C 1
ATOM 1562 O O . ASP A 1 192 ? 8.768 8.982 -10.469 1.00 85.50 192 ASP A O 1
ATOM 1566 N N . ASN A 1 193 ? 6.878 10.169 -10.675 1.00 85.81 193 ASN A N 1
ATOM 1567 C CA . ASN A 1 193 ? 6.104 9.353 -9.731 1.00 85.81 193 ASN A CA 1
ATOM 1568 C C . ASN A 1 193 ? 5.809 7.941 -10.266 1.00 85.81 193 ASN A C 1
ATOM 1570 O O . ASN A 1 193 ? 5.447 7.059 -9.489 1.00 85.81 193 ASN A O 1
ATOM 1574 N N . ALA A 1 194 ? 5.954 7.730 -11.580 1.00 90.81 194 ALA A N 1
ATOM 1575 C CA . ALA A 1 194 ? 5.818 6.419 -12.209 1.00 90.81 194 ALA A CA 1
ATOM 1576 C C . ALA A 1 194 ? 7.116 5.592 -12.183 1.00 90.81 194 ALA A C 1
ATOM 1578 O O . ALA A 1 194 ? 7.132 4.439 -12.618 1.00 90.81 194 ALA A O 1
ATOM 1579 N N . ASN A 1 195 ? 8.206 6.177 -11.682 1.00 93.56 195 ASN A N 1
ATOM 1580 C CA . ASN A 1 195 ? 9.483 5.511 -11.480 1.00 93.56 195 ASN A CA 1
ATOM 1581 C C . ASN A 1 195 ? 9.624 5.130 -10.002 1.00 93.56 195 ASN A C 1
ATOM 1583 O O . ASN A 1 195 ? 9.251 5.895 -9.115 1.00 93.56 195 ASN A O 1
ATOM 1587 N N . ALA A 1 196 ? 10.181 3.955 -9.724 1.00 91.50 196 ALA A N 1
ATOM 1588 C CA . ALA A 1 196 ? 10.454 3.532 -8.350 1.00 91.50 196 ALA A CA 1
ATOM 1589 C C . ALA A 1 196 ? 11.694 4.237 -7.779 1.00 91.50 196 ALA A C 1
ATOM 1591 O O . ALA A 1 196 ? 11.781 4.525 -6.589 1.00 91.50 196 ALA A O 1
ATOM 1592 N N . THR A 1 197 ? 12.661 4.512 -8.655 1.00 92.81 197 THR A N 1
ATOM 1593 C CA . THR A 1 197 ? 13.905 5.226 -8.369 1.00 92.81 197 THR A CA 1
ATOM 1594 C C . THR A 1 197 ? 14.491 5.769 -9.680 1.00 92.81 197 THR A C 1
ATOM 1596 O O . THR A 1 197 ? 13.923 5.573 -10.761 1.00 92.81 197 THR A O 1
ATOM 1599 N N . THR A 1 198 ? 15.633 6.449 -9.610 1.00 93.06 198 THR A N 1
ATOM 1600 C CA . THR A 1 198 ? 16.416 6.852 -10.782 1.00 93.06 198 THR A CA 1
ATOM 1601 C C . THR A 1 198 ? 17.858 6.391 -10.639 1.00 93.06 198 THR A C 1
ATOM 1603 O O . THR A 1 198 ? 18.456 6.599 -9.586 1.00 93.06 198 THR A O 1
ATOM 1606 N N . ALA A 1 199 ? 18.445 5.846 -11.702 1.00 92.31 199 ALA A N 1
ATOM 1607 C CA . ALA A 1 199 ? 19.827 5.365 -11.690 1.00 92.31 199 ALA A CA 1
ATOM 1608 C C . ALA A 1 199 ? 20.507 5.584 -13.053 1.00 92.31 199 ALA A C 1
ATOM 1610 O O . ALA A 1 199 ? 19.818 5.631 -14.083 1.00 92.31 199 ALA A O 1
ATOM 1611 N N . PRO A 1 200 ? 21.843 5.757 -13.100 1.00 91.81 200 PRO A N 1
ATOM 1612 C CA . PRO A 1 200 ? 22.576 5.619 -14.352 1.00 91.81 200 PRO A CA 1
ATOM 1613 C C . PRO A 1 200 ? 22.576 4.147 -14.787 1.00 91.81 200 PRO A C 1
ATOM 1615 O O . PRO A 1 200 ? 22.430 3.254 -13.959 1.00 91.81 200 PRO A O 1
ATOM 1618 N N . TRP A 1 201 ? 22.766 3.876 -16.083 1.00 90.44 201 TRP A N 1
ATOM 1619 C CA . TRP A 1 201 ? 22.926 2.489 -16.539 1.00 90.44 201 TRP A CA 1
ATOM 1620 C C . TRP A 1 201 ? 24.220 1.889 -15.989 1.00 90.44 201 TRP A C 1
ATOM 1622 O O . TRP A 1 201 ? 24.218 0.858 -15.322 1.00 90.44 201 TRP A O 1
ATOM 1632 N N . HIS A 1 202 ? 25.330 2.562 -16.293 1.00 84.56 202 HIS A N 1
ATOM 1633 C CA . HIS A 1 202 ? 26.661 2.170 -15.870 1.00 84.56 202 HIS A CA 1
ATOM 1634 C C . HIS A 1 202 ? 27.629 3.354 -15.969 1.00 84.56 202 HIS A C 1
ATOM 1636 O O . HIS A 1 202 ? 27.584 4.120 -16.937 1.00 84.56 202 HIS A O 1
ATOM 1642 N N . SER A 1 203 ? 28.534 3.481 -15.004 1.00 81.25 203 SER A N 1
ATOM 1643 C CA . SER A 1 203 ? 29.576 4.513 -14.961 1.00 81.25 203 SER A CA 1
ATOM 1644 C C . SER A 1 203 ? 30.690 4.317 -16.003 1.00 81.25 203 SER A C 1
ATOM 1646 O O . SER A 1 203 ? 31.320 5.290 -16.421 1.00 81.25 203 SER A O 1
ATOM 1648 N N . LEU A 1 204 ? 30.913 3.082 -16.472 1.00 85.69 204 LEU A N 1
ATOM 1649 C CA . LEU A 1 204 ? 31.878 2.735 -17.529 1.00 85.69 204 LEU A CA 1
ATOM 1650 C C . LEU A 1 204 ? 31.168 2.491 -18.868 1.00 85.69 204 LEU A C 1
ATOM 1652 O O . LEU A 1 204 ? 30.158 1.792 -18.910 1.00 85.69 204 LEU A O 1
ATOM 1656 N N . THR A 1 205 ? 31.692 3.040 -19.971 1.00 83.81 205 THR A N 1
ATOM 1657 C CA . THR A 1 205 ? 30.972 3.054 -21.266 1.00 83.81 205 THR A CA 1
ATOM 1658 C C . THR A 1 205 ? 31.836 2.769 -22.494 1.00 83.81 205 THR A C 1
ATOM 1660 O O . THR A 1 205 ? 31.352 2.904 -23.616 1.00 83.81 205 THR A O 1
ATOM 1663 N N . ASN A 1 206 ? 33.119 2.455 -22.312 1.00 87.81 206 ASN A N 1
ATOM 1664 C CA . ASN A 1 206 ? 34.133 2.424 -23.375 1.00 87.81 206 ASN A CA 1
ATOM 1665 C C . ASN A 1 206 ? 34.493 1.012 -23.869 1.00 87.81 206 ASN A C 1
ATOM 1667 O O . ASN A 1 206 ? 35.456 0.865 -24.619 1.00 87.81 206 ASN A O 1
ATOM 1671 N N . ASP A 1 207 ? 33.724 0.001 -23.474 1.00 93.25 207 ASP A N 1
ATOM 1672 C CA . ASP A 1 207 ? 33.908 -1.399 -23.857 1.00 93.25 207 ASP A CA 1
ATOM 1673 C C . ASP A 1 207 ? 32.536 -2.065 -24.050 1.00 93.25 207 ASP A C 1
ATOM 1675 O O . ASP A 1 207 ? 31.569 -1.701 -23.369 1.00 93.25 207 ASP A O 1
ATOM 1679 N N . ASN A 1 208 ? 32.449 -3.036 -24.962 1.00 94.12 208 ASN A N 1
ATOM 1680 C CA . ASN A 1 208 ? 31.248 -3.844 -25.180 1.00 94.12 208 ASN A CA 1
ATOM 1681 C C . ASN A 1 208 ? 30.793 -4.598 -23.923 1.00 94.12 208 ASN A C 1
ATOM 1683 O O . ASN A 1 208 ? 29.596 -4.858 -23.798 1.00 94.12 208 ASN A O 1
ATOM 1687 N N . ALA A 1 209 ? 31.695 -4.893 -22.979 1.00 94.88 209 ALA A N 1
ATOM 1688 C CA . ALA A 1 209 ? 31.338 -5.544 -21.719 1.00 94.88 209 ALA A CA 1
ATOM 1689 C C . ALA A 1 209 ? 30.179 -4.816 -21.014 1.00 94.88 209 ALA A C 1
ATOM 1691 O O . ALA A 1 209 ? 29.215 -5.448 -20.588 1.00 94.88 209 ALA A O 1
ATOM 1692 N N . TYR A 1 210 ? 30.207 -3.480 -20.984 1.00 93.31 210 TYR A N 1
ATOM 1693 C CA . TYR A 1 210 ? 29.294 -2.647 -20.188 1.00 93.31 210 TYR A CA 1
ATOM 1694 C C . TYR A 1 210 ? 27.889 -2.447 -20.786 1.00 93.31 210 TYR A C 1
ATOM 1696 O O . TYR A 1 210 ? 27.139 -1.581 -20.332 1.00 93.31 210 TYR A O 1
ATOM 1704 N N . ILE A 1 211 ? 27.527 -3.172 -21.847 1.00 92.12 211 ILE A N 1
ATOM 1705 C CA . ILE A 1 211 ? 26.220 -3.018 -22.504 1.00 92.12 211 ILE A CA 1
ATOM 1706 C C . ILE A 1 211 ? 25.081 -3.714 -21.741 1.00 92.12 211 ILE A C 1
ATOM 1708 O O . ILE A 1 211 ? 23.928 -3.335 -21.909 1.00 92.12 211 ILE A O 1
ATOM 1712 N N . GLY A 1 212 ? 25.385 -4.747 -20.949 1.00 92.06 212 GLY A N 1
ATOM 1713 C CA . GLY A 1 212 ? 24.380 -5.626 -20.342 1.00 92.06 212 GLY A CA 1
ATOM 1714 C C . GLY A 1 212 ? 23.871 -5.156 -18.983 1.00 92.06 212 GLY A C 1
ATOM 1715 O O . GLY A 1 212 ? 24.502 -4.329 -18.324 1.00 92.06 212 GLY A O 1
ATOM 1716 N N . TYR A 1 213 ? 22.725 -5.709 -18.569 1.00 94.38 213 TYR A N 1
ATOM 1717 C CA . TYR A 1 213 ? 22.165 -5.517 -17.223 1.00 94.38 213 TYR A CA 1
ATOM 1718 C C . TYR A 1 213 ? 23.132 -6.030 -16.143 1.00 94.38 213 TYR A C 1
ATOM 1720 O O . TYR A 1 213 ? 23.280 -5.433 -15.076 1.00 94.38 213 TYR A O 1
ATOM 1728 N N . MET A 1 214 ? 23.872 -7.085 -16.481 1.00 95.25 214 MET A N 1
ATOM 1729 C CA . MET A 1 214 ? 25.136 -7.464 -15.856 1.00 95.25 214 MET A CA 1
ATOM 1730 C C . MET A 1 214 ? 26.231 -7.498 -16.926 1.00 95.25 214 MET A C 1
ATOM 1732 O O . MET A 1 214 ? 25.948 -7.661 -18.120 1.00 95.25 214 MET A O 1
ATOM 1736 N N . TYR A 1 215 ? 27.487 -7.333 -16.519 1.00 94.12 215 TYR A N 1
ATOM 1737 C CA . TYR A 1 215 ? 28.617 -7.228 -17.440 1.00 94.12 215 TYR A CA 1
ATOM 1738 C C . TYR A 1 215 ? 29.786 -8.141 -17.075 1.00 94.12 215 TYR A C 1
ATOM 1740 O O . TYR A 1 215 ? 29.946 -8.550 -15.923 1.00 94.12 215 TYR A O 1
ATOM 1748 N N . GLY A 1 216 ? 30.604 -8.432 -18.090 1.00 95.06 216 GLY A N 1
ATOM 1749 C CA . GLY A 1 216 ? 31.769 -9.301 -17.986 1.00 95.06 216 GLY A CA 1
ATOM 1750 C C . GLY A 1 216 ? 33.096 -8.577 -17.976 1.00 95.06 216 GLY A C 1
ATOM 1751 O O . GLY A 1 216 ? 33.243 -7.498 -17.399 1.00 95.06 216 GLY A O 1
ATOM 1752 N N . ASN A 1 217 ? 34.092 -9.205 -18.589 1.00 95.44 217 ASN A N 1
ATOM 1753 C CA . ASN A 1 217 ? 35.466 -8.734 -18.562 1.00 95.44 217 ASN A CA 1
ATOM 1754 C C . ASN A 1 217 ? 35.724 -7.734 -19.695 1.00 95.44 217 ASN A C 1
ATOM 1756 O O . ASN A 1 217 ? 35.700 -8.079 -20.880 1.00 95.44 217 ASN A O 1
ATOM 1760 N N . ALA A 1 218 ? 36.035 -6.491 -19.327 1.00 93.81 218 ALA A N 1
ATOM 1761 C CA . ALA A 1 218 ? 36.520 -5.494 -20.275 1.00 93.81 218 ALA A CA 1
ATOM 1762 C C . ALA A 1 218 ? 37.886 -5.897 -20.858 1.00 93.81 218 ALA A C 1
ATOM 1764 O O . ALA A 1 218 ? 38.696 -6.544 -20.190 1.00 93.81 218 ALA A O 1
ATOM 1765 N N . ASN A 1 219 ? 38.171 -5.464 -22.087 1.00 92.44 219 ASN A N 1
ATOM 1766 C CA . ASN A 1 219 ? 39.369 -5.827 -22.855 1.00 92.44 219 ASN A CA 1
ATOM 1767 C C . ASN A 1 219 ? 39.545 -7.336 -23.102 1.00 92.44 219 ASN A C 1
ATOM 1769 O O . ASN A 1 219 ? 40.662 -7.777 -23.388 1.00 92.44 219 ASN A O 1
ATOM 1773 N N . SER A 1 220 ? 38.477 -8.133 -23.002 1.00 93.94 220 SER A N 1
ATOM 1774 C CA . SER A 1 220 ? 38.558 -9.533 -23.406 1.00 93.94 220 SER A CA 1
ATOM 1775 C C . SER A 1 220 ? 38.807 -9.674 -24.915 1.00 93.94 220 SER A C 1
ATOM 1777 O O . SER A 1 220 ? 38.640 -8.735 -25.692 1.00 93.94 220 SER A O 1
ATOM 1779 N N . SER A 1 221 ? 39.235 -10.869 -25.318 1.00 94.19 221 SER A N 1
ATOM 1780 C CA . SER A 1 221 ? 39.447 -11.274 -26.711 1.00 94.19 221 SER A CA 1
ATOM 1781 C C . SER A 1 221 ? 38.393 -12.260 -27.229 1.00 94.19 221 SER A C 1
ATOM 1783 O O . SER A 1 221 ? 38.439 -12.626 -28.403 1.00 94.19 221 SER A O 1
ATOM 1785 N N . THR A 1 222 ? 37.447 -12.669 -26.380 1.00 96.56 222 THR A N 1
ATOM 1786 C CA . THR A 1 222 ? 36.354 -13.602 -26.694 1.00 96.56 222 THR A CA 1
ATOM 1787 C C . THR A 1 222 ? 35.012 -12.970 -26.331 1.00 96.56 222 THR A C 1
ATOM 1789 O O . THR A 1 222 ? 34.933 -12.135 -25.426 1.00 96.56 222 THR A O 1
ATOM 1792 N N . TYR A 1 223 ? 33.960 -13.352 -27.052 1.00 95.25 223 TYR A N 1
ATOM 1793 C CA . TYR A 1 223 ? 32.609 -12.832 -26.832 1.00 95.25 223 TYR A CA 1
ATOM 1794 C C . TYR A 1 223 ? 32.069 -13.304 -25.476 1.00 95.25 223 TYR A C 1
ATOM 1796 O O . TYR A 1 223 ? 31.503 -12.523 -24.712 1.00 95.25 223 TYR A O 1
ATOM 1804 N N . GLU A 1 224 ? 32.323 -14.569 -25.150 1.00 95.62 224 GLU A N 1
ATOM 1805 C CA . GLU A 1 224 ? 31.881 -15.236 -23.932 1.00 95.62 224 GLU A CA 1
ATOM 1806 C C . GLU A 1 224 ? 32.420 -14.526 -22.685 1.00 95.62 224 GLU A C 1
ATOM 1808 O O . GLU A 1 224 ? 31.647 -14.165 -21.803 1.00 95.62 224 GLU A O 1
ATOM 1813 N N . ASP A 1 225 ? 33.721 -14.230 -22.636 1.00 96.19 225 ASP A N 1
ATOM 1814 C CA . ASP A 1 225 ? 34.318 -13.534 -21.492 1.00 96.19 225 ASP A CA 1
ATOM 1815 C C . ASP A 1 225 ? 33.905 -12.055 -21.429 1.00 96.19 225 ASP A C 1
ATOM 1817 O O . ASP A 1 225 ? 33.815 -11.495 -20.335 1.00 96.19 225 ASP A O 1
ATOM 1821 N N . THR A 1 226 ? 33.656 -11.393 -22.569 1.00 96.56 226 THR A N 1
ATOM 1822 C CA . THR A 1 226 ? 33.134 -10.013 -22.573 1.00 96.56 226 THR A CA 1
ATOM 1823 C C . THR A 1 226 ? 31.739 -9.943 -21.946 1.00 96.56 226 THR A C 1
ATOM 1825 O O . THR A 1 226 ? 31.416 -8.968 -21.262 1.00 96.56 226 THR A O 1
ATOM 1828 N N . HIS A 1 227 ? 30.930 -10.987 -22.123 1.00 95.31 227 HIS A N 1
ATOM 1829 C CA . HIS A 1 227 ? 29.535 -11.035 -21.684 1.00 95.31 227 HIS A CA 1
ATOM 1830 C C . HIS A 1 227 ? 29.273 -11.998 -20.515 1.00 95.31 227 HIS A C 1
ATOM 1832 O O . HIS A 1 227 ? 28.116 -12.264 -20.183 1.00 95.31 227 HIS A O 1
ATOM 1838 N N . VAL A 1 228 ? 30.323 -12.477 -19.845 1.00 93.12 228 VAL A N 1
ATOM 1839 C CA . VAL A 1 228 ? 30.193 -13.305 -18.640 1.00 93.12 228 VAL A CA 1
ATOM 1840 C C . VAL A 1 228 ? 29.557 -12.469 -17.521 1.00 93.12 228 VAL A C 1
ATOM 1842 O O . VAL A 1 228 ? 30.056 -11.409 -17.173 1.00 93.12 228 VAL A O 1
ATOM 1845 N N . ASN A 1 229 ? 28.405 -12.867 -16.987 1.00 95.62 229 ASN A N 1
ATOM 1846 C CA . ASN A 1 229 ? 27.590 -12.026 -16.093 1.00 95.62 229 ASN A CA 1
ATOM 1847 C C . ASN A 1 229 ? 28.118 -11.993 -14.647 1.00 95.62 229 ASN A C 1
ATOM 1849 O O . ASN A 1 229 ? 27.438 -12.426 -13.725 1.00 95.62 229 ASN A O 1
ATOM 1853 N N . ILE A 1 230 ? 29.341 -11.504 -14.444 1.00 94.94 230 ILE A N 1
ATOM 1854 C CA . ILE A 1 230 ? 30.029 -11.553 -13.140 1.00 94.94 230 ILE A CA 1
ATOM 1855 C C . ILE A 1 230 ? 29.968 -10.239 -12.358 1.00 94.94 230 ILE A C 1
ATOM 1857 O O . ILE A 1 230 ? 30.254 -10.234 -11.164 1.00 94.94 230 ILE A O 1
ATOM 1861 N N . ASN A 1 231 ? 29.609 -9.127 -13.006 1.00 95.12 231 ASN A N 1
ATOM 1862 C CA . ASN A 1 231 ? 29.526 -7.815 -12.369 1.00 95.12 231 ASN A CA 1
ATOM 1863 C C . ASN A 1 231 ? 28.133 -7.190 -12.543 1.00 95.12 231 ASN A C 1
ATOM 1865 O O . ASN A 1 231 ? 27.547 -7.230 -13.628 1.00 95.12 231 ASN A O 1
ATOM 1869 N N . ASN A 1 232 ? 27.626 -6.556 -11.482 1.00 95.31 232 ASN A N 1
ATOM 1870 C CA . ASN A 1 232 ? 26.357 -5.823 -11.500 1.00 95.31 232 ASN A CA 1
ATOM 1871 C C . ASN A 1 232 ? 26.519 -4.452 -12.156 1.00 95.31 232 ASN A C 1
ATOM 1873 O O . ASN A 1 232 ? 27.461 -3.729 -11.835 1.00 95.31 232 ASN A O 1
ATOM 1877 N N . SER A 1 233 ? 25.568 -4.061 -13.006 1.00 94.25 233 SER A N 1
ATOM 1878 C CA . SER A 1 233 ? 25.466 -2.668 -13.450 1.00 94.25 233 SER A CA 1
ATOM 1879 C C . SER A 1 233 ? 24.969 -1.740 -12.330 1.00 94.25 233 SER A C 1
ATOM 1881 O O . SER A 1 233 ? 24.358 -2.203 -11.366 1.00 94.25 233 SER A O 1
ATOM 1883 N N . ASP A 1 234 ? 25.174 -0.425 -12.470 1.00 93.69 234 ASP A N 1
ATOM 1884 C CA . ASP A 1 234 ? 24.720 0.556 -11.470 1.00 93.69 234 ASP A CA 1
ATOM 1885 C C . ASP A 1 234 ? 23.186 0.547 -11.336 1.00 93.69 234 ASP A C 1
ATOM 1887 O O . ASP A 1 234 ? 22.646 0.640 -10.232 1.00 93.69 234 ASP A O 1
ATOM 1891 N N . ILE A 1 235 ? 22.471 0.371 -12.455 1.00 94.81 235 ILE A N 1
ATOM 1892 C CA . ILE A 1 235 ? 21.008 0.253 -12.446 1.00 94.81 235 ILE A CA 1
ATOM 1893 C C . ILE A 1 235 ? 20.539 -1.024 -11.742 1.00 94.81 235 ILE A C 1
ATOM 1895 O O . ILE A 1 235 ? 19.541 -0.974 -11.027 1.00 94.81 235 ILE A O 1
ATOM 1899 N N . LYS A 1 236 ? 21.262 -2.145 -11.893 1.00 95.81 236 LYS A N 1
ATOM 1900 C CA . LYS A 1 236 ? 20.950 -3.391 -11.183 1.00 95.81 236 LYS A CA 1
ATOM 1901 C C . LYS A 1 236 ? 21.146 -3.227 -9.680 1.00 95.81 236 LYS A C 1
ATOM 1903 O O . LYS A 1 236 ? 20.268 -3.624 -8.929 1.00 95.81 236 LYS A O 1
ATOM 1908 N N . VAL A 1 237 ? 22.244 -2.602 -9.244 1.00 95.50 237 VAL A N 1
ATOM 1909 C CA . VAL A 1 237 ? 22.479 -2.325 -7.814 1.00 95.50 237 VAL A CA 1
ATOM 1910 C C . VAL A 1 237 ? 21.323 -1.513 -7.228 1.00 95.50 237 VAL A C 1
ATOM 1912 O O . VAL A 1 237 ? 20.750 -1.908 -6.218 1.00 95.50 237 VAL A O 1
ATOM 1915 N N . SER A 1 238 ? 20.913 -0.435 -7.906 1.00 95.06 238 SER A N 1
ATOM 1916 C CA . SER A 1 238 ? 19.774 0.373 -7.457 1.00 95.06 238 SER A CA 1
ATOM 1917 C C . SER A 1 238 ? 18.459 -0.413 -7.418 1.00 95.06 238 SER A C 1
ATOM 1919 O O . SER A 1 238 ? 17.596 -0.105 -6.594 1.00 95.06 238 SER A O 1
ATOM 1921 N N . LEU A 1 239 ? 18.278 -1.386 -8.314 1.00 96.06 239 LEU A N 1
ATOM 1922 C CA . LEU A 1 239 ? 17.076 -2.209 -8.362 1.00 96.06 239 LEU A CA 1
ATOM 1923 C C . LEU A 1 239 ? 17.064 -3.282 -7.265 1.00 96.06 239 LEU A C 1
ATOM 1925 O O . LEU A 1 239 ? 16.024 -3.491 -6.646 1.00 96.06 239 LEU A O 1
ATOM 1929 N N . ASP A 1 240 ? 18.213 -3.898 -6.984 1.00 95.94 240 ASP A N 1
ATOM 1930 C CA . ASP A 1 240 ? 18.394 -4.862 -5.894 1.00 95.94 240 ASP A CA 1
ATOM 1931 C C . ASP A 1 240 ? 18.153 -4.191 -4.526 1.00 95.94 240 ASP A C 1
ATOM 1933 O O . ASP A 1 240 ? 17.433 -4.730 -3.687 1.00 95.94 240 ASP A O 1
ATOM 1937 N N . GLU A 1 241 ? 18.682 -2.980 -4.310 1.00 90.81 241 GLU A N 1
ATOM 1938 C CA . GLU A 1 241 ? 18.434 -2.189 -3.091 1.00 90.81 241 GLU A CA 1
ATOM 1939 C C . GLU A 1 241 ? 16.946 -1.854 -2.914 1.00 90.81 241 GLU A C 1
ATOM 1941 O O . GLU A 1 241 ? 16.398 -1.933 -1.805 1.00 90.81 241 GLU A O 1
ATOM 1946 N N . TRP A 1 242 ? 16.275 -1.500 -4.015 1.00 92.75 242 TRP A N 1
ATOM 1947 C CA . TRP A 1 242 ? 14.842 -1.239 -4.004 1.00 92.75 242 TRP A CA 1
ATOM 1948 C C . TRP A 1 242 ? 14.046 -2.511 -3.701 1.00 92.75 242 TRP A C 1
ATOM 1950 O O . TRP A 1 242 ? 13.146 -2.464 -2.866 1.00 92.75 242 TRP A O 1
ATOM 1960 N N . TYR A 1 243 ? 14.389 -3.650 -4.309 1.00 93.88 243 TYR A N 1
ATOM 1961 C CA . TYR A 1 243 ? 13.752 -4.930 -4.000 1.00 93.88 243 TYR A CA 1
ATOM 1962 C C . TYR A 1 243 ? 13.882 -5.262 -2.515 1.00 93.88 243 TYR A C 1
ATOM 1964 O O . TYR A 1 243 ? 12.875 -5.517 -1.860 1.00 93.88 243 TYR A O 1
ATOM 1972 N N . ASN A 1 244 ? 15.098 -5.204 -1.966 1.00 84.25 244 ASN A N 1
ATOM 1973 C CA . ASN A 1 244 ? 15.334 -5.570 -0.571 1.00 84.25 244 ASN A CA 1
ATOM 1974 C C . ASN A 1 244 ? 14.499 -4.712 0.390 1.00 84.25 244 ASN A C 1
ATOM 1976 O O . ASN A 1 244 ? 13.990 -5.192 1.392 1.00 84.25 244 ASN A O 1
ATOM 1980 N N . SER A 1 245 ? 14.336 -3.429 0.076 1.00 79.50 245 SER A N 1
ATOM 1981 C CA . SER A 1 245 ? 13.610 -2.503 0.948 1.00 79.50 245 SER A CA 1
ATOM 1982 C C . SER A 1 245 ? 12.087 -2.635 0.856 1.00 79.50 245 SER A C 1
ATOM 1984 O O . SER A 1 245 ? 11.398 -2.181 1.765 1.00 79.50 245 SER A O 1
ATOM 1986 N N . ASN A 1 246 ? 11.555 -3.192 -0.239 1.00 83.25 246 ASN A N 1
ATOM 1987 C CA . ASN A 1 246 ? 10.125 -3.087 -0.556 1.00 83.25 246 ASN A CA 1
ATOM 1988 C C . ASN A 1 246 ? 9.432 -4.430 -0.841 1.00 83.25 246 ASN A C 1
ATOM 1990 O O . ASN A 1 246 ? 8.219 -4.518 -0.679 1.00 83.25 246 ASN A O 1
ATOM 1994 N N . LEU A 1 247 ? 10.167 -5.457 -1.279 1.00 83.75 247 LEU A N 1
ATOM 1995 C CA . LEU A 1 247 ? 9.622 -6.737 -1.748 1.00 83.75 247 LEU A CA 1
ATOM 1996 C C . LEU A 1 247 ? 10.205 -7.975 -1.047 1.00 83.75 247 LEU A C 1
ATOM 1998 O O . LEU A 1 247 ? 9.685 -9.067 -1.258 1.00 83.75 247 LEU A O 1
ATOM 2002 N N . GLU A 1 248 ? 11.240 -7.840 -0.210 1.00 82.06 248 GLU A N 1
ATOM 2003 C CA . GLU A 1 248 ? 11.893 -8.982 0.458 1.00 82.06 248 GLU A CA 1
ATOM 2004 C C . GLU A 1 248 ? 10.895 -9.848 1.248 1.00 82.06 248 GLU A C 1
ATOM 2006 O O . GLU A 1 248 ? 10.871 -11.073 1.093 1.00 82.06 248 GLU A O 1
ATOM 2011 N N . SER A 1 249 ? 9.998 -9.204 2.001 1.00 79.50 249 SER A N 1
ATOM 2012 C CA . SER A 1 249 ? 8.943 -9.858 2.786 1.00 79.50 249 SER A CA 1
ATOM 2013 C C . SER A 1 249 ? 7.845 -10.519 1.949 1.00 79.50 249 SER A C 1
ATOM 2015 O O . SER A 1 249 ? 7.002 -11.203 2.506 1.00 79.50 249 SER A O 1
ATOM 2017 N N . TYR A 1 250 ? 7.832 -10.314 0.631 1.00 85.00 250 TYR A N 1
ATOM 2018 C CA . TYR A 1 250 ? 6.820 -10.852 -0.280 1.00 85.00 250 TYR A CA 1
ATOM 2019 C C . TYR A 1 250 ? 7.402 -11.875 -1.264 1.00 85.00 250 TYR A C 1
ATOM 2021 O O . TYR A 1 250 ? 6.749 -12.247 -2.242 1.00 85.00 250 TYR A O 1
ATOM 2029 N N . SER A 1 251 ? 8.641 -12.320 -1.035 1.00 83.81 251 SER A N 1
ATOM 2030 C CA . SER A 1 251 ? 9.368 -13.233 -1.926 1.00 83.81 251 SER A CA 1
ATOM 2031 C C . SER A 1 251 ? 8.629 -14.547 -2.204 1.00 83.81 251 SER A C 1
ATOM 2033 O O . SER A 1 251 ? 8.799 -15.128 -3.274 1.00 83.81 251 SER A O 1
ATOM 2035 N N . GLU A 1 252 ? 7.749 -14.989 -1.305 1.00 84.75 252 GLU A N 1
ATOM 2036 C CA . GLU A 1 252 ? 6.948 -16.198 -1.493 1.00 84.75 252 GLU A CA 1
ATOM 2037 C C . GLU A 1 252 ? 5.912 -16.102 -2.622 1.00 84.75 252 GLU A C 1
ATOM 2039 O O . GLU A 1 252 ? 5.577 -17.133 -3.204 1.00 84.75 252 GLU A O 1
ATOM 2044 N N . TYR A 1 253 ? 5.465 -14.900 -3.001 1.00 93.38 253 TYR A N 1
ATOM 2045 C CA . TYR A 1 253 ? 4.537 -14.695 -4.124 1.00 93.38 253 TYR A CA 1
ATOM 2046 C C . TYR A 1 253 ? 5.253 -14.458 -5.453 1.00 93.38 253 TYR A C 1
ATOM 2048 O O . TYR A 1 253 ? 4.606 -14.393 -6.500 1.00 93.38 253 TYR A O 1
ATOM 2056 N N . LEU A 1 254 ? 6.578 -14.306 -5.429 1.00 96.06 254 LEU A N 1
ATOM 2057 C CA . LEU A 1 254 ? 7.368 -13.955 -6.600 1.00 96.06 254 LEU A CA 1
ATOM 2058 C C . LEU A 1 254 ? 7.925 -15.202 -7.282 1.00 96.06 254 LEU A C 1
ATOM 2060 O O . LEU A 1 254 ? 8.391 -16.141 -6.638 1.00 96.06 254 LEU A O 1
ATOM 2064 N N . ALA A 1 255 ? 7.848 -15.212 -8.607 1.00 95.12 255 ALA A N 1
ATOM 2065 C CA . ALA A 1 255 ? 8.320 -16.293 -9.454 1.00 95.12 255 ALA A CA 1
ATOM 2066 C C . ALA A 1 255 ? 9.609 -15.898 -10.176 1.00 95.12 255 ALA A C 1
ATOM 2068 O O . ALA A 1 255 ? 9.744 -14.781 -10.686 1.00 95.12 255 ALA A O 1
ATOM 2069 N N . ASP A 1 256 ? 10.535 -16.846 -10.273 1.00 95.50 256 ASP A N 1
ATOM 2070 C CA . ASP A 1 256 ? 11.789 -16.672 -10.995 1.00 95.50 256 ASP A CA 1
ATOM 2071 C C . ASP A 1 256 ? 11.656 -17.130 -12.453 1.00 95.50 256 ASP A C 1
ATOM 2073 O O . ASP A 1 256 ? 12.036 -18.234 -12.819 1.00 95.50 256 ASP A O 1
ATOM 2077 N N . VAL A 1 257 ? 11.050 -16.284 -13.291 1.00 89.94 257 VAL A N 1
ATOM 2078 C CA . VAL A 1 257 ? 10.674 -16.631 -14.684 1.00 89.94 257 VAL A CA 1
ATOM 2079 C C . VAL A 1 257 ? 11.558 -15.919 -15.717 1.00 89.94 257 VAL A C 1
ATOM 2081 O O . VAL A 1 257 ? 11.171 -15.704 -16.861 1.00 89.94 257 VAL A O 1
ATOM 2084 N N . GLY A 1 258 ? 12.768 -15.536 -15.306 1.00 93.38 258 GLY A N 1
ATOM 2085 C CA . GLY A 1 258 ? 13.829 -15.037 -16.181 1.00 93.38 258 GLY A CA 1
ATOM 2086 C C . GLY A 1 258 ? 13.594 -13.657 -16.808 1.00 93.38 258 GLY A C 1
ATOM 2087 O O . GLY A 1 258 ? 12.514 -13.330 -17.284 1.00 93.38 258 GLY A O 1
ATOM 2088 N N . PHE A 1 259 ? 14.622 -12.818 -16.900 1.00 97.12 259 PHE A N 1
ATOM 2089 C CA . PHE A 1 259 ? 14.551 -11.530 -17.604 1.00 97.12 259 PHE A CA 1
ATOM 2090 C C . PHE A 1 259 ? 15.573 -11.494 -18.735 1.00 97.12 259 PHE A C 1
ATOM 2092 O O . PHE A 1 259 ? 16.739 -11.795 -18.511 1.00 97.12 259 PHE A O 1
ATOM 2099 N N . CYS A 1 260 ? 15.158 -11.140 -19.953 1.00 95.50 260 CYS A N 1
ATOM 2100 C CA . CYS A 1 260 ? 16.017 -11.297 -21.123 1.00 95.50 260 CYS A CA 1
ATOM 2101 C C . CYS A 1 260 ? 16.744 -10.004 -21.519 1.00 95.50 260 CYS A C 1
ATOM 2103 O O . CYS A 1 260 ? 16.136 -9.061 -22.031 1.00 95.50 260 CYS A O 1
ATOM 2105 N N . GLY A 1 261 ? 18.069 -9.993 -21.365 1.00 94.12 261 GLY A N 1
ATOM 2106 C CA . GLY A 1 261 ? 18.919 -8.913 -21.872 1.00 94.12 261 GLY A CA 1
ATOM 2107 C C . GLY A 1 261 ? 19.229 -9.017 -23.368 1.00 94.12 261 GLY A C 1
ATOM 2108 O O . GLY A 1 261 ? 19.490 -8.001 -23.990 1.00 94.12 261 GLY A O 1
ATOM 2109 N N . ASP A 1 262 ? 19.211 -10.220 -23.947 1.00 94.94 262 ASP A N 1
ATOM 2110 C CA . ASP A 1 262 ? 19.530 -10.531 -25.352 1.00 94.94 262 ASP A CA 1
ATOM 2111 C C . ASP A 1 262 ? 20.638 -9.677 -26.008 1.00 94.94 262 ASP A C 1
ATOM 2113 O O . ASP A 1 262 ? 20.387 -8.799 -26.844 1.00 94.94 262 ASP A O 1
ATOM 2117 N N . ARG A 1 263 ? 21.898 -9.991 -25.701 1.00 95.31 263 ARG A N 1
ATOM 2118 C CA . ARG A 1 263 ? 23.074 -9.429 -26.382 1.00 95.31 263 ARG A CA 1
ATOM 2119 C C . ARG A 1 263 ? 23.486 -10.226 -27.620 1.00 95.31 263 ARG A C 1
ATOM 2121 O O . ARG A 1 263 ? 24.651 -10.154 -28.022 1.00 95.31 263 ARG A O 1
ATOM 2128 N N . SER A 1 264 ? 22.570 -10.954 -28.265 1.00 95.88 264 SER A N 1
ATOM 2129 C CA . SER A 1 264 ? 22.865 -11.566 -29.567 1.00 95.88 264 SER A CA 1
ATOM 2130 C C . SER A 1 264 ? 23.259 -10.500 -30.598 1.00 95.88 264 SER A C 1
ATOM 2132 O O . SER A 1 264 ? 22.816 -9.349 -30.550 1.00 95.88 264 SER A O 1
ATOM 2134 N N . LEU A 1 265 ? 24.145 -10.859 -31.526 1.00 96.06 265 LEU A N 1
ATOM 2135 C CA . LEU A 1 265 ? 24.747 -9.909 -32.459 1.00 96.06 265 LEU A CA 1
ATOM 2136 C C . LEU A 1 265 ? 23.983 -9.862 -33.783 1.00 96.06 265 LEU A C 1
ATOM 2138 O O . LEU A 1 265 ? 23.743 -10.894 -34.403 1.00 96.06 265 LEU A O 1
ATOM 2142 N N . SER A 1 266 ? 23.686 -8.655 -34.269 1.00 95.44 266 SER A N 1
ATOM 2143 C CA . SER A 1 266 ? 23.337 -8.448 -35.682 1.00 95.44 266 SER A CA 1
ATOM 2144 C C . SER A 1 266 ? 24.578 -8.173 -36.531 1.00 95.44 266 SER A C 1
ATOM 2146 O O . SER A 1 266 ? 24.591 -8.513 -37.712 1.00 95.44 266 SER A O 1
ATOM 2148 N N . SER A 1 267 ? 25.587 -7.494 -35.979 1.00 96.12 267 SER A N 1
ATOM 2149 C CA . SER A 1 267 ? 26.873 -7.251 -36.644 1.00 96.12 267 SER A CA 1
ATOM 2150 C C . SER A 1 267 ? 27.955 -6.848 -35.639 1.00 96.12 267 SER A C 1
ATOM 2152 O O . SER A 1 267 ? 27.650 -6.421 -34.524 1.00 96.12 267 SER A O 1
ATOM 2154 N N . GLY A 1 268 ? 29.220 -6.938 -36.053 1.00 95.38 268 GLY A N 1
ATOM 2155 C CA . GLY A 1 268 ? 30.371 -6.719 -35.177 1.00 95.38 268 GLY A CA 1
ATOM 2156 C C . GLY A 1 268 ? 30.758 -7.985 -34.418 1.00 95.38 268 GLY A C 1
ATOM 2157 O O . GLY A 1 268 ? 30.336 -9.082 -34.778 1.00 95.38 268 GLY A O 1
ATOM 2158 N N . THR A 1 269 ? 31.602 -7.830 -33.401 1.00 95.56 269 THR A N 1
ATOM 2159 C CA . THR A 1 269 ? 32.139 -8.960 -32.625 1.00 95.56 269 THR A CA 1
ATOM 2160 C C . THR A 1 269 ? 31.631 -9.006 -31.192 1.00 95.56 269 THR A C 1
ATOM 2162 O O . THR A 1 269 ? 31.800 -10.034 -30.553 1.00 95.56 269 THR A O 1
ATOM 2165 N N . GLY A 1 270 ? 31.049 -7.919 -30.671 1.00 95.12 270 GLY A N 1
ATOM 2166 C CA . GLY A 1 270 ? 30.692 -7.812 -29.253 1.00 95.12 270 GLY A CA 1
ATOM 2167 C C . GLY A 1 270 ? 31.893 -7.721 -28.317 1.00 95.12 270 GLY A C 1
ATOM 2168 O O . GLY A 1 270 ? 31.726 -7.860 -27.118 1.00 95.12 270 GLY A O 1
ATOM 2169 N N . ILE A 1 271 ? 33.102 -7.474 -28.832 1.00 95.31 271 ILE A N 1
ATOM 2170 C CA . ILE A 1 271 ? 34.337 -7.547 -28.043 1.00 95.31 271 ILE A CA 1
ATOM 2171 C C . ILE A 1 271 ? 35.067 -6.203 -28.040 1.00 95.31 271 ILE A C 1
ATOM 2173 O O . ILE A 1 271 ? 35.239 -5.555 -29.085 1.00 95.31 271 ILE A O 1
ATOM 2177 N N . GLY A 1 272 ? 35.552 -5.812 -26.859 1.00 91.62 272 GLY A N 1
ATOM 2178 C CA . GLY A 1 272 ? 36.419 -4.655 -26.663 1.00 91.62 272 GLY A CA 1
ATOM 2179 C C . GLY A 1 272 ? 35.783 -3.368 -27.182 1.00 91.62 272 GLY A C 1
ATOM 2180 O O . GLY A 1 272 ? 34.610 -3.091 -26.936 1.00 91.62 272 GLY A O 1
ATOM 2181 N N . SER A 1 273 ? 36.537 -2.601 -27.971 1.00 90.69 273 SER A N 1
ATOM 2182 C CA . SER A 1 273 ? 36.074 -1.347 -28.576 1.00 90.69 273 SER A CA 1
ATOM 2183 C C . SER A 1 273 ? 35.482 -1.500 -29.990 1.00 90.69 273 SER A C 1
ATOM 2185 O O . SER A 1 273 ? 35.265 -0.503 -30.688 1.00 90.69 273 SER A O 1
ATOM 2187 N N . THR A 1 274 ? 35.203 -2.729 -30.435 1.00 92.75 274 THR A N 1
ATOM 2188 C CA . THR A 1 274 ? 34.680 -2.984 -31.786 1.00 92.75 274 THR A CA 1
ATOM 2189 C C . THR A 1 274 ? 33.250 -2.478 -31.912 1.00 92.75 274 THR A C 1
ATOM 2191 O O . THR A 1 274 ? 32.392 -2.832 -31.100 1.00 92.75 274 THR A O 1
ATOM 2194 N N . THR A 1 275 ? 32.970 -1.690 -32.957 1.00 95.44 275 THR A N 1
ATOM 2195 C CA . THR A 1 275 ? 31.593 -1.272 -33.254 1.00 95.44 275 THR A CA 1
ATOM 2196 C C . THR A 1 275 ? 30.714 -2.504 -33.454 1.00 95.44 275 THR A C 1
ATOM 2198 O O . THR A 1 275 ? 31.008 -3.344 -34.303 1.00 95.44 275 THR A O 1
ATOM 2201 N N . THR A 1 276 ? 29.655 -2.600 -32.659 1.00 96.38 276 THR A N 1
ATOM 2202 C CA . THR A 1 276 ? 28.794 -3.778 -32.566 1.00 96.38 276 THR A CA 1
ATOM 2203 C C . THR A 1 276 ? 27.339 -3.338 -32.519 1.00 96.38 276 THR A C 1
ATOM 2205 O O . THR A 1 276 ? 26.991 -2.417 -31.780 1.00 96.38 276 THR A O 1
ATOM 2208 N N . TYR A 1 277 ? 26.487 -4.007 -33.290 1.00 96.00 277 TYR A N 1
ATOM 2209 C CA . TYR A 1 277 ? 25.039 -3.828 -33.240 1.00 96.00 277 TYR A CA 1
ATOM 2210 C C . TYR A 1 277 ? 24.392 -5.110 -32.741 1.00 96.00 277 TYR A C 1
ATOM 2212 O O . TYR A 1 277 ? 24.653 -6.192 -33.274 1.00 96.00 277 TYR A O 1
ATOM 2220 N N . TYR A 1 278 ? 23.527 -4.970 -31.743 1.00 96.31 278 TYR A N 1
ATOM 2221 C CA . TYR A 1 278 ? 22.817 -6.090 -31.139 1.00 96.31 278 TYR A CA 1
ATOM 2222 C C . TYR A 1 278 ? 21.539 -6.386 -31.922 1.00 96.31 278 TYR A C 1
ATOM 2224 O O . TYR A 1 278 ? 20.982 -5.504 -32.585 1.00 96.31 278 TYR A O 1
ATOM 2232 N N . ASN A 1 279 ? 21.082 -7.633 -31.886 1.00 95.44 279 ASN A N 1
ATOM 2233 C CA . ASN A 1 279 ? 20.005 -8.134 -32.738 1.00 95.44 279 ASN A CA 1
ATOM 2234 C C . ASN A 1 279 ? 18.677 -7.395 -32.519 1.00 95.44 279 ASN A C 1
ATOM 2236 O O . ASN A 1 279 ? 17.896 -7.216 -33.454 1.00 95.44 279 ASN A O 1
ATOM 2240 N N . ALA A 1 280 ? 18.478 -6.851 -31.318 1.00 94.69 280 ALA A N 1
ATOM 2241 C CA . ALA A 1 280 ? 17.349 -5.988 -30.998 1.00 94.69 280 ALA A CA 1
ATOM 2242 C C . ALA A 1 280 ? 17.233 -4.775 -31.922 1.00 94.69 280 ALA A C 1
ATOM 2244 O O . ALA A 1 280 ? 16.141 -4.427 -32.364 1.00 94.69 280 ALA A O 1
ATOM 2245 N N . SER A 1 281 ? 18.362 -4.156 -32.277 1.00 92.31 281 SER A N 1
ATOM 2246 C CA . SER A 1 281 ? 18.369 -3.016 -33.198 1.00 92.31 281 SER A CA 1
ATOM 2247 C C . SER A 1 281 ? 17.816 -3.386 -34.578 1.00 92.31 281 SER A C 1
ATOM 2249 O O . SER A 1 281 ? 17.076 -2.608 -35.180 1.00 92.31 281 SER A O 1
ATOM 2251 N N . ASN A 1 282 ? 18.118 -4.593 -35.057 1.00 91.94 282 ASN A N 1
ATOM 2252 C CA . ASN A 1 282 ? 17.645 -5.099 -36.338 1.00 91.94 282 ASN A CA 1
ATOM 2253 C C . ASN A 1 282 ? 16.158 -5.472 -36.263 1.00 91.94 282 ASN A C 1
ATOM 2255 O O . ASN A 1 282 ? 15.358 -4.982 -37.057 1.00 91.94 282 ASN A O 1
ATOM 2259 N N . ARG A 1 283 ? 15.750 -6.269 -35.271 1.00 92.12 283 ARG A N 1
ATOM 2260 C CA . ARG A 1 283 ? 14.354 -6.725 -35.185 1.00 92.12 283 ARG A CA 1
ATOM 2261 C C . ARG A 1 283 ? 13.369 -5.576 -34.931 1.00 92.12 283 ARG A C 1
ATOM 2263 O O . ARG A 1 283 ? 12.337 -5.505 -35.591 1.00 92.12 283 ARG A O 1
ATOM 2270 N N . LEU A 1 284 ? 13.717 -4.621 -34.063 1.00 91.75 284 LEU A N 1
ATOM 2271 C CA . LEU A 1 284 ? 12.833 -3.502 -33.714 1.00 91.75 284 LEU A CA 1
ATOM 2272 C C . LEU A 1 284 ? 12.802 -2.402 -34.784 1.00 91.75 284 LEU A C 1
ATOM 2274 O O . LEU A 1 284 ? 11.822 -1.669 -34.870 1.00 91.75 284 LEU A O 1
ATOM 2278 N N . SER A 1 285 ? 13.835 -2.289 -35.630 1.00 88.12 285 SER A N 1
ATOM 2279 C CA . SER A 1 285 ? 13.774 -1.418 -36.818 1.00 88.12 285 SER A CA 1
ATOM 2280 C C . SER A 1 285 ? 12.926 -2.010 -37.946 1.00 88.12 285 SER A C 1
ATOM 2282 O O . SER A 1 285 ? 12.424 -1.264 -38.782 1.00 88.12 285 SER A O 1
ATOM 2284 N N . ASN A 1 286 ? 12.722 -3.330 -37.937 1.00 88.12 286 ASN A N 1
ATOM 2285 C CA . ASN A 1 286 ? 11.857 -4.048 -38.871 1.00 88.12 286 ASN A CA 1
ATOM 2286 C C . ASN A 1 286 ? 10.471 -4.386 -38.282 1.00 88.12 286 ASN A C 1
ATOM 2288 O O . ASN A 1 286 ? 9.752 -5.187 -38.874 1.00 88.12 286 ASN A O 1
ATOM 2292 N N . ASN A 1 287 ? 10.096 -3.801 -37.133 1.00 87.12 287 ASN A N 1
ATOM 2293 C CA . ASN A 1 287 ? 8.823 -4.046 -36.434 1.00 87.12 287 ASN A CA 1
ATOM 2294 C C . ASN A 1 287 ? 8.516 -5.539 -36.210 1.00 87.12 287 ASN A C 1
ATOM 2296 O O . ASN A 1 287 ? 7.381 -5.982 -36.371 1.00 87.12 287 ASN A O 1
ATOM 2300 N N . ASN A 1 288 ? 9.539 -6.311 -35.840 1.00 91.75 288 ASN A N 1
ATOM 2301 C CA . ASN A 1 288 ? 9.448 -7.747 -35.588 1.00 91.75 288 ASN A CA 1
ATOM 2302 C C . ASN A 1 288 ? 9.834 -8.066 -34.128 1.00 91.75 288 ASN A C 1
ATOM 2304 O O . ASN A 1 288 ? 10.923 -8.602 -33.896 1.00 91.75 288 ASN A O 1
ATOM 2308 N N . PRO A 1 289 ? 9.019 -7.653 -33.136 1.00 94.69 289 PRO A N 1
ATOM 2309 C CA . PRO A 1 289 ? 9.317 -7.890 -31.726 1.00 94.69 289 PRO A CA 1
ATOM 2310 C C . PRO A 1 289 ? 9.204 -9.380 -31.372 1.00 94.69 289 PRO A C 1
ATOM 2312 O O . PRO A 1 289 ? 8.486 -10.137 -32.025 1.00 94.69 289 PRO A O 1
ATOM 2315 N N . THR A 1 290 ? 9.896 -9.802 -30.315 1.00 95.69 290 THR A N 1
ATOM 2316 C CA . THR A 1 290 ? 9.850 -11.184 -29.813 1.00 95.69 290 THR A CA 1
ATOM 2317 C C . THR A 1 290 ? 9.831 -11.232 -28.292 1.00 95.69 290 THR A C 1
ATOM 2319 O O . THR A 1 290 ? 10.475 -10.429 -27.624 1.00 95.69 290 THR A O 1
ATOM 2322 N N . PHE A 1 291 ? 9.123 -12.217 -27.743 1.00 95.75 291 PHE A N 1
ATOM 2323 C CA . PHE A 1 291 ? 9.179 -12.551 -26.322 1.00 95.75 291 PHE A CA 1
ATOM 2324 C C . PHE A 1 291 ? 10.235 -13.608 -25.981 1.00 95.75 291 PHE A C 1
ATOM 2326 O O . PHE A 1 291 ? 10.518 -13.797 -24.801 1.00 95.75 291 PHE A O 1
ATOM 2333 N N . LYS A 1 292 ? 10.804 -14.267 -27.000 1.00 94.94 292 LYS A N 1
ATOM 2334 C CA . LYS A 1 292 ? 11.846 -15.295 -26.870 1.00 94.94 292 LYS A CA 1
ATOM 2335 C C . LYS A 1 292 ? 13.222 -14.686 -26.622 1.00 94.94 292 LYS A C 1
ATOM 2337 O O . LYS A 1 292 ? 13.605 -13.718 -27.292 1.00 94.94 292 LYS A O 1
ATOM 2342 N N . CYS A 1 293 ? 13.987 -15.299 -25.729 1.00 94.62 293 CYS A N 1
ATOM 2343 C CA . CYS A 1 293 ? 15.340 -14.908 -25.389 1.00 94.62 293 CYS A CA 1
ATOM 2344 C C . CYS A 1 293 ? 16.357 -15.602 -26.297 1.00 94.62 293 CYS A C 1
ATOM 2346 O O . CYS A 1 293 ? 16.757 -16.747 -26.095 1.00 94.62 293 CYS A O 1
ATOM 2348 N N . MET A 1 294 ? 16.812 -14.886 -27.323 1.00 92.56 294 MET A N 1
ATOM 2349 C CA . MET A 1 294 ? 17.697 -15.465 -28.342 1.00 92.56 294 MET A CA 1
ATOM 2350 C C . MET A 1 294 ? 19.081 -15.839 -27.795 1.00 92.56 294 MET A C 1
ATOM 2352 O O . MET A 1 294 ? 19.710 -16.769 -28.297 1.00 92.56 294 MET A O 1
ATOM 2356 N N . ASN A 1 295 ? 19.560 -15.126 -26.772 1.00 92.56 295 ASN A N 1
ATOM 2357 C CA . ASN A 1 295 ? 20.795 -15.448 -26.068 1.00 92.56 295 ASN A CA 1
ATOM 2358 C C . ASN A 1 295 ? 20.490 -15.957 -24.656 1.00 92.56 295 ASN A C 1
ATOM 2360 O O . ASN A 1 295 ? 20.253 -15.162 -23.750 1.00 92.56 295 ASN A O 1
ATOM 2364 N N . GLN A 1 296 ? 20.564 -17.272 -24.460 1.00 91.38 296 GLN A N 1
ATOM 2365 C CA . GLN A 1 296 ? 20.257 -17.914 -23.176 1.00 91.38 296 GLN A CA 1
ATOM 2366 C C . GLN A 1 296 ? 21.241 -17.537 -22.055 1.00 91.38 296 GLN A C 1
ATOM 2368 O O . GLN A 1 296 ? 20.862 -17.527 -20.890 1.00 91.38 296 GLN A O 1
ATOM 2373 N N . ASN A 1 297 ? 22.472 -17.115 -22.381 1.00 93.44 297 ASN A N 1
ATOM 2374 C CA . ASN A 1 297 ? 23.384 -16.544 -21.379 1.00 93.44 297 ASN A CA 1
ATOM 2375 C C . ASN A 1 297 ? 22.831 -15.245 -20.762 1.00 93.44 297 ASN A C 1
ATOM 2377 O O . ASN A 1 297 ? 23.245 -14.851 -19.674 1.00 93.44 297 ASN A O 1
ATOM 2381 N N . ASP A 1 298 ? 21.891 -14.584 -21.437 1.00 96.06 298 ASP A N 1
ATOM 2382 C CA . ASP A 1 298 ? 21.265 -13.337 -20.999 1.00 96.06 298 ASP A CA 1
ATOM 2383 C C . ASP A 1 298 ? 19.819 -13.531 -20.533 1.00 96.06 298 ASP A C 1
ATOM 2385 O O . ASP A 1 298 ? 19.099 -12.541 -20.389 1.00 96.06 298 ASP A O 1
ATOM 2389 N N . LEU A 1 299 ? 19.400 -14.778 -20.292 1.00 96.75 299 LEU A N 1
ATOM 2390 C CA . LEU A 1 299 ? 18.189 -15.086 -19.542 1.00 96.75 299 LEU A CA 1
ATOM 2391 C C . LEU A 1 299 ? 18.529 -15.046 -18.046 1.00 96.75 299 LEU A C 1
ATOM 2393 O O . LEU A 1 299 ? 19.029 -16.012 -17.473 1.00 96.75 299 LEU A O 1
ATOM 2397 N N . TYR A 1 300 ? 18.332 -13.878 -17.440 1.00 97.88 300 TYR A N 1
ATOM 2398 C CA . TYR A 1 300 ? 18.699 -13.600 -16.055 1.00 97.88 300 TYR A CA 1
ATOM 2399 C C . TYR A 1 300 ? 17.696 -14.192 -15.068 1.00 97.88 300 TYR A C 1
ATOM 2401 O O . TYR A 1 300 ? 16.557 -13.737 -15.029 1.00 97.88 300 TYR A O 1
ATOM 2409 N N . THR A 1 301 ? 18.142 -15.137 -14.247 1.00 97.62 301 THR A N 1
ATOM 2410 C CA . THR A 1 301 ? 17.356 -15.822 -13.203 1.00 97.62 301 THR A CA 1
ATOM 2411 C C . THR A 1 301 ? 18.134 -15.867 -11.889 1.00 97.62 301 THR A C 1
ATOM 2413 O O . THR A 1 301 ? 19.340 -15.606 -11.875 1.00 97.62 301 THR A O 1
ATOM 2416 N N . VAL A 1 302 ? 17.458 -16.183 -10.787 1.00 96.81 302 VAL A N 1
ATOM 2417 C CA . VAL A 1 302 ? 18.100 -16.558 -9.513 1.00 96.81 302 VAL A CA 1
ATOM 2418 C C . VAL A 1 302 ? 18.523 -18.031 -9.559 1.00 96.81 302 VAL A C 1
ATOM 2420 O O . VAL A 1 302 ? 19.635 -18.378 -9.167 1.00 96.81 302 VAL A O 1
ATOM 2423 N N . ASP A 1 303 ? 17.655 -18.885 -10.092 1.00 92.50 303 ASP A N 1
ATOM 2424 C CA . ASP A 1 303 ? 17.847 -20.316 -10.277 1.00 92.50 303 ASP A CA 1
ATOM 2425 C C . ASP A 1 303 ? 18.629 -20.602 -11.570 1.00 92.50 303 ASP A C 1
ATOM 2427 O O . ASP A 1 303 ? 18.283 -20.135 -12.660 1.00 92.50 303 ASP A O 1
ATOM 2431 N N . ASN A 1 304 ? 19.700 -21.385 -11.460 1.00 91.44 304 ASN A N 1
ATOM 2432 C CA . ASN A 1 304 ? 20.559 -21.750 -12.583 1.00 91.44 304 ASN A CA 1
ATOM 2433 C C . ASN A 1 304 ? 20.006 -22.901 -13.444 1.00 91.44 304 ASN A C 1
ATOM 2435 O O . ASN A 1 304 ? 20.591 -23.198 -14.486 1.00 91.44 304 ASN A O 1
ATOM 2439 N N . GLU A 1 305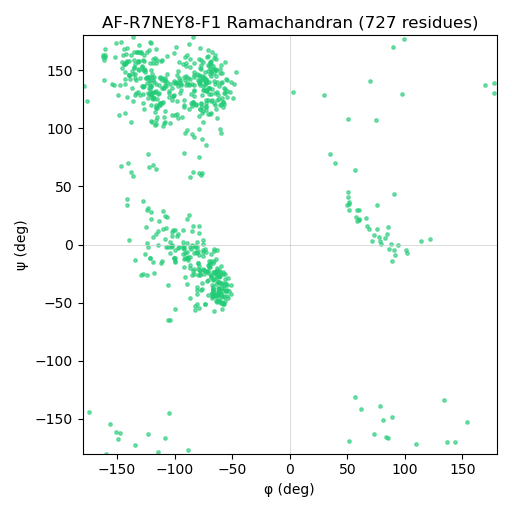 ? 18.912 -23.545 -13.038 1.00 89.94 305 GLU A N 1
ATOM 2440 C CA . GLU A 1 305 ? 18.197 -24.531 -13.854 1.00 89.94 305 GLU A CA 1
ATOM 2441 C C . GLU A 1 305 ? 17.194 -23.862 -14.806 1.00 89.94 305 GLU A C 1
ATOM 2443 O O . GLU A 1 305 ? 16.915 -24.392 -15.882 1.00 89.94 305 GLU A O 1
ATOM 2448 N N . LEU A 1 306 ? 16.698 -22.670 -14.448 1.00 87.62 306 LEU A N 1
ATOM 2449 C CA . LEU A 1 306 ? 15.739 -21.893 -15.246 1.00 87.62 306 LEU A CA 1
ATOM 2450 C C . LEU A 1 306 ? 16.407 -20.897 -16.207 1.00 87.62 306 LEU A C 1
ATOM 2452 O O . LEU A 1 306 ? 15.784 -20.436 -17.163 1.00 87.62 306 LEU A O 1
ATOM 2456 N N . GLY A 1 307 ? 17.667 -20.544 -15.958 1.00 92.12 307 GLY A N 1
ATOM 2457 C CA . GLY A 1 307 ? 18.409 -19.545 -16.722 1.00 92.12 307 GLY A CA 1
ATOM 2458 C C . GLY A 1 307 ? 19.865 -19.465 -16.278 1.00 92.12 307 GLY A C 1
ATOM 2459 O O . GLY A 1 307 ? 20.488 -20.473 -15.959 1.00 92.12 307 GLY A O 1
ATOM 2460 N N . ASN A 1 308 ? 20.450 -18.268 -16.273 1.00 94.50 308 ASN A N 1
ATOM 2461 C CA . ASN A 1 308 ? 21.874 -18.105 -15.968 1.00 94.50 308 ASN A CA 1
ATOM 2462 C C . ASN A 1 308 ? 22.224 -18.059 -14.465 1.00 94.50 308 ASN A C 1
ATOM 2464 O O . ASN A 1 308 ? 23.412 -18.031 -14.141 1.00 94.50 308 ASN A O 1
ATOM 2468 N N . GLY A 1 309 ? 21.232 -18.025 -13.565 1.00 96.56 309 GLY A N 1
ATOM 2469 C CA . GLY A 1 309 ? 21.429 -18.019 -12.108 1.00 96.56 309 GLY A CA 1
ATOM 2470 C C . GLY A 1 309 ? 22.235 -16.829 -11.565 1.00 96.56 309 GLY A C 1
ATOM 2471 O O . GLY A 1 309 ? 22.857 -16.930 -10.509 1.00 96.56 309 GLY A O 1
ATOM 2472 N N . ALA A 1 310 ? 22.318 -15.725 -12.312 1.00 96.38 310 ALA A N 1
ATOM 2473 C CA . ALA A 1 310 ? 23.166 -14.584 -11.969 1.00 96.38 310 ALA A CA 1
ATOM 2474 C C . ALA A 1 310 ? 22.473 -13.537 -11.076 1.00 96.38 310 ALA A C 1
ATOM 2476 O O . ALA A 1 310 ? 23.133 -12.621 -10.575 1.00 96.38 310 ALA A O 1
ATOM 2477 N N . LEU A 1 311 ? 21.152 -13.614 -10.901 1.00 97.12 311 LEU A N 1
ATOM 2478 C CA . LEU A 1 311 ? 20.403 -12.655 -10.094 1.00 97.12 311 LEU A CA 1
ATOM 2479 C C . LEU A 1 311 ? 20.452 -12.994 -8.604 1.00 97.12 311 LEU A C 1
ATOM 2481 O O . LEU A 1 311 ? 20.419 -14.150 -8.200 1.00 97.12 311 LEU A O 1
ATOM 2485 N N . THR A 1 312 ? 20.457 -11.945 -7.782 1.00 96.31 312 THR A N 1
ATOM 2486 C CA . THR A 1 312 ? 20.269 -12.058 -6.328 1.00 96.31 312 THR A CA 1
ATOM 2487 C C . THR A 1 312 ? 18.787 -12.183 -5.978 1.00 96.31 312 THR A C 1
ATOM 2489 O O . THR A 1 312 ? 18.416 -12.943 -5.091 1.00 96.31 312 THR A O 1
ATOM 2492 N N . TYR A 1 313 ? 17.942 -11.429 -6.685 1.00 97.50 313 TYR A N 1
ATOM 2493 C CA . TYR A 1 313 ? 16.498 -11.363 -6.484 1.00 97.50 313 TYR A CA 1
ATOM 2494 C C . TYR A 1 313 ? 15.781 -11.506 -7.834 1.00 97.50 313 TYR A C 1
ATOM 2496 O O . TYR A 1 313 ? 16.339 -11.075 -8.849 1.00 97.50 313 TYR A O 1
ATOM 2504 N N . PRO A 1 314 ? 14.551 -12.052 -7.880 1.00 97.25 314 PRO A N 1
ATOM 2505 C CA . PRO A 1 314 ? 13.795 -12.262 -9.117 1.00 97.25 314 PRO A CA 1
ATOM 2506 C C . PRO A 1 314 ? 13.166 -10.950 -9.630 1.00 97.25 314 PRO A C 1
ATOM 2508 O O . PRO A 1 314 ? 11.947 -10.813 -9.750 1.00 97.25 314 PRO A O 1
ATOM 2511 N N . ILE A 1 315 ? 14.009 -9.956 -9.920 1.00 98.12 315 ILE A N 1
ATOM 2512 C CA . ILE A 1 315 ? 13.630 -8.610 -10.359 1.00 98.12 315 ILE A CA 1
ATOM 2513 C C . ILE A 1 315 ? 14.473 -8.162 -11.556 1.00 98.12 315 ILE A C 1
ATOM 2515 O O . ILE A 1 315 ? 15.683 -8.390 -11.631 1.00 98.12 315 ILE A O 1
ATOM 2519 N N . GLY A 1 316 ? 13.829 -7.466 -12.488 1.00 97.88 316 GLY A N 1
ATOM 2520 C CA . GLY A 1 316 ? 14.478 -6.927 -13.674 1.00 97.88 316 GLY A CA 1
ATOM 2521 C C . GLY A 1 316 ? 13.816 -5.657 -14.193 1.00 97.88 316 GLY A C 1
ATOM 2522 O O . GLY A 1 316 ? 13.070 -4.969 -13.502 1.00 97.88 316 GLY A O 1
ATOM 2523 N N . LEU A 1 317 ? 14.108 -5.346 -15.448 1.00 97.94 317 LEU A N 1
ATOM 2524 C CA . LEU A 1 317 ? 13.543 -4.231 -16.202 1.00 97.94 317 LEU A CA 1
ATOM 2525 C C . LEU A 1 317 ? 12.766 -4.774 -17.394 1.00 97.94 317 LEU A C 1
ATOM 2527 O O . LEU A 1 317 ? 13.016 -5.882 -17.863 1.00 97.94 317 LEU A O 1
ATOM 2531 N N . ILE A 1 318 ? 11.874 -3.949 -17.926 1.00 98.06 318 ILE A N 1
ATOM 2532 C CA . ILE A 1 318 ? 11.146 -4.269 -19.149 1.00 98.06 318 ILE A CA 1
ATOM 2533 C C . ILE A 1 318 ? 12.096 -4.323 -20.352 1.00 98.06 318 ILE A C 1
ATOM 2535 O O . ILE A 1 318 ? 13.119 -3.626 -20.395 1.00 98.06 318 ILE A O 1
ATOM 2539 N N . THR A 1 319 ? 11.751 -5.126 -21.350 1.00 97.31 319 THR A N 1
ATOM 2540 C CA . THR A 1 319 ? 12.410 -5.165 -22.658 1.00 97.31 319 THR A CA 1
ATOM 2541 C C . THR A 1 319 ? 11.756 -4.188 -23.636 1.00 97.31 319 THR A C 1
ATOM 2543 O O . THR A 1 319 ? 10.574 -3.864 -23.541 1.00 97.31 319 THR A O 1
ATOM 2546 N N . ALA A 1 320 ? 12.511 -3.708 -24.621 1.00 96.25 320 ALA A N 1
ATOM 2547 C CA . ALA A 1 320 ? 11.954 -2.872 -25.680 1.00 96.25 320 ALA A CA 1
ATOM 2548 C C . ALA A 1 320 ? 10.942 -3.637 -26.554 1.00 96.25 320 ALA A C 1
ATOM 2550 O O . ALA A 1 320 ? 9.997 -3.033 -27.052 1.00 96.25 320 ALA A O 1
ATOM 2551 N N . ASP A 1 321 ? 11.100 -4.954 -26.700 1.00 96.38 321 ASP A N 1
ATOM 2552 C CA . ASP A 1 321 ? 10.134 -5.821 -27.377 1.00 96.38 321 ASP A CA 1
ATOM 2553 C C . ASP A 1 321 ? 8.777 -5.837 -26.655 1.00 96.38 321 ASP A C 1
ATOM 2555 O O . ASP A 1 321 ? 7.753 -5.598 -27.292 1.00 96.38 321 ASP A O 1
ATOM 2559 N N . GLU A 1 322 ? 8.758 -6.020 -25.327 1.00 97.38 322 GLU A N 1
ATOM 2560 C CA . GLU A 1 322 ? 7.532 -5.932 -24.510 1.00 97.38 322 GLU A CA 1
ATOM 2561 C C . GLU A 1 322 ? 6.836 -4.572 -24.665 1.00 97.38 322 GLU A C 1
ATOM 2563 O O . GLU A 1 322 ? 5.611 -4.498 -24.745 1.00 97.38 322 GLU A O 1
ATOM 2568 N N . VAL A 1 323 ? 7.610 -3.490 -24.780 1.00 95.81 323 VAL A N 1
ATOM 2569 C CA . VAL A 1 323 ? 7.070 -2.141 -25.008 1.00 95.81 323 VAL A CA 1
ATOM 2570 C C . VAL A 1 323 ? 6.416 -2.031 -26.391 1.00 95.81 323 VAL A C 1
ATOM 2572 O O . VAL A 1 323 ? 5.366 -1.400 -26.510 1.00 95.81 323 VAL A O 1
ATOM 2575 N N . VAL A 1 324 ? 6.984 -2.656 -27.431 1.00 94.69 324 VAL A N 1
ATOM 2576 C CA . VAL A 1 324 ? 6.354 -2.717 -28.765 1.00 94.69 324 VAL A CA 1
ATOM 2577 C C . VAL A 1 324 ? 5.064 -3.536 -28.731 1.00 94.69 324 VAL A C 1
ATOM 2579 O O . VAL A 1 324 ? 4.057 -3.098 -29.292 1.00 94.69 324 VAL A O 1
ATOM 2582 N N . PHE A 1 325 ? 5.054 -4.678 -28.036 1.00 95.44 325 PHE A N 1
ATOM 2583 C CA . PHE A 1 325 ? 3.840 -5.479 -27.847 1.00 95.44 325 PHE A CA 1
ATOM 2584 C C . PHE A 1 325 ? 2.720 -4.682 -27.165 1.00 95.44 325 PHE A C 1
ATOM 2586 O O . PHE A 1 325 ? 1.578 -4.735 -27.619 1.00 95.44 325 PHE A O 1
ATOM 2593 N N . ALA A 1 326 ? 3.063 -3.859 -26.170 1.00 95.44 326 ALA A N 1
ATOM 2594 C CA . ALA A 1 326 ? 2.127 -2.965 -25.492 1.00 95.44 326 ALA A CA 1
ATOM 2595 C C . ALA A 1 326 ? 1.606 -1.805 -26.365 1.00 95.44 326 ALA A C 1
ATOM 2597 O O . ALA A 1 326 ? 0.627 -1.159 -25.997 1.00 95.44 326 ALA A O 1
ATOM 2598 N N . GLY A 1 327 ? 2.227 -1.531 -27.519 1.00 92.50 327 GLY A N 1
ATOM 2599 C CA . GLY A 1 327 ? 1.822 -0.469 -28.449 1.00 92.50 327 GLY A CA 1
ATOM 2600 C C . GLY A 1 327 ? 2.817 0.685 -28.604 1.00 92.50 327 GLY A C 1
ATOM 2601 O O . GLY A 1 327 ? 2.529 1.641 -29.332 1.00 92.50 327 GLY A O 1
ATOM 2602 N N . GLY A 1 328 ? 3.977 0.621 -27.947 1.00 90.81 328 GLY A N 1
ATOM 2603 C CA . GLY A 1 328 ? 5.072 1.566 -28.150 1.00 90.81 328 GLY A CA 1
ATOM 2604 C C . GLY A 1 328 ? 5.716 1.427 -29.534 1.00 90.81 328 GLY A C 1
ATOM 2605 O O . GLY A 1 328 ? 5.624 0.391 -30.188 1.00 90.81 328 GLY A O 1
ATOM 2606 N N . VAL A 1 329 ? 6.383 2.486 -29.998 1.00 87.44 329 VAL A N 1
ATOM 2607 C CA . VAL A 1 329 ? 6.977 2.545 -31.347 1.00 87.44 329 VAL A CA 1
ATOM 2608 C C . VAL A 1 329 ? 8.382 3.139 -31.336 1.00 87.44 329 VAL A C 1
ATOM 2610 O O . VAL A 1 329 ? 8.679 4.040 -30.552 1.00 87.44 329 VAL A O 1
ATOM 2613 N N . THR A 1 330 ? 9.245 2.665 -32.238 1.00 81.81 330 THR A N 1
ATOM 2614 C CA . THR A 1 330 ? 10.621 3.167 -32.437 1.00 81.81 330 THR A CA 1
ATOM 2615 C C . THR A 1 330 ? 10.661 4.450 -33.275 1.00 81.81 330 THR A C 1
ATOM 2617 O O . THR A 1 330 ? 11.427 5.374 -32.996 1.00 81.81 330 THR A O 1
ATOM 2620 N N . THR A 1 331 ? 9.781 4.543 -34.272 1.00 67.44 331 THR A N 1
ATOM 2621 C CA . THR A 1 331 ? 9.464 5.748 -35.051 1.00 67.44 331 THR A CA 1
ATOM 2622 C C . THR A 1 331 ? 7.999 5.655 -35.469 1.00 67.44 331 THR A C 1
ATOM 2624 O O . THR A 1 331 ? 7.661 4.766 -36.246 1.00 67.44 331 THR A O 1
ATOM 2627 N N . GLY A 1 332 ? 7.104 6.497 -34.945 1.00 54.66 332 GLY A N 1
ATOM 2628 C CA . GLY A 1 332 ? 5.678 6.332 -35.250 1.00 54.66 332 GLY A CA 1
ATOM 2629 C C . GLY A 1 332 ? 5.298 6.693 -36.685 1.00 54.66 332 GLY A C 1
ATOM 2630 O O . GLY A 1 332 ? 6.066 7.311 -37.427 1.00 54.66 332 GLY A O 1
ATOM 2631 N N . GLU A 1 333 ? 4.082 6.319 -37.078 1.00 45.75 333 GLU A N 1
ATOM 2632 C CA . GLU A 1 333 ? 3.523 6.590 -38.403 1.00 45.75 333 GLU A CA 1
ATOM 2633 C C . GLU A 1 333 ? 3.472 8.109 -38.666 1.00 45.75 333 GLU A C 1
ATOM 2635 O O . GLU A 1 333 ? 2.908 8.888 -37.893 1.00 45.75 333 GLU A O 1
ATOM 2640 N N . GLY A 1 334 ? 4.152 8.568 -39.722 1.00 54.75 334 GLY A N 1
ATOM 2641 C CA . GLY A 1 334 ? 4.313 10.000 -40.003 1.00 54.75 334 GLY A CA 1
ATOM 2642 C C . GLY A 1 334 ? 5.169 10.774 -38.983 1.00 54.75 334 GLY A C 1
ATOM 2643 O O . GLY A 1 334 ? 5.111 12.003 -38.968 1.00 54.75 334 GLY A O 1
ATOM 2644 N N . GLY A 1 335 ? 5.948 10.086 -38.137 1.00 59.47 335 GLY A N 1
ATOM 2645 C CA . GLY A 1 335 ? 6.830 10.680 -37.124 1.00 59.47 335 GLY A CA 1
ATOM 2646 C C . GLY A 1 335 ? 6.158 11.019 -35.787 1.00 59.47 335 GLY A C 1
ATOM 2647 O O . GLY A 1 335 ? 6.728 11.787 -35.012 1.00 59.47 335 GLY A O 1
ATOM 2648 N N . LYS A 1 336 ? 4.954 10.498 -35.515 1.00 64.06 336 LYS A N 1
ATOM 2649 C CA . LYS A 1 336 ? 4.176 10.820 -34.305 1.00 64.06 336 LYS A CA 1
ATOM 2650 C C . LYS A 1 336 ? 4.517 9.909 -33.124 1.00 64.06 336 LYS A C 1
ATOM 2652 O O . LYS A 1 336 ? 4.762 8.724 -33.303 1.00 64.06 336 LYS A O 1
ATOM 2657 N N . ALA A 1 337 ? 4.521 10.466 -31.920 1.00 80.88 337 ALA A N 1
ATOM 2658 C CA . ALA A 1 337 ? 4.655 9.701 -30.687 1.00 80.88 337 ALA A CA 1
ATOM 2659 C C . ALA A 1 337 ? 3.340 8.971 -30.339 1.00 80.88 337 ALA A C 1
ATOM 2661 O O . ALA A 1 337 ? 2.277 9.388 -30.805 1.00 80.88 337 ALA A O 1
ATOM 2662 N N . ASN A 1 338 ? 3.405 7.893 -29.551 1.00 86.44 338 ASN A N 1
ATOM 2663 C CA . ASN A 1 338 ? 2.216 7.250 -28.986 1.00 86.44 338 ASN A CA 1
ATOM 2664 C C . ASN A 1 338 ? 2.177 7.531 -27.484 1.00 86.44 338 ASN A C 1
ATOM 2666 O O . ASN A 1 338 ? 2.996 7.002 -26.748 1.00 86.44 338 ASN A O 1
ATOM 2670 N N . GLU A 1 339 ? 1.236 8.355 -27.040 1.00 90.75 339 GLU A N 1
ATOM 2671 C CA . GLU A 1 339 ? 1.053 8.706 -25.623 1.00 90.75 339 GLU A CA 1
ATOM 2672 C C . GLU A 1 339 ? -0.152 7.977 -25.004 1.00 90.75 339 GLU A C 1
ATOM 2674 O O . GLU A 1 339 ? -0.478 8.196 -23.845 1.00 90.75 339 GLU A O 1
ATOM 2679 N N . ASN A 1 340 ? -0.827 7.114 -25.772 1.00 91.75 340 ASN A N 1
ATOM 2680 C CA . ASN A 1 340 ? -2.065 6.460 -25.342 1.00 91.75 340 ASN A CA 1
ATOM 2681 C C . ASN A 1 340 ? -1.844 5.028 -24.839 1.00 91.75 340 ASN A C 1
ATOM 2683 O O . ASN A 1 340 ? -2.737 4.454 -24.242 1.00 91.75 340 ASN A O 1
ATOM 2687 N N . TYR A 1 341 ? -0.687 4.412 -25.087 1.00 93.75 341 TYR A N 1
ATOM 2688 C CA . TYR A 1 341 ? -0.442 3.056 -24.594 1.00 93.75 341 TYR A CA 1
ATOM 2689 C C . TYR A 1 341 ? -0.131 3.058 -23.095 1.00 93.75 341 TYR A C 1
ATOM 2691 O O . TYR A 1 341 ? 0.557 3.944 -22.590 1.00 93.75 341 TYR A O 1
ATOM 2699 N N . TYR A 1 342 ? -0.575 2.026 -22.385 1.00 95.12 342 TYR A N 1
ATOM 2700 C CA . TYR A 1 342 ? -0.577 2.008 -20.918 1.00 95.12 342 TYR A CA 1
ATOM 2701 C C . TYR A 1 342 ? 0.798 2.054 -20.222 1.00 95.12 342 TYR A C 1
ATOM 2703 O O . TYR A 1 342 ? 0.874 2.246 -19.007 1.00 95.12 342 TYR A O 1
ATOM 2711 N N . LEU A 1 343 ? 1.892 1.849 -20.961 1.00 95.50 343 LEU A N 1
ATOM 2712 C CA . LEU A 1 343 ? 3.256 1.962 -20.439 1.00 95.50 343 LEU A CA 1
ATOM 2713 C C . LEU A 1 343 ? 3.854 3.365 -20.623 1.00 95.50 343 LEU A C 1
ATOM 2715 O O . LEU A 1 343 ? 4.973 3.610 -20.155 1.00 95.50 343 LEU A O 1
ATOM 2719 N N . TYR A 1 344 ? 3.140 4.278 -21.284 1.00 94.69 344 TYR A N 1
ATOM 2720 C CA . TYR A 1 344 ? 3.496 5.688 -21.334 1.00 94.69 344 TYR A CA 1
ATOM 2721 C C . TYR A 1 344 ? 3.323 6.331 -19.958 1.00 94.69 344 TYR A C 1
ATOM 2723 O O . TYR A 1 344 ? 2.278 6.223 -19.322 1.00 94.69 344 TYR A O 1
ATOM 2731 N N . THR A 1 345 ? 4.360 7.029 -19.501 1.00 93.94 345 THR A N 1
ATOM 2732 C CA . THR A 1 345 ? 4.349 7.708 -18.199 1.00 93.94 345 THR A CA 1
ATOM 2733 C C . THR A 1 345 ? 4.582 9.207 -18.310 1.00 93.94 345 THR A C 1
ATOM 2735 O O . THR A 1 345 ? 4.417 9.908 -17.322 1.00 93.94 345 THR A O 1
ATOM 2738 N N . GLY A 1 346 ? 5.001 9.730 -19.464 1.00 92.81 346 GLY A N 1
ATOM 2739 C CA . GLY A 1 346 ? 5.457 11.119 -19.584 1.00 92.81 346 GLY A CA 1
ATOM 2740 C C . GLY A 1 346 ? 6.834 11.400 -18.958 1.00 92.81 346 GLY A C 1
ATOM 2741 O O . GLY A 1 346 ? 7.236 12.559 -18.884 1.00 92.81 346 GLY A O 1
ATOM 2742 N N . SER A 1 347 ? 7.581 10.376 -18.519 1.00 92.62 347 SER A N 1
ATOM 2743 C CA . SER A 1 347 ? 8.988 10.490 -18.092 1.00 92.62 347 SER A CA 1
ATOM 2744 C C . SER A 1 347 ? 9.867 9.472 -18.817 1.00 92.62 347 SER A C 1
ATOM 2746 O O . SER A 1 347 ? 9.387 8.467 -19.341 1.00 92.62 347 SER A O 1
ATOM 2748 N N . ASN A 1 348 ? 11.168 9.752 -18.858 1.00 93.69 348 ASN A N 1
ATOM 2749 C CA . ASN A 1 348 ? 12.143 8.858 -19.461 1.00 93.69 348 ASN A CA 1
ATOM 2750 C C . ASN A 1 348 ? 12.410 7.656 -18.543 1.00 93.69 348 ASN A C 1
ATOM 2752 O O . ASN A 1 348 ? 12.728 7.842 -17.366 1.00 93.69 348 ASN A O 1
ATOM 2756 N N . TYR A 1 349 ? 12.411 6.439 -19.089 1.00 94.88 349 TYR A N 1
ATOM 2757 C CA . TYR A 1 349 ? 12.837 5.243 -18.354 1.00 94.88 349 TYR A CA 1
ATOM 2758 C C . TYR A 1 349 ? 13.621 4.253 -19.222 1.00 94.88 349 TYR A C 1
ATOM 2760 O O . TYR A 1 349 ? 13.564 4.272 -20.456 1.00 94.88 349 TYR A O 1
ATOM 2768 N N . ARG A 1 350 ? 14.428 3.410 -18.569 1.00 92.56 350 ARG A N 1
ATOM 2769 C CA . ARG A 1 350 ? 15.325 2.446 -19.229 1.00 92.56 350 ARG A CA 1
ATOM 2770 C C . ARG A 1 350 ? 14.652 1.099 -19.462 1.00 92.56 350 ARG A C 1
ATOM 2772 O O . ARG A 1 350 ? 13.904 0.624 -18.614 1.00 92.56 350 ARG A O 1
ATOM 2779 N N . THR A 1 351 ? 15.006 0.469 -20.579 1.00 95.50 351 THR A N 1
ATOM 2780 C CA . THR A 1 351 ? 14.785 -0.967 -20.806 1.00 95.50 351 THR A CA 1
ATOM 2781 C C . THR A 1 351 ? 16.088 -1.728 -20.568 1.00 95.50 351 THR A C 1
ATOM 2783 O O . THR A 1 351 ? 17.161 -1.116 -20.559 1.00 95.50 351 THR A O 1
ATOM 2786 N N . MET A 1 352 ? 16.021 -3.052 -20.429 1.00 94.94 352 MET A N 1
ATOM 2787 C CA . MET A 1 352 ? 17.227 -3.895 -20.417 1.00 94.94 352 MET A CA 1
ATOM 2788 C C . MET A 1 352 ? 17.769 -4.249 -21.806 1.00 94.94 352 MET A C 1
ATOM 2790 O O . MET A 1 352 ? 18.784 -4.932 -21.909 1.00 94.94 352 MET A O 1
ATOM 2794 N N . THR A 1 353 ? 17.113 -3.794 -22.876 1.00 95.81 353 THR A N 1
ATOM 2795 C CA . THR A 1 353 ? 17.432 -4.221 -24.239 1.00 95.81 353 THR A CA 1
ATOM 2796 C C . THR A 1 353 ? 18.596 -3.409 -24.833 1.00 95.81 353 THR A C 1
ATOM 2798 O O . THR A 1 353 ? 18.506 -2.178 -24.944 1.00 95.81 353 THR A O 1
ATOM 2801 N N . PRO A 1 354 ? 19.689 -4.061 -25.272 1.00 95.19 354 PRO A N 1
ATOM 2802 C CA . PRO A 1 354 ? 20.843 -3.406 -25.867 1.00 95.19 354 PRO A CA 1
ATOM 2803 C C . PRO A 1 354 ? 20.526 -2.935 -27.289 1.00 95.19 354 PRO A C 1
ATOM 2805 O O . PRO A 1 354 ? 19.825 -3.601 -28.046 1.00 95.19 354 PRO A O 1
ATOM 2808 N N . TYR A 1 355 ? 21.081 -1.790 -27.686 1.00 94.50 355 TYR A N 1
ATOM 2809 C CA . TYR A 1 355 ? 20.974 -1.279 -29.055 1.00 94.50 355 TYR A CA 1
ATOM 2810 C C . TYR A 1 355 ? 22.283 -1.500 -29.820 1.00 94.50 355 TYR A C 1
ATOM 2812 O O . TYR A 1 355 ? 22.337 -2.263 -30.787 1.00 94.50 355 TYR A O 1
ATOM 2820 N N . ALA A 1 356 ? 23.358 -0.839 -29.385 1.00 94.62 356 ALA A N 1
ATOM 2821 C CA . ALA A 1 356 ? 24.657 -0.885 -30.051 1.00 94.62 356 ALA A CA 1
ATOM 2822 C C . ALA A 1 356 ? 25.791 -0.439 -29.125 1.00 94.62 356 ALA A C 1
ATOM 2824 O O . ALA A 1 356 ? 25.594 0.331 -28.187 1.00 94.62 356 ALA A O 1
ATOM 2825 N N . PHE A 1 357 ? 27.006 -0.841 -29.468 1.00 94.12 357 PHE A N 1
ATOM 2826 C CA . PHE A 1 357 ? 28.230 -0.170 -29.065 1.00 94.12 357 PHE A CA 1
ATOM 2827 C C . PHE A 1 357 ? 28.820 0.505 -30.303 1.00 94.12 357 PHE A C 1
ATOM 2829 O O . PHE A 1 357 ? 29.338 -0.167 -31.191 1.00 94.12 357 PHE A O 1
ATOM 2836 N N . ALA A 1 358 ? 28.689 1.826 -30.417 1.00 91.44 358 ALA A N 1
ATOM 2837 C CA . ALA A 1 358 ? 28.990 2.537 -31.663 1.00 91.44 358 ALA A CA 1
ATOM 2838 C C . ALA A 1 358 ? 29.637 3.907 -31.427 1.00 91.44 358 ALA A C 1
ATOM 2840 O O . ALA A 1 358 ? 29.455 4.525 -30.373 1.00 91.44 358 ALA A O 1
ATOM 2841 N N . SER A 1 359 ? 30.382 4.382 -32.432 1.00 85.12 359 SER A N 1
ATOM 2842 C CA . SER A 1 359 ? 31.032 5.694 -32.396 1.00 85.12 359 SER A CA 1
ATOM 2843 C C . SER A 1 359 ? 30.027 6.825 -32.606 1.00 85.12 359 SER A C 1
ATOM 2845 O O . SER A 1 359 ? 29.186 6.770 -33.505 1.00 85.12 359 SER A O 1
ATOM 2847 N N . TYR A 1 360 ? 30.154 7.883 -31.813 1.00 80.19 360 TYR A N 1
ATOM 2848 C CA . TYR A 1 360 ? 29.481 9.158 -32.011 1.00 80.19 360 TYR A CA 1
ATOM 2849 C C . TYR A 1 360 ? 30.480 10.295 -31.784 1.00 80.19 360 TYR A C 1
ATOM 2851 O O . TYR A 1 360 ? 31.116 10.366 -30.734 1.00 80.19 360 TYR A O 1
ATOM 2859 N N . ASN A 1 361 ? 30.649 11.170 -32.780 1.00 82.06 361 ASN A N 1
ATOM 2860 C CA . ASN A 1 361 ? 31.622 12.273 -32.756 1.00 82.06 361 ASN A CA 1
ATOM 2861 C C . ASN A 1 361 ? 33.057 11.852 -32.363 1.00 82.06 361 ASN A C 1
ATOM 2863 O O . ASN A 1 361 ? 33.776 12.615 -31.724 1.00 82.06 361 ASN A O 1
ATOM 2867 N N . GLY A 1 362 ? 33.480 10.642 -32.747 1.00 79.19 362 GLY A N 1
ATOM 2868 C CA . GLY A 1 362 ? 34.832 10.128 -32.497 1.00 79.19 362 GLY A CA 1
ATOM 2869 C C . GLY A 1 362 ? 35.013 9.349 -31.189 1.00 79.19 362 GLY A C 1
ATOM 2870 O O . GLY A 1 362 ? 36.075 8.764 -30.998 1.00 79.19 362 GLY A O 1
ATOM 2871 N N . SER A 1 363 ? 33.98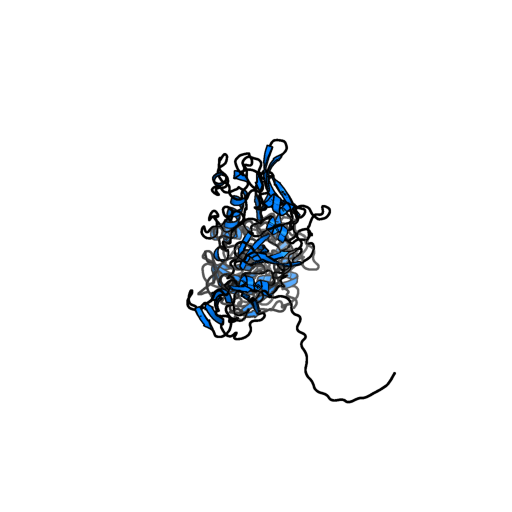8 9.264 -30.335 1.00 83.06 363 SER A N 1
ATOM 2872 C CA . SER A 1 363 ? 34.012 8.495 -29.080 1.00 83.06 363 SER A CA 1
ATOM 2873 C C . SER A 1 363 ? 33.062 7.299 -29.141 1.00 83.06 363 SER A C 1
ATOM 2875 O O . SER A 1 363 ? 31.986 7.395 -29.728 1.00 83.06 363 SER A O 1
ATOM 2877 N N . MET A 1 364 ? 33.450 6.170 -28.546 1.00 84.25 364 MET A N 1
ATOM 2878 C CA . MET A 1 364 ? 32.619 4.962 -28.473 1.00 84.25 364 MET A CA 1
ATOM 2879 C C . MET A 1 364 ? 31.701 4.993 -27.251 1.00 84.25 364 MET A C 1
ATOM 2881 O O . MET A 1 364 ? 32.145 5.355 -26.161 1.00 84.25 364 MET A O 1
ATOM 2885 N N . TYR A 1 365 ? 30.445 4.577 -27.427 1.00 85.44 365 TYR A N 1
ATOM 2886 C CA . TYR A 1 365 ? 29.465 4.520 -26.344 1.00 85.44 365 TYR A CA 1
ATOM 2887 C C . TYR A 1 365 ? 28.609 3.259 -26.416 1.00 85.44 365 TYR A C 1
ATOM 2889 O O . TYR A 1 365 ? 28.164 2.873 -27.501 1.00 85.44 365 TYR A O 1
ATOM 2897 N N . THR A 1 366 ? 28.297 2.691 -25.249 1.00 90.25 366 THR A N 1
ATOM 2898 C CA . THR A 1 366 ? 27.199 1.733 -25.082 1.00 90.25 366 THR A CA 1
ATOM 2899 C C . THR A 1 366 ? 25.848 2.455 -25.188 1.00 90.25 366 THR A C 1
ATOM 2901 O O . THR A 1 366 ? 25.635 3.525 -24.608 1.00 90.25 366 THR A O 1
ATOM 2904 N N . GLN A 1 367 ? 24.939 1.894 -25.981 1.00 91.25 367 GLN A N 1
ATOM 2905 C CA . GLN A 1 367 ? 23.622 2.446 -26.291 1.00 91.25 367 GLN A CA 1
ATOM 2906 C C . GLN A 1 367 ? 22.566 1.384 -26.008 1.00 91.25 367 GLN A C 1
ATOM 2908 O O . GLN A 1 367 ? 22.672 0.259 -26.496 1.00 91.25 367 GLN A O 1
ATOM 2913 N N . LEU A 1 368 ? 21.536 1.760 -25.260 1.00 92.69 368 LEU A N 1
ATOM 2914 C CA . LEU A 1 368 ? 20.406 0.902 -24.914 1.00 92.69 368 LEU A CA 1
ATOM 2915 C C . LEU A 1 368 ? 19.117 1.493 -25.449 1.00 92.69 368 LEU A C 1
ATOM 2917 O O . LEU A 1 368 ? 19.044 2.700 -25.693 1.00 92.69 368 LEU A O 1
ATOM 2921 N N . PHE A 1 369 ? 18.094 0.665 -25.585 1.00 94.25 369 PHE A N 1
ATOM 2922 C CA . PHE A 1 369 ? 16.754 1.180 -25.782 1.00 94.25 369 PHE A CA 1
ATOM 2923 C C . PHE A 1 369 ? 16.201 1.768 -24.476 1.00 94.25 369 PHE A C 1
ATOM 2925 O O . PHE A 1 369 ? 16.401 1.243 -23.377 1.00 94.25 369 PHE A O 1
ATOM 2932 N N . GLY A 1 370 ? 15.503 2.885 -24.601 1.00 93.81 370 GLY A N 1
ATOM 2933 C CA . GLY A 1 370 ? 14.762 3.531 -23.529 1.00 93.81 370 GLY A CA 1
ATOM 2934 C C . GLY A 1 370 ? 13.495 4.155 -24.084 1.00 93.81 370 GLY A C 1
ATOM 2935 O O . GLY A 1 370 ? 13.362 4.338 -25.296 1.00 93.81 370 GLY A O 1
ATOM 2936 N N . ILE A 1 371 ? 12.569 4.468 -23.194 1.00 94.06 371 ILE A N 1
ATOM 2937 C CA . ILE A 1 371 ? 11.338 5.173 -23.526 1.00 94.06 371 ILE A CA 1
ATOM 2938 C C . ILE A 1 371 ? 11.554 6.609 -23.099 1.00 94.06 371 ILE A C 1
ATOM 2940 O O . ILE A 1 371 ? 11.982 6.856 -21.972 1.00 94.06 371 ILE A O 1
ATOM 2944 N N . ASP A 1 372 ? 11.320 7.548 -24.008 1.00 91.25 372 ASP A N 1
ATOM 2945 C CA . ASP A 1 372 ? 11.374 8.963 -23.666 1.00 91.25 372 ASP A CA 1
ATOM 2946 C C . ASP A 1 372 ? 10.037 9.496 -23.146 1.00 91.25 372 ASP A C 1
ATOM 2948 O O . ASP A 1 372 ? 9.005 8.829 -23.192 1.00 91.25 372 ASP A O 1
ATOM 2952 N N . SER A 1 373 ? 10.049 10.738 -22.677 1.00 91.12 373 SER A N 1
ATOM 2953 C CA . SER A 1 373 ? 8.888 11.428 -22.121 1.00 91.12 373 SER A CA 1
ATOM 2954 C C . SER A 1 373 ? 7.745 11.648 -23.115 1.00 91.12 373 SER A C 1
ATOM 2956 O O . SER A 1 373 ? 6.720 12.183 -22.717 1.00 91.12 373 SER A O 1
ATOM 2958 N N . THR A 1 374 ? 7.910 11.292 -24.392 1.00 88.94 374 THR A N 1
ATOM 2959 C CA . THR A 1 374 ? 6.836 11.298 -25.400 1.00 88.94 374 THR A CA 1
ATOM 2960 C C . THR A 1 374 ? 6.296 9.892 -25.671 1.00 88.94 374 THR A C 1
ATOM 2962 O O . THR A 1 374 ? 5.392 9.719 -26.476 1.00 88.94 374 THR A O 1
ATOM 2965 N N . GLY A 1 375 ? 6.840 8.864 -25.014 1.00 88.94 375 GLY A N 1
ATOM 2966 C CA . GLY A 1 375 ? 6.436 7.473 -25.199 1.00 88.94 375 GLY A CA 1
ATOM 2967 C C . GLY A 1 375 ? 7.120 6.774 -26.374 1.00 88.94 375 GLY A C 1
ATOM 2968 O O . GLY A 1 375 ? 6.741 5.651 -26.702 1.00 88.94 375 GLY A O 1
ATOM 2969 N N . VAL A 1 376 ? 8.128 7.393 -27.000 1.00 90.50 376 VAL A N 1
ATOM 2970 C CA . VAL A 1 376 ? 8.862 6.805 -28.132 1.00 90.50 376 VAL A CA 1
ATOM 2971 C C . VAL A 1 376 ? 10.027 5.957 -27.628 1.00 90.50 376 VAL A C 1
ATOM 2973 O O . VAL A 1 376 ? 10.793 6.381 -26.761 1.00 90.50 376 VAL A O 1
ATOM 2976 N N . ILE A 1 377 ? 10.205 4.782 -28.233 1.00 92.25 377 ILE A N 1
ATOM 2977 C CA . ILE A 1 377 ? 11.357 3.912 -28.001 1.00 92.25 377 ILE A CA 1
ATOM 2978 C C . ILE A 1 377 ? 12.560 4.495 -28.753 1.00 92.25 377 ILE A C 1
ATOM 2980 O O . ILE A 1 377 ? 12.590 4.534 -29.984 1.00 92.25 377 ILE A O 1
ATOM 2984 N N . ARG A 1 378 ? 13.578 4.959 -28.027 1.00 89.81 378 ARG A N 1
ATOM 2985 C CA . ARG A 1 378 ? 14.782 5.583 -28.593 1.00 89.81 378 ARG A CA 1
ATOM 2986 C C . ARG A 1 378 ? 16.056 4.960 -28.048 1.00 89.81 378 ARG A C 1
ATOM 2988 O O . ARG A 1 378 ? 16.066 4.258 -27.044 1.00 89.81 378 ARG A O 1
ATOM 2995 N N . ARG A 1 379 ? 17.167 5.264 -28.719 1.00 89.31 379 ARG A N 1
ATOM 2996 C CA . ARG A 1 379 ? 18.510 4.957 -28.222 1.00 89.31 379 ARG A CA 1
ATOM 2997 C C . ARG A 1 379 ? 18.910 5.958 -27.140 1.00 89.31 379 ARG A C 1
ATOM 2999 O O . ARG A 1 379 ? 18.967 7.162 -27.396 1.00 89.31 379 ARG A O 1
ATOM 3006 N N . PHE A 1 380 ? 19.224 5.464 -25.953 1.00 88.88 380 PHE A N 1
ATOM 3007 C CA . PHE A 1 380 ? 19.794 6.239 -24.861 1.00 88.88 380 PHE A CA 1
ATOM 3008 C C . PHE A 1 380 ? 21.241 5.803 -24.624 1.00 88.88 380 PHE A C 1
ATOM 3010 O O . PHE A 1 380 ? 21.548 4.614 -24.521 1.00 88.88 380 PHE A O 1
ATOM 3017 N N . TRP A 1 381 ? 22.143 6.769 -24.472 1.00 87.12 381 TRP A N 1
ATOM 3018 C CA . TRP A 1 381 ? 23.538 6.496 -24.122 1.00 87.12 381 TRP A CA 1
ATOM 3019 C C . TRP A 1 381 ? 23.632 6.006 -22.679 1.00 87.12 381 TRP A C 1
ATOM 3021 O O . TRP A 1 381 ? 22.960 6.545 -21.804 1.00 87.12 381 TRP A O 1
ATOM 3031 N N . SER A 1 382 ? 24.465 5.022 -22.382 1.00 80.69 382 SER A N 1
ATOM 3032 C CA . SER A 1 382 ? 24.710 4.598 -20.991 1.00 80.69 382 SER A CA 1
ATOM 3033 C C . SER A 1 382 ? 25.206 5.740 -20.095 1.00 80.69 382 SER A C 1
ATOM 3035 O O . SER A 1 382 ? 24.782 5.842 -18.951 1.00 80.69 382 SER A O 1
ATOM 3037 N N . SER A 1 383 ? 26.001 6.660 -20.654 1.00 75.81 383 SER A N 1
ATOM 3038 C CA . SER A 1 383 ? 26.508 7.866 -19.984 1.00 75.81 383 SER A CA 1
ATOM 3039 C C . SER A 1 383 ? 25.472 8.981 -19.808 1.00 75.81 383 SER A C 1
ATOM 3041 O O . SER A 1 383 ? 25.776 10.000 -19.186 1.00 75.81 383 SER A O 1
ATOM 3043 N N . SER A 1 384 ? 24.266 8.846 -20.374 1.00 70.31 384 SER A N 1
ATOM 3044 C CA . SER A 1 384 ? 23.240 9.894 -20.289 1.00 70.31 384 SER A CA 1
ATOM 3045 C C . SER A 1 384 ? 22.524 9.882 -18.938 1.00 70.31 384 SER A C 1
ATOM 3047 O O . SER A 1 384 ? 21.377 9.452 -18.847 1.00 70.31 384 SER A O 1
ATOM 3049 N N . GLY A 1 385 ? 23.227 10.379 -17.913 1.00 78.94 385 GLY A N 1
ATOM 3050 C CA . GLY A 1 385 ? 22.709 10.702 -16.580 1.00 78.94 385 GLY A CA 1
ATOM 3051 C C . GLY A 1 385 ? 21.920 9.586 -15.893 1.00 78.94 385 GLY A C 1
ATOM 3052 O O . GLY A 1 385 ? 21.900 8.436 -16.329 1.00 78.94 385 GLY A O 1
ATOM 3053 N N . THR A 1 386 ? 21.253 9.940 -14.798 1.00 88.62 386 THR A N 1
ATOM 3054 C CA . THR A 1 386 ? 20.226 9.090 -14.195 1.00 88.62 386 THR A CA 1
ATOM 3055 C C . THR A 1 386 ? 18.968 9.111 -15.063 1.00 88.62 386 THR A C 1
ATOM 3057 O O . THR A 1 386 ? 18.614 10.142 -15.636 1.00 88.62 386 THR A O 1
ATOM 3060 N N . GLN A 1 387 ? 18.298 7.967 -15.186 1.00 91.00 387 GLN A N 1
ATOM 3061 C CA . GLN A 1 387 ? 16.986 7.845 -15.831 1.00 91.00 387 GLN A CA 1
ATOM 3062 C C . GLN A 1 387 ? 16.029 7.092 -14.906 1.00 91.00 387 GLN A C 1
ATOM 3064 O O . GLN A 1 387 ? 16.479 6.440 -13.961 1.00 91.00 387 GLN A O 1
ATOM 3069 N N . GLY A 1 388 ? 14.728 7.168 -15.192 1.00 93.88 388 GLY A N 1
ATOM 3070 C CA . GLY A 1 388 ? 13.706 6.425 -14.467 1.00 93.88 388 GLY A CA 1
ATOM 3071 C C . GLY A 1 388 ? 13.945 4.916 -14.498 1.00 93.88 388 GLY A C 1
ATOM 3072 O O . GLY A 1 388 ? 14.250 4.339 -15.549 1.00 93.88 388 GLY A O 1
ATOM 3073 N N . VAL A 1 389 ? 13.804 4.286 -13.335 1.00 95.94 389 VAL A N 1
ATOM 3074 C CA . VAL A 1 389 ? 13.884 2.838 -13.147 1.00 95.94 389 VAL A CA 1
ATOM 3075 C C . VAL A 1 389 ? 12.500 2.335 -12.759 1.00 95.94 389 VAL A C 1
ATOM 3077 O O . VAL A 1 389 ? 11.922 2.776 -11.761 1.00 95.94 389 VAL A O 1
ATOM 3080 N N . ARG A 1 390 ? 11.971 1.408 -13.559 1.00 97.50 390 ARG A N 1
ATOM 3081 C CA . ARG A 1 390 ? 10.673 0.767 -13.338 1.00 97.50 390 ARG A CA 1
ATOM 3082 C C . ARG A 1 390 ? 10.888 -0.734 -13.125 1.00 97.50 390 ARG A C 1
ATOM 3084 O O . ARG A 1 390 ? 11.147 -1.431 -14.107 1.00 97.50 390 ARG A O 1
ATOM 3091 N N . PRO A 1 391 ? 10.821 -1.209 -11.868 1.00 98.25 391 PRO A N 1
ATOM 3092 C CA . PRO A 1 391 ? 10.867 -2.623 -11.532 1.00 98.25 391 PRO A CA 1
ATOM 3093 C C . PRO A 1 391 ? 9.912 -3.462 -12.369 1.00 98.25 391 PRO A C 1
ATOM 3095 O O . PRO A 1 391 ? 8.756 -3.077 -12.561 1.00 98.25 391 PRO A O 1
ATOM 3098 N N . VAL A 1 392 ? 10.391 -4.621 -12.806 1.00 98.75 392 VAL A N 1
ATOM 3099 C CA . VAL A 1 392 ? 9.584 -5.695 -13.376 1.00 98.75 392 VAL A CA 1
ATOM 3100 C C . VAL A 1 392 ? 9.762 -6.945 -12.528 1.00 98.75 392 VAL A C 1
ATOM 3102 O O . VAL A 1 392 ? 10.888 -7.328 -12.214 1.00 98.75 392 VAL A O 1
ATOM 3105 N N . ILE A 1 393 ? 8.644 -7.565 -12.167 1.00 98.62 393 ILE A N 1
ATOM 3106 C CA . ILE A 1 393 ? 8.567 -8.784 -11.353 1.00 98.62 393 ILE A CA 1
ATOM 3107 C C . ILE A 1 393 ? 7.607 -9.780 -12.006 1.00 98.62 393 ILE A C 1
ATOM 3109 O O . ILE A 1 393 ? 6.829 -9.405 -12.886 1.00 98.62 393 ILE A O 1
ATOM 3113 N N . ASN A 1 394 ? 7.634 -11.037 -11.565 1.00 98.44 394 ASN A N 1
ATOM 3114 C CA . ASN A 1 394 ? 6.636 -12.033 -11.950 1.00 98.44 394 ASN A CA 1
ATOM 3115 C C . ASN A 1 394 ? 5.934 -12.550 -10.687 1.00 98.44 394 ASN A C 1
ATOM 3117 O O . ASN A 1 394 ? 6.607 -12.947 -9.740 1.00 98.44 394 ASN A O 1
ATOM 3121 N N . ILE A 1 395 ? 4.602 -12.546 -10.668 1.00 98.12 395 ILE A N 1
ATOM 3122 C CA . ILE A 1 395 ? 3.799 -13.184 -9.617 1.00 98.12 395 ILE A CA 1
ATOM 3123 C C . ILE A 1 395 ? 3.628 -14.665 -9.959 1.00 98.12 395 ILE A C 1
ATOM 3125 O O . ILE A 1 395 ? 3.387 -15.002 -11.122 1.00 98.12 395 ILE A O 1
ATOM 3129 N N . LYS A 1 396 ? 3.741 -15.548 -8.962 1.00 94.88 396 LYS A N 1
ATOM 3130 C CA . LYS A 1 396 ? 3.558 -16.996 -9.129 1.00 94.88 396 LYS A CA 1
ATOM 3131 C C . LYS A 1 396 ? 2.208 -17.331 -9.751 1.00 94.88 396 LYS A C 1
ATOM 3133 O O . LYS A 1 396 ? 1.187 -16.739 -9.433 1.00 94.88 396 LYS A O 1
ATOM 3138 N N . LYS A 1 397 ? 2.216 -18.341 -10.615 1.00 91.00 397 LYS A N 1
ATOM 3139 C CA . LYS A 1 397 ? 1.030 -18.842 -11.320 1.00 91.00 397 LYS A CA 1
ATOM 3140 C C . LYS A 1 397 ? -0.036 -19.430 -10.380 1.00 91.00 397 LYS A C 1
ATOM 3142 O O . LYS A 1 397 ? -1.221 -19.344 -10.686 1.00 91.00 397 LYS A O 1
ATOM 3147 N N . SER A 1 398 ? 0.388 -19.952 -9.228 1.00 85.94 398 SER A N 1
ATOM 3148 C CA . SER A 1 398 ? -0.447 -20.651 -8.245 1.00 85.94 398 SER A CA 1
ATOM 3149 C C . SER A 1 398 ? -1.206 -19.744 -7.283 1.00 85.94 398 SER A C 1
ATOM 3151 O O . SER A 1 398 ? -1.919 -20.254 -6.428 1.00 85.94 398 SER A O 1
ATOM 3153 N N . VAL A 1 399 ? -1.035 -18.422 -7.363 1.00 88.06 399 VAL A N 1
ATOM 3154 C CA . VAL A 1 399 ? -1.754 -17.521 -6.459 1.00 88.06 399 VAL A CA 1
ATOM 3155 C C . VAL A 1 399 ? -3.228 -17.443 -6.845 1.00 88.06 399 VAL A C 1
ATOM 3157 O O . VAL A 1 399 ? -3.578 -17.399 -8.029 1.00 88.06 399 VAL A O 1
ATOM 3160 N N . GLU A 1 400 ? -4.091 -17.386 -5.840 1.00 86.56 400 GLU A N 1
ATOM 3161 C CA . GLU A 1 400 ? -5.485 -17.011 -6.030 1.00 86.56 400 GLU A CA 1
ATOM 3162 C C . GLU A 1 400 ? -5.590 -15.494 -6.164 1.00 86.56 400 GLU A C 1
ATOM 3164 O O . GLU A 1 400 ? -4.826 -14.748 -5.550 1.00 86.56 400 GLU A O 1
ATOM 3169 N N . LEU A 1 401 ? -6.517 -15.032 -7.002 1.00 89.62 401 LEU A N 1
ATOM 3170 C CA . LEU A 1 401 ? -6.695 -13.616 -7.288 1.00 89.62 401 LEU A CA 1
ATOM 3171 C C . LEU A 1 401 ? -8.137 -13.173 -7.048 1.00 89.62 401 LEU A C 1
ATOM 3173 O O . LEU A 1 401 ? -9.081 -13.921 -7.300 1.00 89.62 401 LEU A O 1
ATOM 3177 N N . GLU A 1 402 ? -8.287 -11.919 -6.637 1.00 85.25 402 GLU A N 1
ATOM 3178 C CA . GLU A 1 402 ? -9.539 -11.167 -6.680 1.00 85.25 402 GLU A CA 1
ATOM 3179 C C . GLU A 1 402 ? -9.386 -9.897 -7.531 1.00 85.25 402 GLU A C 1
ATOM 3181 O O . GLU A 1 402 ? -8.279 -9.542 -7.942 1.00 85.25 402 GLU A O 1
ATOM 3186 N N . GLY A 1 403 ? -10.496 -9.194 -7.763 1.00 87.31 403 GLY A N 1
ATOM 3187 C CA . GLY A 1 403 ? -10.549 -7.941 -8.514 1.00 87.31 403 GLY A CA 1
ATOM 3188 C C . GLY A 1 403 ? -10.762 -8.127 -10.018 1.00 87.31 403 GLY A C 1
ATOM 3189 O O . GLY A 1 403 ? -10.713 -9.227 -10.561 1.00 87.31 403 GLY A O 1
ATOM 3190 N N . THR A 1 404 ? -11.019 -7.023 -10.712 1.00 87.19 404 THR A N 1
ATOM 3191 C CA . THR A 1 404 ? -11.322 -6.998 -12.158 1.00 87.19 404 THR A CA 1
ATOM 3192 C C . THR A 1 404 ? -10.171 -6.472 -13.010 1.00 87.19 404 THR A C 1
ATOM 3194 O O . THR A 1 404 ? -10.289 -6.394 -14.230 1.00 87.19 404 THR A O 1
ATOM 3197 N N . GLY A 1 405 ? -9.068 -6.064 -12.383 1.00 93.25 405 GLY A N 1
ATOM 3198 C CA . GLY A 1 405 ? -7.937 -5.447 -13.070 1.00 93.25 405 GLY A CA 1
ATOM 3199 C C . GLY A 1 405 ? -8.149 -3.982 -13.427 1.00 93.25 405 GLY A C 1
ATOM 3200 O O . GLY A 1 405 ? -7.270 -3.366 -14.025 1.00 93.25 405 GLY A O 1
ATOM 3201 N N . THR A 1 406 ? -9.278 -3.382 -13.053 1.00 92.88 406 THR A N 1
ATOM 3202 C CA . THR A 1 406 ? -9.520 -1.961 -13.322 1.00 92.88 406 THR A CA 1
ATOM 3203 C C . THR A 1 406 ? -8.792 -1.073 -12.317 1.00 92.88 406 THR A C 1
ATOM 3205 O O . THR A 1 406 ? -8.501 -1.487 -11.201 1.00 92.88 406 THR A O 1
ATOM 3208 N N . ALA A 1 407 ? -8.553 0.200 -12.639 1.00 84.38 407 ALA A N 1
ATOM 3209 C CA . ALA A 1 407 ? -7.935 1.131 -11.681 1.00 84.38 407 ALA A CA 1
ATOM 3210 C C . ALA A 1 407 ? -8.702 1.245 -10.340 1.00 84.38 407 ALA A C 1
ATOM 3212 O O . ALA A 1 407 ? -8.112 1.519 -9.297 1.00 84.38 407 ALA A O 1
ATOM 3213 N N . LYS A 1 408 ? -10.028 1.048 -10.354 1.00 83.50 408 LYS A N 1
ATOM 3214 C CA . LYS A 1 408 ? -10.870 1.091 -9.143 1.00 83.50 408 LYS A CA 1
ATOM 3215 C C . LYS A 1 408 ? -10.886 -0.226 -8.377 1.00 83.50 408 LYS A C 1
ATOM 3217 O O . LYS A 1 408 ? -11.218 -0.221 -7.196 1.00 83.50 408 LYS A O 1
ATOM 3222 N N . ASP A 1 409 ? -10.574 -1.314 -9.061 1.00 85.56 409 ASP A N 1
ATOM 3223 C CA . ASP A 1 409 ? -10.664 -2.676 -8.562 1.00 85.56 409 ASP A CA 1
ATOM 3224 C C . ASP A 1 409 ? -9.541 -3.520 -9.196 1.00 85.56 409 ASP A C 1
ATOM 3226 O O . ASP A 1 409 ? -9.790 -4.345 -10.081 1.00 85.56 409 ASP A O 1
ATOM 3230 N N . PRO A 1 410 ? -8.274 -3.223 -8.838 1.00 94.81 410 PRO A N 1
ATOM 3231 C CA . PRO A 1 410 ? -7.112 -3.883 -9.420 1.00 94.81 410 PRO A CA 1
ATOM 3232 C C . PRO A 1 410 ? -7.058 -5.342 -8.974 1.00 94.81 410 PRO A C 1
ATOM 3234 O O . PRO A 1 410 ? -7.532 -5.664 -7.885 1.00 94.81 410 PRO A O 1
ATOM 3237 N N . TYR A 1 411 ? -6.407 -6.196 -9.766 1.00 96.88 411 TYR A N 1
ATOM 3238 C CA . TYR A 1 411 ? -6.138 -7.564 -9.334 1.00 96.88 411 TYR A CA 1
ATOM 3239 C C . TYR A 1 411 ? -5.294 -7.575 -8.056 1.00 96.88 411 TYR A C 1
ATOM 3241 O O . TYR A 1 411 ? -4.352 -6.784 -7.927 1.00 96.88 411 TYR A O 1
ATOM 3249 N N . ARG A 1 412 ? -5.621 -8.465 -7.121 1.00 93.56 412 ARG A N 1
ATOM 3250 C CA . ARG A 1 412 ? -4.914 -8.652 -5.844 1.00 93.56 412 ARG A CA 1
ATOM 3251 C C . ARG A 1 412 ? -4.756 -10.133 -5.569 1.00 93.56 412 ARG A C 1
ATOM 3253 O O . ARG A 1 412 ? -5.618 -10.911 -5.959 1.00 93.56 412 ARG A O 1
ATOM 3260 N N . ILE A 1 413 ? -3.677 -10.498 -4.886 1.00 89.81 413 ILE A N 1
ATOM 3261 C CA . ILE A 1 413 ? -3.514 -11.855 -4.366 1.00 89.81 413 ILE A CA 1
ATOM 3262 C C . ILE A 1 413 ? -4.494 -12.035 -3.212 1.00 89.81 413 ILE A C 1
ATOM 3264 O O . ILE A 1 413 ? -4.467 -11.245 -2.268 1.00 89.81 413 ILE A O 1
ATOM 3268 N N . ILE A 1 414 ? -5.337 -13.060 -3.305 1.00 77.44 414 ILE A N 1
ATOM 3269 C CA . ILE A 1 414 ? -6.073 -13.570 -2.154 1.00 77.44 414 ILE A CA 1
ATOM 3270 C C . ILE A 1 414 ? -5.052 -14.357 -1.355 1.00 77.44 414 ILE A C 1
ATOM 3272 O O . ILE A 1 414 ? -4.628 -15.439 -1.758 1.00 77.44 414 ILE A O 1
ATOM 3276 N N . ASP A 1 415 ? -4.625 -13.777 -0.247 1.00 61.03 415 ASP A N 1
ATOM 3277 C CA . ASP A 1 415 ? -3.861 -14.509 0.736 1.00 61.03 415 ASP A CA 1
ATOM 3278 C C . ASP A 1 415 ? -4.666 -14.574 2.024 1.00 61.03 415 ASP A C 1
ATOM 3280 O O . ASP A 1 415 ? -4.780 -13.594 2.764 1.00 61.03 415 ASP A O 1
ATOM 3284 N N . THR A 1 416 ? -5.247 -15.745 2.266 1.00 50.38 416 THR A N 1
ATOM 3285 C CA . THR A 1 416 ? -5.977 -16.030 3.498 1.00 50.38 416 THR A CA 1
ATOM 3286 C C . THR A 1 416 ? -5.085 -15.908 4.734 1.00 50.38 416 THR A C 1
ATOM 3288 O O . THR A 1 416 ? -5.608 -15.609 5.801 1.00 50.38 416 THR A O 1
ATOM 3291 N N . ASP A 1 417 ? -3.761 -16.051 4.603 1.00 44.12 417 ASP A N 1
ATOM 3292 C CA . ASP A 1 417 ? -2.825 -15.920 5.717 1.00 44.12 417 ASP A CA 1
ATOM 3293 C C . ASP A 1 417 ? -2.401 -14.449 5.944 1.00 44.12 417 ASP A C 1
ATOM 3295 O O . ASP A 1 417 ? -2.504 -13.973 7.078 1.00 44.12 417 ASP A O 1
ATOM 3299 N N . LEU A 1 418 ? -2.032 -13.657 4.919 1.00 47.28 418 LEU A N 1
ATOM 3300 C CA . LEU A 1 418 ? -1.744 -12.218 5.117 1.00 47.28 418 LEU A CA 1
ATOM 3301 C C . LEU A 1 418 ? -2.977 -11.402 5.516 1.00 47.28 418 LEU A C 1
ATOM 3303 O O . LEU A 1 418 ? -2.860 -10.478 6.329 1.00 47.28 418 LEU A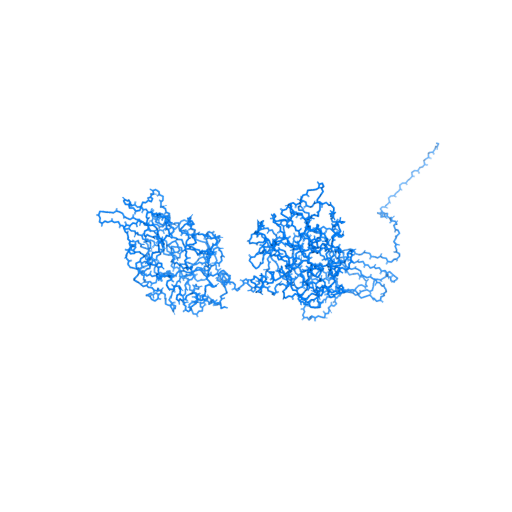 O 1
ATOM 3307 N N . GLU A 1 419 ? -4.150 -11.684 4.943 1.00 47.09 419 GLU A N 1
ATOM 3308 C CA . GLU A 1 419 ? -5.349 -10.938 5.315 1.00 47.09 419 GLU A CA 1
ATOM 3309 C C . GLU A 1 419 ? -5.767 -11.246 6.755 1.00 47.09 419 GLU A C 1
ATOM 3311 O O . GLU A 1 419 ? -6.161 -10.315 7.450 1.00 47.09 419 GLU A O 1
ATOM 3316 N N . ASP A 1 420 ? -5.600 -12.465 7.269 1.00 45.84 420 ASP A N 1
ATOM 3317 C CA . ASP A 1 420 ? -5.974 -12.779 8.655 1.00 45.84 420 ASP A CA 1
ATOM 3318 C C . ASP A 1 420 ? -4.946 -12.298 9.705 1.00 45.84 420 ASP A C 1
ATOM 3320 O O . ASP A 1 420 ? -5.300 -12.120 10.879 1.00 45.84 420 ASP A O 1
ATOM 3324 N N . LEU A 1 421 ? -3.697 -12.013 9.308 1.00 50.41 421 LEU A N 1
ATOM 3325 C CA . LEU A 1 421 ? -2.618 -11.543 10.197 1.00 50.41 421 LEU A CA 1
ATOM 3326 C C . LEU A 1 421 ? -2.573 -10.018 10.404 1.00 50.41 421 LEU A C 1
ATOM 3328 O O . LEU A 1 421 ? -2.037 -9.544 11.415 1.00 50.41 421 LEU A O 1
ATOM 3332 N N . LEU A 1 422 ? -3.174 -9.227 9.509 1.00 70.75 422 LEU A N 1
ATOM 3333 C CA . LEU A 1 422 ? -3.220 -7.772 9.662 1.00 70.75 422 LEU A CA 1
ATOM 3334 C C . LEU A 1 422 ? -4.145 -7.353 10.807 1.00 70.75 422 LEU A C 1
ATOM 3336 O O . LEU A 1 422 ? -5.299 -7.781 10.907 1.00 70.75 422 LEU A O 1
ATOM 3340 N N . ALA A 1 423 ? -3.681 -6.417 11.643 1.00 84.31 423 ALA A N 1
ATOM 3341 C CA . ALA A 1 423 ? -4.401 -6.031 12.853 1.00 84.31 423 ALA A CA 1
ATOM 3342 C C . ALA A 1 423 ? -5.851 -5.608 12.629 1.00 84.31 423 ALA A C 1
ATOM 3344 O O . ALA A 1 423 ? -6.726 -5.953 13.424 1.00 84.31 423 ALA A O 1
ATOM 3345 N N . LYS A 1 424 ? -6.127 -4.885 11.542 1.00 88.62 424 LYS A N 1
ATOM 3346 C CA . LYS A 1 424 ? -7.493 -4.500 11.184 1.00 88.62 424 LYS A CA 1
ATOM 3347 C C . LYS A 1 424 ? -8.391 -5.725 11.020 1.00 88.62 424 LYS A C 1
ATOM 3349 O O . LYS A 1 424 ? -9.480 -5.746 11.589 1.00 88.62 424 LYS A O 1
ATOM 3354 N N . ASN A 1 425 ? -7.947 -6.706 10.250 1.00 81.38 425 ASN A N 1
ATOM 3355 C CA . ASN A 1 425 ? -8.752 -7.859 9.886 1.00 81.38 425 ASN A CA 1
ATOM 3356 C C . ASN A 1 425 ? -8.948 -8.772 11.091 1.00 81.38 425 ASN A C 1
ATOM 3358 O O . ASN A 1 425 ? -10.093 -9.085 11.403 1.00 81.38 425 ASN A O 1
ATOM 3362 N N . LEU A 1 426 ? -7.900 -9.038 11.880 1.00 85.38 426 LEU A N 1
ATOM 3363 C CA . LEU A 1 426 ? -8.044 -9.790 13.130 1.00 85.38 426 LEU A CA 1
ATOM 3364 C C . LEU A 1 426 ? -8.990 -9.096 14.129 1.00 85.38 426 LEU A C 1
ATOM 3366 O O . LEU A 1 426 ? -9.798 -9.752 14.785 1.00 85.38 426 LEU A O 1
ATOM 3370 N N . ILE A 1 427 ? -8.933 -7.761 14.246 1.00 91.94 427 ILE A N 1
ATOM 3371 C CA . ILE A 1 427 ? -9.848 -7.011 15.124 1.00 91.94 427 ILE A CA 1
ATOM 3372 C C . ILE A 1 427 ? -11.290 -7.086 14.615 1.00 91.94 427 ILE A C 1
ATOM 3374 O O . ILE A 1 427 ? -12.207 -7.139 15.438 1.00 91.94 427 ILE A O 1
ATOM 3378 N N . LEU A 1 428 ? -11.504 -7.040 13.298 1.00 89.94 428 LEU A N 1
ATOM 3379 C CA . LEU A 1 428 ? -12.828 -7.120 12.675 1.00 89.94 428 LEU A CA 1
ATOM 3380 C C . LEU A 1 428 ? -13.360 -8.555 12.591 1.00 89.94 428 LEU A C 1
ATOM 3382 O O . LEU A 1 428 ? -14.579 -8.741 12.522 1.00 89.94 428 LEU A O 1
ATOM 3386 N N . ALA A 1 429 ? -12.481 -9.553 12.655 1.00 81.88 429 ALA A N 1
ATOM 3387 C CA . ALA A 1 429 ? -12.845 -10.955 12.634 1.00 81.88 429 ALA A CA 1
ATOM 3388 C C . ALA A 1 429 ? -13.822 -11.250 13.776 1.00 81.88 429 ALA A C 1
ATOM 3390 O O . ALA A 1 429 ? -13.619 -10.883 14.938 1.00 81.88 429 ALA A O 1
ATOM 3391 N N . ASN A 1 430 ? -14.923 -11.916 13.433 1.00 79.75 430 ASN A N 1
ATOM 3392 C CA . ASN A 1 430 ? -15.995 -12.261 14.367 1.00 79.75 430 ASN A CA 1
ATOM 3393 C C . ASN A 1 430 ? -16.678 -11.052 15.045 1.00 79.75 430 ASN A C 1
ATOM 3395 O O . ASN A 1 430 ? -17.280 -11.214 16.112 1.00 79.75 430 ASN A O 1
ATOM 3399 N N . LYS A 1 431 ? -16.609 -9.844 14.457 1.00 88.62 431 LYS A N 1
ATOM 3400 C CA . LYS A 1 431 ? -17.401 -8.686 14.903 1.00 88.62 431 LYS A CA 1
ATOM 3401 C C . LYS A 1 431 ? -18.659 -8.510 14.062 1.00 88.62 431 LYS A C 1
ATOM 3403 O O . LYS A 1 431 ? -18.625 -8.510 12.836 1.00 88.62 431 LYS A O 1
ATOM 3408 N N . GLU A 1 432 ? -19.771 -8.244 14.731 1.00 95.44 432 GLU A N 1
ATOM 3409 C CA . GLU A 1 432 ? -20.960 -7.691 14.099 1.00 95.44 432 GLU A CA 1
ATOM 3410 C C . GLU A 1 432 ? -20.729 -6.195 13.821 1.00 95.44 432 GLU A C 1
ATOM 3412 O O . GLU A 1 432 ? -20.579 -5.392 14.749 1.00 95.44 432 GLU A O 1
ATOM 3417 N N . ILE A 1 433 ? -20.699 -5.811 12.541 1.00 93.06 433 ILE A N 1
ATOM 3418 C CA . ILE A 1 433 ? -20.533 -4.413 12.124 1.00 93.06 433 ILE A CA 1
ATOM 3419 C C . ILE A 1 433 ? -21.900 -3.719 12.111 1.00 93.06 433 ILE A C 1
ATOM 3421 O O . ILE A 1 433 ? -22.796 -4.090 11.354 1.00 93.06 433 ILE A O 1
ATOM 3425 N N . LYS A 1 434 ? -22.051 -2.667 12.920 1.00 94.38 434 LYS A N 1
ATOM 3426 C CA . LYS A 1 434 ? -23.266 -1.836 13.003 1.00 94.38 434 LYS A CA 1
ATOM 3427 C C . LYS A 1 434 ? -23.007 -0.404 12.566 1.00 94.38 434 LYS A C 1
ATOM 3429 O O . LYS A 1 434 ? -21.876 0.047 12.469 1.00 94.38 434 LYS A O 1
ATOM 3434 N N . THR A 1 435 ? -24.068 0.365 12.373 1.00 93.19 435 THR A N 1
ATOM 3435 C CA . THR A 1 435 ? -23.999 1.822 12.193 1.00 93.19 435 THR A CA 1
ATOM 3436 C C . THR A 1 435 ? -24.862 2.504 13.245 1.00 93.19 435 THR A C 1
ATOM 3438 O O . THR A 1 435 ? -25.932 1.996 13.580 1.00 93.19 435 THR A O 1
ATOM 3441 N N . ARG A 1 436 ? -24.439 3.667 13.749 1.00 92.06 436 ARG A N 1
ATOM 3442 C CA . ARG A 1 436 ? -25.278 4.520 14.607 1.00 92.06 436 ARG A CA 1
ATOM 3443 C C . ARG A 1 436 ? -25.772 5.714 13.800 1.00 92.06 436 ARG A C 1
ATOM 3445 O O . ARG A 1 436 ? -24.972 6.423 13.200 1.00 92.06 436 ARG A O 1
ATOM 3452 N N . SER A 1 437 ? -27.081 5.939 13.793 1.00 90.25 437 SER A N 1
ATOM 3453 C CA . SER A 1 437 ? -27.675 7.088 13.107 1.00 90.25 437 SER A CA 1
ATOM 3454 C C . SER A 1 437 ? -27.458 8.369 13.912 1.00 90.25 437 SER A C 1
ATOM 3456 O O . SER A 1 437 ? -27.775 8.421 15.100 1.00 90.25 437 SER A O 1
ATOM 3458 N N . LEU A 1 438 ? -26.926 9.393 13.247 1.00 91.38 438 LEU A N 1
ATOM 3459 C CA . LEU A 1 438 ? -26.826 10.762 13.751 1.00 91.38 438 LEU A CA 1
ATOM 3460 C C . LEU A 1 438 ? -28.055 11.584 13.311 1.00 91.38 438 LEU A C 1
ATOM 3462 O O . LEU A 1 438 ? -28.658 11.250 12.285 1.00 91.38 438 LEU A O 1
ATOM 3466 N N . PRO A 1 439 ? -28.426 12.659 14.033 1.00 94.12 439 PRO A N 1
ATOM 3467 C CA . PRO A 1 439 ? -27.782 13.193 15.238 1.00 94.12 439 PRO A CA 1
ATOM 3468 C C . PRO A 1 439 ? -28.094 12.395 16.514 1.00 94.12 439 PRO A C 1
ATOM 3470 O O . PRO A 1 439 ? -29.146 11.775 16.646 1.00 94.12 439 PRO A O 1
ATOM 3473 N N . PHE A 1 440 ? -27.190 12.471 17.489 1.00 94.00 440 PHE A N 1
ATOM 3474 C CA . PHE A 1 440 ? -27.447 12.100 18.880 1.00 94.00 440 PHE A CA 1
ATOM 3475 C C . PHE A 1 440 ? -28.109 13.254 19.654 1.00 94.00 440 PHE A C 1
ATOM 3477 O O . PHE A 1 440 ? -28.301 14.365 19.153 1.00 94.00 440 PHE A O 1
ATOM 3484 N N . THR A 1 441 ? -28.402 13.001 20.927 1.00 93.88 441 THR A N 1
ATOM 3485 C CA . THR A 1 441 ? -28.759 14.022 21.920 1.00 93.88 441 THR A CA 1
ATOM 3486 C C . THR A 1 441 ? -27.610 14.257 22.901 1.00 93.88 441 THR A C 1
ATOM 3488 O O . THR A 1 441 ? -26.746 13.397 23.077 1.00 93.88 441 THR A O 1
ATOM 3491 N N . THR A 1 442 ? -27.621 15.379 23.628 1.00 90.88 442 THR A N 1
ATOM 3492 C CA . THR A 1 442 ? -26.622 15.664 24.683 1.00 90.88 442 THR A CA 1
ATOM 3493 C C . THR A 1 442 ? -26.701 14.716 25.883 1.00 90.88 442 THR A C 1
ATOM 3495 O O . THR A 1 442 ? -25.858 14.796 26.775 1.00 90.88 442 THR A O 1
ATOM 3498 N N . SER A 1 443 ? -27.679 13.809 25.902 1.00 90.88 443 SER A N 1
ATOM 3499 C CA . SER A 1 443 ? -27.848 12.755 26.906 1.00 90.88 443 SER A CA 1
ATOM 3500 C C . SER A 1 443 ? -27.770 11.344 26.310 1.00 90.88 443 SER A C 1
ATOM 3502 O O . SER A 1 443 ? -28.034 10.382 27.022 1.00 90.88 443 SER A O 1
ATOM 3504 N N . THR A 1 444 ? -27.441 11.196 25.020 1.00 88.12 444 THR A N 1
ATOM 3505 C CA . THR A 1 444 ? -27.296 9.877 24.386 1.00 88.12 444 THR A CA 1
ATOM 3506 C C . THR A 1 444 ? -26.039 9.198 24.907 1.00 88.12 444 THR A C 1
ATOM 3508 O O . THR A 1 444 ? -24.928 9.624 24.605 1.00 88.12 444 THR A O 1
ATOM 3511 N N . THR A 1 445 ? -26.219 8.119 25.657 1.00 86.00 445 THR A N 1
ATOM 3512 C CA . THR A 1 445 ? -25.139 7.280 26.175 1.00 86.00 445 THR A CA 1
ATOM 3513 C C . THR A 1 445 ? -25.219 5.887 25.555 1.00 86.00 445 THR A C 1
ATOM 3515 O O . THR A 1 445 ? -26.263 5.472 25.052 1.00 86.00 445 THR A O 1
ATOM 3518 N N . VAL A 1 446 ? -24.102 5.159 25.567 1.00 83.94 446 VAL A N 1
ATOM 3519 C CA . VAL A 1 446 ? -24.081 3.720 25.275 1.00 83.94 446 VAL A CA 1
ATOM 3520 C C . VAL A 1 446 ? -23.609 3.028 26.544 1.00 83.94 446 VAL A C 1
ATOM 3522 O O . VAL A 1 446 ? -22.486 3.262 26.995 1.00 83.94 446 VAL A O 1
ATOM 3525 N N . THR A 1 447 ? -24.489 2.244 27.156 1.00 78.56 447 THR A N 1
ATOM 3526 C CA . THR A 1 447 ? -24.224 1.545 28.426 1.00 78.56 447 THR A CA 1
ATOM 3527 C C . THR A 1 447 ? -24.120 0.036 28.256 1.00 78.56 447 THR A C 1
ATOM 3529 O O . THR A 1 447 ? -23.653 -0.643 29.167 1.00 78.56 447 THR A O 1
ATOM 3532 N N . ASP A 1 448 ? -24.546 -0.484 27.105 1.00 81.62 448 ASP A N 1
ATOM 3533 C CA . ASP A 1 448 ? -24.568 -1.914 26.830 1.00 81.62 448 ASP A CA 1
ATOM 3534 C C . ASP A 1 448 ? -23.152 -2.488 26.720 1.00 81.62 448 ASP A C 1
ATOM 3536 O O . ASP A 1 448 ? -22.209 -1.831 26.256 1.00 81.62 448 ASP A O 1
ATOM 3540 N N . THR A 1 449 ? -23.013 -3.750 27.123 1.00 86.44 449 THR A N 1
ATOM 3541 C CA . THR A 1 449 ? -21.848 -4.560 26.775 1.00 86.44 449 THR A CA 1
ATOM 3542 C C . THR A 1 449 ? -21.895 -4.840 25.279 1.00 86.44 449 THR A C 1
ATOM 3544 O O . THR A 1 449 ? -22.786 -5.528 24.791 1.00 86.44 449 THR A O 1
ATOM 3547 N N . THR A 1 450 ? -20.935 -4.284 24.552 1.00 92.12 450 THR A N 1
ATOM 3548 C CA . THR A 1 450 ? -20.834 -4.329 23.084 1.00 92.12 450 THR A CA 1
ATOM 3549 C C . THR A 1 450 ? -19.725 -5.266 22.617 1.00 92.12 450 THR A C 1
ATOM 3551 O O . THR A 1 450 ? -19.191 -5.115 21.524 1.00 92.12 450 THR A O 1
ATOM 3554 N N . THR A 1 451 ? -19.358 -6.241 23.448 1.00 93.69 451 THR A N 1
ATOM 3555 C CA . THR A 1 451 ? -18.421 -7.302 23.073 1.00 93.69 451 THR A CA 1
ATOM 3556 C C . THR A 1 451 ? -18.905 -8.005 21.808 1.00 93.69 451 THR A C 1
ATOM 3558 O O . THR A 1 451 ? -20.074 -8.375 21.712 1.00 93.69 451 THR A O 1
ATOM 3561 N N . GLY A 1 452 ? -18.012 -8.181 20.840 1.00 92.19 452 GLY A N 1
ATOM 3562 C CA . GLY A 1 452 ? -18.330 -8.732 19.526 1.00 92.19 452 GLY A CA 1
ATOM 3563 C C . GLY A 1 452 ? -19.008 -7.737 18.581 1.00 92.19 452 GLY A C 1
ATOM 3564 O O . GLY A 1 452 ? -19.410 -8.140 17.498 1.00 92.19 452 GLY A O 1
ATOM 3565 N N . VAL A 1 453 ? -19.141 -6.457 18.945 1.00 95.31 453 VAL A N 1
ATOM 3566 C CA . VAL A 1 453 ? -19.778 -5.426 18.113 1.00 95.31 453 VAL A CA 1
ATOM 3567 C C . VAL A 1 453 ? -18.802 -4.287 17.846 1.00 95.31 453 VAL A C 1
ATOM 3569 O O . VAL A 1 453 ? -18.172 -3.754 18.760 1.00 95.31 453 VAL A O 1
ATOM 3572 N N . ILE A 1 454 ? -18.736 -3.854 16.590 1.00 96.81 454 ILE A N 1
ATOM 3573 C CA . ILE A 1 454 ? -18.009 -2.650 16.184 1.00 96.81 454 ILE A CA 1
ATOM 3574 C C . ILE A 1 454 ? -18.901 -1.777 15.305 1.00 96.81 454 ILE A C 1
ATOM 3576 O O . ILE A 1 454 ? -19.790 -2.270 14.613 1.00 96.81 454 ILE A O 1
ATOM 3580 N N . TYR A 1 455 ? -18.702 -0.463 15.342 1.00 97.25 455 TYR A N 1
ATOM 3581 C CA . TYR A 1 455 ? -19.528 0.479 14.595 1.00 97.25 455 TYR A CA 1
ATOM 3582 C C . TYR A 1 455 ? -18.763 1.078 13.421 1.00 97.25 455 TYR A C 1
ATOM 3584 O O . TYR A 1 455 ? -17.592 1.402 13.556 1.00 97.25 455 TYR A O 1
ATOM 3592 N N . LYS A 1 456 ? -19.423 1.273 12.283 1.00 94.00 456 LYS A N 1
ATOM 3593 C CA . LYS A 1 456 ? -18.866 1.878 11.072 1.00 94.00 456 LYS A CA 1
ATOM 3594 C C . LYS A 1 456 ? -19.294 3.342 10.942 1.00 94.00 456 LYS A C 1
ATOM 3596 O O . LYS A 1 456 ? -20.452 3.682 11.193 1.00 94.00 456 LYS A O 1
ATOM 3601 N N . ALA A 1 457 ? -18.365 4.198 10.528 1.00 94.56 457 ALA A N 1
ATOM 3602 C CA . ALA A 1 457 ? -18.585 5.601 10.173 1.00 94.56 457 ALA A CA 1
ATOM 3603 C C . ALA A 1 457 ? -17.616 6.022 9.047 1.00 94.56 457 ALA A C 1
ATOM 3605 O O . ALA A 1 457 ? -17.073 5.167 8.351 1.00 94.56 457 ALA A O 1
ATOM 3606 N N . GLN A 1 458 ? -17.418 7.330 8.851 1.00 89.75 458 GLN A N 1
ATOM 3607 C CA . GLN A 1 458 ? -16.454 7.890 7.896 1.00 89.75 458 GLN A CA 1
ATOM 3608 C C . GLN A 1 458 ? -15.451 8.807 8.601 1.00 89.75 458 GLN A C 1
ATOM 3610 O O . GLN A 1 458 ? -15.847 9.595 9.464 1.00 89.75 458 GLN A O 1
ATOM 3615 N N . ASP A 1 459 ? -14.190 8.767 8.180 1.00 89.81 459 ASP A N 1
ATOM 3616 C CA . ASP A 1 459 ? -13.160 9.755 8.517 1.00 89.81 459 ASP A CA 1
ATOM 3617 C C . ASP A 1 459 ? -12.543 10.387 7.249 1.00 89.81 459 ASP A C 1
ATOM 3619 O O . ASP A 1 459 ? -13.159 10.363 6.181 1.00 89.81 459 ASP A O 1
ATOM 3623 N N . ASP A 1 460 ? -11.376 11.030 7.368 1.00 83.38 460 ASP A N 1
ATOM 3624 C CA . ASP A 1 460 ? -10.681 11.698 6.250 1.00 83.38 460 ASP A CA 1
ATOM 3625 C C . ASP A 1 460 ? -10.014 10.731 5.250 1.00 83.38 460 ASP A C 1
ATOM 3627 O O . ASP A 1 460 ? -9.428 11.172 4.253 1.00 83.38 460 ASP A O 1
ATOM 3631 N N . TRP A 1 461 ? -10.059 9.426 5.523 1.00 75.81 461 TRP A N 1
ATOM 3632 C CA . TRP A 1 461 ? -9.465 8.361 4.713 1.00 75.81 461 TRP A CA 1
ATOM 3633 C C . TRP A 1 461 ? -10.499 7.366 4.181 1.00 75.81 461 TRP A C 1
ATOM 3635 O O . TRP A 1 461 ? -10.200 6.638 3.240 1.00 75.81 461 TRP A O 1
ATOM 3645 N N . GLY A 1 462 ? -11.714 7.365 4.730 1.00 85.75 462 GLY A N 1
ATOM 3646 C CA . GLY A 1 462 ? -12.831 6.556 4.250 1.00 85.75 462 GLY A CA 1
ATOM 3647 C C . GLY A 1 462 ? -13.552 5.861 5.396 1.00 85.75 462 GLY A C 1
ATOM 3648 O O . GLY A 1 462 ? -13.871 6.483 6.411 1.00 85.75 462 GLY A O 1
ATOM 3649 N N . ASP A 1 463 ? -13.823 4.569 5.222 1.00 87.25 463 ASP A N 1
ATOM 3650 C CA . ASP A 1 463 ? -14.503 3.737 6.213 1.00 87.25 463 ASP A CA 1
ATOM 3651 C C . ASP A 1 463 ? -13.676 3.588 7.497 1.00 87.25 463 ASP A C 1
ATOM 3653 O O . ASP A 1 463 ? -12.625 2.957 7.495 1.00 87.25 463 ASP A O 1
ATOM 3657 N N . THR A 1 464 ? -14.194 4.083 8.621 1.00 93.81 464 THR A N 1
ATOM 3658 C CA . THR A 1 464 ? -13.593 3.887 9.952 1.00 93.81 464 THR A CA 1
ATOM 3659 C C . THR A 1 464 ? -14.486 3.008 10.820 1.00 93.81 464 THR A C 1
ATOM 3661 O O . THR A 1 464 ? -15.717 3.100 10.751 1.00 93.81 464 THR A O 1
ATOM 3664 N N . TYR A 1 465 ? -13.868 2.173 11.658 1.00 97.69 465 TYR A N 1
ATOM 3665 C CA . TYR A 1 465 ? -14.558 1.227 12.536 1.00 97.69 465 TYR A CA 1
ATOM 3666 C C . TYR A 1 465 ? -14.213 1.516 13.994 1.00 97.69 465 TYR A C 1
ATOM 3668 O O . TYR A 1 465 ? -13.048 1.466 14.364 1.00 97.69 465 TYR A O 1
ATOM 3676 N N . TYR A 1 466 ? -15.188 1.831 14.839 1.00 98.25 466 TYR A N 1
ATOM 3677 C CA . TYR A 1 466 ? -14.962 2.326 16.195 1.00 98.25 466 TYR A CA 1
ATOM 3678 C C . TYR A 1 466 ? -15.725 1.533 17.254 1.00 98.25 466 TYR A C 1
ATOM 3680 O O . TYR A 1 466 ? -16.818 1.007 17.023 1.00 98.25 466 TYR A O 1
ATOM 3688 N N . PHE A 1 467 ? -15.146 1.489 18.451 1.00 97.81 467 PHE A N 1
ATOM 3689 C CA . PHE A 1 467 ? -15.747 0.861 19.621 1.00 97.81 467 PHE A CA 1
ATOM 3690 C C . PHE A 1 467 ? -16.604 1.865 20.401 1.00 97.81 467 PHE A C 1
ATOM 3692 O O . PHE A 1 467 ? -16.206 3.014 20.608 1.00 97.81 467 PHE A O 1
ATOM 3699 N N . ALA A 1 468 ? -17.767 1.426 20.888 1.00 96.56 468 ALA A N 1
ATOM 3700 C CA . ALA A 1 468 ? -18.656 2.225 21.735 1.00 96.56 468 ALA A CA 1
ATOM 3701 C C . ALA A 1 468 ? -19.301 1.370 22.825 1.00 96.56 468 ALA A C 1
ATOM 3703 O O . ALA A 1 468 ? -19.433 0.166 22.643 1.00 96.56 468 ALA A O 1
ATOM 3704 N N . GLY A 1 469 ? -19.730 1.978 23.932 1.00 95.50 469 GLY A N 1
ATOM 3705 C CA . GLY A 1 469 ? -20.299 1.265 25.079 1.00 95.50 469 GLY A CA 1
ATOM 3706 C C . GLY A 1 469 ? -19.225 0.630 25.952 1.00 95.50 469 GLY A C 1
ATOM 3707 O O . GLY A 1 469 ? -18.180 1.241 26.193 1.00 95.50 469 GLY A O 1
ATOM 3708 N N . ASN A 1 470 ? -19.475 -0.591 26.423 1.00 94.81 470 ASN A N 1
ATOM 3709 C CA . ASN A 1 470 ? -18.550 -1.333 27.280 1.00 94.81 470 ASN A CA 1
ATOM 3710 C C . ASN A 1 470 ? -18.021 -2.620 26.617 1.00 94.81 470 ASN A C 1
ATOM 3712 O O . ASN A 1 470 ? -18.345 -3.717 27.080 1.00 94.81 470 ASN A O 1
ATOM 3716 N N . PRO A 1 471 ? -17.242 -2.529 25.524 1.00 95.88 471 PRO A N 1
ATOM 3717 C CA . PRO A 1 471 ? -16.638 -3.707 24.911 1.00 95.88 471 PRO A CA 1
ATOM 3718 C C . PRO A 1 471 ? -15.619 -4.337 25.865 1.00 95.88 471 PRO A C 1
ATOM 3720 O O . PRO A 1 471 ? -14.853 -3.637 26.538 1.00 95.88 471 PRO A O 1
ATOM 3723 N N . THR A 1 472 ? -15.580 -5.667 25.918 1.00 95.06 472 THR A N 1
ATOM 3724 C CA . THR A 1 472 ? -14.566 -6.403 26.695 1.00 95.06 472 THR A CA 1
ATOM 3725 C C . THR A 1 472 ? -13.384 -6.866 25.848 1.00 95.06 472 THR A C 1
ATOM 3727 O O . THR A 1 472 ? -12.449 -7.431 26.403 1.00 95.06 472 THR A O 1
ATOM 3730 N N . ASP A 1 473 ? -13.425 -6.630 24.540 1.00 95.31 473 ASP A N 1
ATOM 3731 C CA . ASP A 1 473 ? -12.611 -7.232 23.478 1.00 95.31 473 ASP A CA 1
ATOM 3732 C C . ASP A 1 473 ? -11.860 -6.190 22.618 1.00 95.31 473 ASP A C 1
ATOM 3734 O O . ASP A 1 473 ? -11.590 -6.409 21.437 1.00 95.31 473 ASP A O 1
ATOM 3738 N N . ASN A 1 474 ? -11.519 -5.041 23.211 1.00 97.69 474 ASN A N 1
ATOM 3739 C CA . ASN A 1 474 ? -10.756 -3.961 22.570 1.00 97.69 474 ASN A CA 1
ATOM 3740 C C . ASN A 1 474 ? -9.468 -3.592 23.336 1.00 97.69 474 ASN A C 1
ATOM 3742 O O . ASN A 1 474 ? -9.060 -2.427 23.363 1.00 97.69 474 ASN A O 1
ATOM 3746 N N . TRP A 1 475 ? -8.847 -4.561 24.005 1.00 98.25 475 TRP A N 1
ATOM 3747 C CA . TRP A 1 475 ? -7.569 -4.405 24.697 1.00 98.25 475 TRP A CA 1
ATOM 3748 C C . TRP A 1 475 ? -6.388 -4.719 23.787 1.00 98.25 475 TRP A C 1
ATOM 3750 O O . TRP A 1 475 ? -6.381 -5.736 23.099 1.00 98.25 475 TRP A O 1
ATOM 3760 N N . VAL A 1 476 ? -5.352 -3.886 23.863 1.00 98.31 476 VAL A N 1
ATOM 3761 C CA . VAL A 1 476 ? -4.061 -4.102 23.198 1.00 98.31 476 VAL A CA 1
ATOM 3762 C C . VAL A 1 476 ? -2.947 -4.041 24.239 1.00 98.31 476 VAL A C 1
ATOM 3764 O O . VAL A 1 476 ? -3.008 -3.241 25.174 1.00 98.31 476 VAL A O 1
ATOM 3767 N N . LYS A 1 477 ? -1.915 -4.866 24.082 1.00 97.56 477 LYS A N 1
ATOM 3768 C CA . LYS A 1 477 ? -0.663 -4.806 24.827 1.00 97.56 477 LYS A CA 1
ATOM 3769 C C . LYS A 1 477 ? 0.474 -4.491 23.859 1.00 97.56 477 LYS A C 1
ATOM 3771 O O . LYS A 1 477 ? 0.766 -5.274 22.961 1.00 97.56 477 LYS A O 1
ATOM 3776 N N . PHE A 1 478 ? 1.117 -3.348 24.063 1.00 97.75 478 PHE A N 1
ATOM 3777 C CA . PHE A 1 478 ? 2.178 -2.836 23.195 1.00 97.75 478 PHE A CA 1
ATOM 3778 C C . PHE A 1 478 ? 3.204 -2.059 24.022 1.00 97.75 478 PHE A C 1
ATOM 3780 O O . PHE A 1 478 ? 2.822 -1.307 24.926 1.00 97.75 478 PHE A O 1
ATOM 3787 N N . ALA A 1 479 ? 4.494 -2.275 23.740 1.00 96.25 479 ALA A N 1
ATOM 3788 C CA . ALA A 1 479 ? 5.625 -1.661 24.446 1.00 96.25 479 ALA A CA 1
ATOM 3789 C C . ALA A 1 479 ? 5.561 -1.800 25.986 1.00 96.25 479 ALA A C 1
ATOM 3791 O O . ALA A 1 479 ? 5.936 -0.899 26.729 1.00 96.25 479 ALA A O 1
ATOM 3792 N N . GLY A 1 480 ? 5.033 -2.925 26.488 1.00 95.25 480 GLY A N 1
ATOM 3793 C CA . GLY A 1 480 ? 4.884 -3.179 27.929 1.00 95.25 480 GLY A CA 1
ATOM 3794 C C . GLY A 1 480 ? 3.680 -2.502 28.602 1.00 95.25 480 GLY A C 1
ATOM 3795 O O . GLY A 1 480 ? 3.465 -2.706 29.798 1.00 95.25 480 GLY A O 1
ATOM 3796 N N . TYR A 1 481 ? 2.859 -1.761 27.853 1.00 98.06 481 TYR A N 1
ATOM 3797 C CA . TYR A 1 481 ? 1.663 -1.079 28.354 1.00 98.06 481 TYR A CA 1
ATOM 3798 C C . TYR A 1 481 ? 0.377 -1.692 27.811 1.00 98.06 481 TYR A C 1
ATOM 3800 O O . TYR A 1 481 ? 0.369 -2.332 26.758 1.00 98.06 481 TYR A O 1
ATOM 3808 N N . TYR A 1 482 ? -0.716 -1.465 28.534 1.00 98.25 482 TYR A N 1
ATOM 3809 C CA . TYR A 1 482 ? -2.065 -1.797 28.100 1.00 98.25 482 TYR A CA 1
ATOM 3810 C C . TYR A 1 482 ? -2.739 -0.563 27.514 1.00 98.25 482 TYR A C 1
ATOM 3812 O O . TYR A 1 482 ? -2.643 0.546 28.044 1.00 98.25 482 TYR A O 1
ATOM 3820 N N . TRP A 1 483 ? -3.462 -0.788 26.429 1.00 98.62 483 TRP A N 1
ATOM 3821 C CA . TRP A 1 483 ? -4.149 0.222 25.646 1.00 98.62 483 TRP A CA 1
ATOM 3822 C C . TRP A 1 483 ? -5.583 -0.224 25.374 1.00 98.62 483 TRP A C 1
ATOM 3824 O O . TRP A 1 483 ? -5.895 -1.420 25.401 1.00 98.62 483 TRP A O 1
ATOM 3834 N N . ARG A 1 484 ? -6.458 0.739 25.086 1.00 98.44 484 ARG A N 1
ATOM 3835 C CA . ARG A 1 484 ? -7.796 0.480 24.547 1.00 98.44 484 ARG A CA 1
ATOM 3836 C C . ARG A 1 484 ? -7.860 0.954 23.104 1.00 98.44 484 ARG A C 1
ATOM 3838 O O . ARG A 1 484 ? -7.422 2.067 22.813 1.00 98.44 484 ARG A O 1
ATOM 3845 N N . ILE A 1 485 ? -8.423 0.135 22.220 1.00 98.62 485 ILE A N 1
ATOM 3846 C CA . ILE A 1 485 ? -8.689 0.536 20.837 1.00 98.62 485 ILE A CA 1
ATOM 3847 C C . ILE A 1 485 ? -9.863 1.511 20.843 1.00 98.62 485 ILE A C 1
ATOM 3849 O O . ILE A 1 485 ? -10.939 1.188 21.357 1.00 98.62 485 ILE A O 1
ATOM 3853 N N . ILE A 1 486 ? -9.636 2.692 20.269 1.00 98.69 486 ILE A N 1
ATOM 3854 C CA . ILE A 1 486 ? -10.675 3.684 19.997 1.00 98.69 486 ILE A CA 1
ATOM 3855 C C . ILE A 1 486 ? -11.372 3.320 18.691 1.00 98.69 486 ILE A C 1
ATOM 3857 O O . ILE A 1 486 ? -12.592 3.137 18.649 1.00 98.69 486 ILE A O 1
ATOM 3861 N N . ARG A 1 487 ? -10.572 3.210 17.625 1.00 98.19 487 ARG A N 1
ATOM 3862 C CA . ARG A 1 487 ? -11.034 2.937 16.268 1.00 98.19 487 ARG A CA 1
ATOM 3863 C C . ARG A 1 487 ? -9.921 2.398 15.376 1.00 98.19 487 ARG A C 1
ATOM 3865 O O . ARG A 1 487 ? -8.744 2.591 15.657 1.00 98.19 487 ARG A O 1
ATOM 3872 N N . ILE A 1 488 ? -10.330 1.773 14.287 1.00 97.62 488 ILE A N 1
ATOM 3873 C CA . ILE A 1 488 ? -9.550 1.511 13.084 1.00 97.62 488 ILE A CA 1
ATOM 3874 C C . ILE A 1 488 ? -9.817 2.691 12.147 1.00 97.62 488 ILE A C 1
ATOM 3876 O O . ILE A 1 488 ? -10.974 2.955 11.797 1.00 97.62 488 ILE A O 1
ATOM 3880 N N . ASN A 1 489 ? -8.777 3.438 11.797 1.00 95.50 489 ASN A N 1
ATOM 3881 C CA . ASN A 1 489 ? -8.870 4.580 10.889 1.00 95.50 489 ASN A CA 1
ATOM 3882 C C . ASN A 1 489 ? -9.107 4.102 9.443 1.00 95.50 489 ASN A C 1
ATOM 3884 O O . ASN A 1 489 ? -8.843 2.943 9.115 1.00 95.50 489 ASN A O 1
ATOM 3888 N N . GLY A 1 490 ? -9.586 4.988 8.566 1.00 85.81 490 GLY A N 1
ATOM 3889 C CA . GLY A 1 490 ? -9.840 4.645 7.160 1.00 85.81 490 GLY A CA 1
ATOM 3890 C C . GLY A 1 490 ? -8.595 4.242 6.363 1.00 85.81 490 GLY A C 1
ATOM 3891 O O . GLY A 1 490 ? -8.711 3.509 5.387 1.00 85.81 490 GLY A O 1
ATOM 3892 N N . ASP A 1 491 ? -7.403 4.644 6.809 1.00 82.19 491 ASP A N 1
ATOM 3893 C CA . ASP A 1 491 ? -6.113 4.215 6.247 1.00 82.19 491 ASP A CA 1
ATOM 3894 C C . ASP A 1 491 ? -5.643 2.832 6.747 1.00 82.19 491 ASP A C 1
ATOM 3896 O O . ASP A 1 491 ? -4.601 2.339 6.314 1.00 82.19 491 ASP A O 1
ATOM 3900 N N . GLY A 1 492 ? -6.407 2.201 7.647 1.00 89.06 492 GLY A N 1
ATOM 3901 C CA . GLY A 1 492 ? -6.116 0.901 8.253 1.00 89.06 492 GLY A CA 1
ATOM 3902 C C . GLY A 1 492 ? -5.322 0.956 9.561 1.00 89.06 492 GLY A C 1
ATOM 3903 O O . GLY A 1 492 ? -5.219 -0.067 10.231 1.00 89.06 492 GLY A O 1
ATOM 3904 N N . SER A 1 493 ? -4.801 2.119 9.967 1.00 95.50 493 SER A N 1
ATOM 3905 C CA . SER A 1 493 ? -4.065 2.263 11.232 1.00 95.50 493 SER A CA 1
ATOM 3906 C C . SER A 1 493 ? -4.979 2.100 12.458 1.00 95.50 493 SER A C 1
ATOM 3908 O O . SER A 1 493 ? -6.171 2.430 12.423 1.00 95.50 493 SER A O 1
ATOM 3910 N N . ILE A 1 494 ? -4.434 1.598 13.573 1.00 97.88 494 ILE A N 1
ATOM 3911 C CA . ILE A 1 494 ? -5.217 1.304 14.788 1.00 97.88 494 ILE A CA 1
ATOM 3912 C C . ILE A 1 494 ? -5.012 2.403 15.829 1.00 97.88 494 ILE A C 1
ATOM 3914 O O . ILE A 1 494 ? -3.936 2.521 16.416 1.00 97.88 494 ILE A O 1
ATOM 3918 N N . ARG A 1 495 ? -6.051 3.197 16.104 1.00 98.62 495 ARG A N 1
ATOM 3919 C CA . ARG A 1 495 ? -6.002 4.287 17.085 1.00 98.62 495 ARG A CA 1
ATOM 3920 C C . ARG A 1 495 ? -6.201 3.768 18.503 1.00 98.62 495 ARG A C 1
ATOM 3922 O O . ARG A 1 495 ? -7.256 3.218 18.832 1.00 98.62 495 ARG A O 1
ATOM 3929 N N . LEU A 1 496 ? -5.213 4.001 19.361 1.00 98.69 496 LEU A N 1
ATOM 3930 C CA . LEU A 1 496 ? -5.148 3.484 20.727 1.00 98.69 496 LEU A CA 1
ATOM 3931 C C . LEU A 1 496 ? -5.089 4.605 21.758 1.00 98.69 496 LEU A C 1
ATOM 3933 O O . LEU A 1 496 ? -4.388 5.588 21.550 1.00 98.69 496 LEU A O 1
ATOM 3937 N N . ILE A 1 497 ? -5.733 4.412 22.910 1.00 98.75 497 ILE A N 1
ATOM 3938 C CA . ILE A 1 497 ? -5.561 5.256 24.099 1.00 98.75 497 ILE A CA 1
ATOM 3939 C C . ILE A 1 497 ? -4.917 4.475 25.239 1.00 98.75 497 ILE A C 1
ATOM 3941 O O . ILE A 1 497 ? -5.278 3.331 25.523 1.00 98.75 497 ILE A O 1
ATOM 3945 N N . TYR A 1 498 ? -3.968 5.117 25.911 1.00 98.62 498 TYR A N 1
ATOM 3946 C CA . TYR A 1 498 ? -3.234 4.548 27.032 1.00 98.62 498 TYR A CA 1
ATOM 3947 C C . TYR A 1 498 ? -4.154 4.138 28.189 1.00 98.62 498 TYR A C 1
ATOM 3949 O O . TYR A 1 498 ? -5.108 4.848 28.543 1.00 98.62 498 TYR A O 1
ATOM 3957 N N . ASN A 1 499 ? -3.839 2.993 28.797 1.00 97.69 499 ASN A N 1
ATOM 3958 C CA . ASN A 1 499 ? -4.533 2.440 29.956 1.00 97.69 499 ASN A CA 1
ATOM 3959 C C . ASN A 1 499 ? -3.560 1.791 30.967 1.00 97.69 499 ASN A C 1
ATOM 3961 O O . ASN A 1 499 ? -3.894 0.819 31.639 1.00 97.69 499 ASN A O 1
ATOM 3965 N N . GLY A 1 500 ? -2.353 2.332 31.120 1.00 96.81 500 GLY A N 1
ATOM 3966 C CA . GLY A 1 500 ? -1.459 1.936 32.211 1.00 96.81 500 GLY A CA 1
ATOM 3967 C C . GLY A 1 500 ? -0.631 0.677 31.957 1.00 96.81 500 GLY A C 1
ATOM 3968 O O . GLY A 1 500 ? -0.491 0.184 30.842 1.00 96.81 500 GLY A O 1
ATOM 3969 N N . THR A 1 501 ? -0.060 0.143 33.036 1.00 96.19 501 THR A N 1
ATOM 3970 C CA . THR A 1 501 ? 0.770 -1.079 33.055 1.00 96.19 501 THR A CA 1
ATOM 3971 C C . THR A 1 501 ? -0.009 -2.333 33.473 1.00 96.19 501 THR A C 1
ATOM 3973 O O . THR A 1 501 ? 0.569 -3.399 33.674 1.00 96.19 501 THR A O 1
ATOM 3976 N N . SER A 1 502 ? -1.332 -2.223 33.610 1.00 95.06 502 SER A N 1
ATOM 3977 C CA . SER A 1 502 ? -2.232 -3.328 33.953 1.00 95.06 502 SER A CA 1
ATOM 3978 C C . SER A 1 502 ? -3.587 -3.144 33.270 1.00 95.06 502 SER A C 1
ATOM 3980 O O . SER A 1 502 ? -3.863 -2.095 32.696 1.00 95.06 502 SER A O 1
ATOM 3982 N N . THR A 1 503 ? -4.473 -4.127 33.393 1.00 94.62 503 THR A N 1
ATOM 3983 C CA . THR A 1 503 ? -5.847 -4.059 32.872 1.00 94.62 503 THR A CA 1
ATOM 3984 C C . THR A 1 503 ? -6.822 -3.349 33.818 1.00 94.62 503 THR A C 1
ATOM 3986 O O . THR A 1 503 ? -8.037 -3.499 33.683 1.00 94.62 503 THR A O 1
ATOM 3989 N N . ALA A 1 504 ? -6.320 -2.599 34.807 1.00 93.44 504 ALA A N 1
ATOM 3990 C CA . ALA A 1 504 ? -7.157 -1.771 35.667 1.00 93.44 504 ALA A CA 1
ATOM 3991 C C . ALA A 1 504 ? -7.884 -0.716 34.821 1.00 93.44 504 ALA A C 1
ATOM 3993 O O . ALA A 1 504 ? -7.259 0.043 34.088 1.00 93.44 504 ALA A O 1
ATOM 3994 N N . THR A 1 505 ? -9.210 -0.656 34.911 1.00 89.81 505 THR A N 1
ATOM 3995 C CA . THR A 1 505 ? -10.027 0.247 34.084 1.00 89.81 505 THR A CA 1
ATOM 3996 C C . THR A 1 505 ? -10.212 1.631 34.696 1.00 89.81 505 THR A C 1
ATOM 3998 O O . THR A 1 505 ? -10.625 2.551 34.002 1.00 89.81 505 THR A O 1
ATOM 4001 N N . THR A 1 506 ? -9.890 1.811 35.980 1.00 92.56 506 THR A N 1
ATOM 4002 C CA . THR A 1 506 ? -10.097 3.073 36.702 1.00 92.56 506 THR A CA 1
ATOM 4003 C C . THR A 1 506 ? -8.897 3.471 37.551 1.00 92.56 506 THR A C 1
ATOM 4005 O O . THR A 1 506 ? -8.133 2.614 37.993 1.00 92.56 506 THR A O 1
ATOM 4008 N N . GLY A 1 507 ? -8.804 4.760 37.874 1.00 89.69 507 GLY A N 1
ATOM 4009 C CA . GLY A 1 507 ? -7.803 5.321 38.777 1.00 89.69 507 GLY A CA 1
ATOM 4010 C C . GLY A 1 507 ? -6.620 5.964 38.054 1.00 89.69 507 GLY A C 1
ATOM 4011 O O . GLY A 1 507 ? -6.519 5.945 36.825 1.00 89.69 507 GLY A O 1
ATOM 4012 N N . SER A 1 508 ? -5.711 6.555 38.835 1.00 88.81 508 SER A N 1
ATOM 4013 C CA . SER A 1 508 ? -4.581 7.339 38.317 1.00 88.81 508 SER A CA 1
ATOM 4014 C C . SER A 1 508 ? -3.583 6.532 37.489 1.00 88.81 508 SER A C 1
ATOM 4016 O O . SER A 1 508 ? -2.930 7.102 36.624 1.00 88.81 508 SER A O 1
ATOM 4018 N N . SER A 1 509 ? -3.510 5.213 37.684 1.00 92.75 509 SER A N 1
ATOM 4019 C CA . SER A 1 509 ? -2.647 4.310 36.910 1.00 92.75 509 SER A CA 1
ATOM 4020 C C . SER A 1 509 ? -3.032 4.192 35.432 1.00 92.75 509 SER A C 1
ATOM 4022 O O . SER A 1 509 ? -2.232 3.706 34.639 1.00 92.75 509 SER A O 1
ATOM 4024 N N . THR A 1 510 ? -4.228 4.644 35.043 1.00 95.81 510 THR A N 1
ATOM 4025 C CA . THR A 1 510 ? -4.686 4.670 33.639 1.00 95.81 510 THR A CA 1
ATOM 4026 C C . THR A 1 510 ? -4.138 5.860 32.841 1.00 95.81 510 THR A C 1
ATOM 4028 O O . THR A 1 510 ? -4.495 6.047 31.679 1.00 95.81 510 THR A O 1
ATOM 4031 N N . MET A 1 511 ? -3.297 6.692 33.461 1.00 96.25 511 MET A N 1
ATOM 4032 C CA . MET A 1 511 ? -2.793 7.960 32.933 1.00 96.25 511 MET A CA 1
ATOM 4033 C C . MET A 1 511 ? -1.287 8.054 33.191 1.00 96.25 511 MET A C 1
ATOM 4035 O O . MET A 1 511 ? -0.791 7.490 34.165 1.00 96.25 511 MET A O 1
ATOM 4039 N N . ILE A 1 512 ? -0.556 8.788 32.351 1.00 98.00 512 ILE A N 1
ATOM 4040 C CA . ILE A 1 512 ? 0.895 8.992 32.545 1.00 98.00 512 ILE A CA 1
ATOM 4041 C C . ILE A 1 512 ? 1.194 10.129 33.530 1.00 98.00 512 ILE A C 1
ATOM 4043 O O . ILE A 1 512 ? 2.278 10.205 34.098 1.00 98.00 512 ILE A O 1
ATOM 4047 N N . ASN A 1 513 ? 0.221 11.019 33.731 1.00 96.75 513 ASN A N 1
ATOM 4048 C CA . ASN A 1 513 ? 0.247 12.118 34.686 1.00 96.75 513 ASN A CA 1
ATOM 4049 C C . ASN A 1 513 ? -1.205 12.433 35.080 1.00 96.75 513 ASN A C 1
ATOM 4051 O O . ASN A 1 513 ? -2.076 12.442 34.214 1.00 96.75 513 ASN A O 1
ATOM 4055 N N . SER A 1 514 ? -1.487 12.662 36.363 1.00 93.75 514 SER A N 1
ATOM 4056 C CA . SER A 1 514 ? -2.836 12.959 36.872 1.00 93.75 514 SER A CA 1
ATOM 4057 C C . SER A 1 514 ? -3.075 14.435 37.213 1.00 93.75 514 SER A C 1
ATOM 4059 O O . SER A 1 514 ? -4.195 14.789 37.570 1.00 93.75 514 SER A O 1
ATOM 4061 N N . LEU A 1 515 ? -2.037 15.276 37.174 1.00 94.81 515 LEU A N 1
ATOM 4062 C CA . LEU A 1 515 ? -2.067 16.675 37.608 1.00 94.81 515 LEU A CA 1
ATOM 4063 C C . LEU A 1 515 ? -1.310 17.568 36.615 1.00 94.81 515 LEU A C 1
ATOM 4065 O O . LEU A 1 515 ? -0.311 18.196 36.962 1.00 94.81 515 LEU A O 1
ATOM 4069 N N . GLN A 1 516 ? -1.786 17.619 35.373 1.00 97.38 516 GLN A N 1
ATOM 4070 C CA . GLN A 1 516 ? -1.186 18.415 34.305 1.00 97.38 516 GLN A CA 1
ATOM 4071 C C . GLN A 1 516 ? -2.156 19.490 33.819 1.00 97.38 516 GLN A C 1
ATOM 4073 O O . GLN A 1 516 ? -3.309 19.187 33.510 1.00 97.38 516 GLN A O 1
ATOM 4078 N N . ALA A 1 517 ? -1.690 20.734 33.718 1.00 98.06 517 ALA A N 1
ATOM 4079 C CA . ALA A 1 517 ? -2.422 21.767 32.995 1.00 98.06 517 ALA A CA 1
ATOM 4080 C C . ALA A 1 517 ? -2.318 21.537 31.487 1.00 98.06 517 ALA A C 1
ATOM 4082 O O . ALA A 1 517 ? -1.250 21.155 30.997 1.00 98.06 517 ALA A O 1
ATOM 4083 N N . PHE A 1 518 ? -3.400 21.787 30.747 1.00 98.44 518 PHE A N 1
ATOM 4084 C CA . PHE A 1 518 ? -3.337 21.753 29.286 1.00 98.44 518 PHE A CA 1
ATOM 4085 C C . PHE A 1 518 ? -2.376 22.842 28.793 1.00 98.44 518 PHE A C 1
ATOM 4087 O O . PHE A 1 518 ? -1.430 22.572 28.052 1.00 98.44 518 PHE A O 1
ATOM 4094 N N . ASN A 1 519 ? 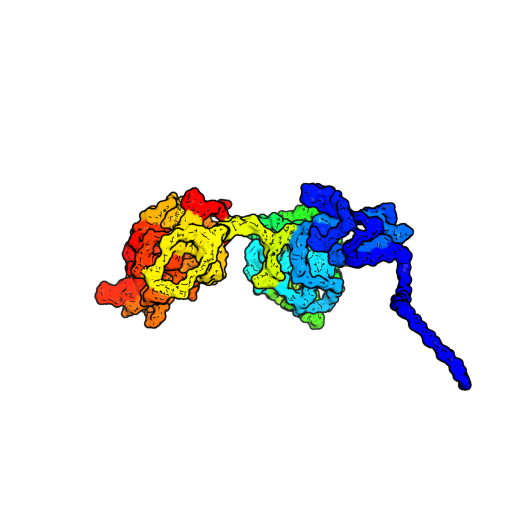-2.570 24.065 29.296 1.00 98.38 519 ASN A N 1
ATOM 4095 C CA . ASN A 1 519 ? -1.682 25.193 29.064 1.00 98.38 519 ASN A CA 1
ATOM 4096 C C . ASN A 1 519 ? -1.570 26.078 30.309 1.00 98.38 519 ASN A C 1
ATOM 4098 O O . ASN A 1 519 ? -2.557 26.372 30.974 1.00 98.38 519 ASN A O 1
ATOM 4102 N N . SER A 1 520 ? -0.356 26.533 30.616 1.00 96.44 520 SER A N 1
ATOM 4103 C CA . SER A 1 520 ? -0.091 27.423 31.751 1.00 96.44 520 SER A CA 1
ATOM 4104 C C . SER A 1 520 ? -0.688 28.813 31.533 1.00 96.44 520 SER A C 1
ATOM 4106 O O . SER A 1 520 ? -1.005 29.513 32.493 1.00 96.44 520 SER A O 1
ATOM 4108 N N . ASN A 1 521 ? -0.831 29.223 30.269 1.00 97.31 521 ASN A N 1
ATOM 4109 C CA . ASN A 1 521 ? -1.478 30.473 29.899 1.00 97.31 521 ASN A CA 1
ATOM 4110 C C . ASN A 1 521 ? -2.923 30.206 29.467 1.00 97.31 521 ASN A C 1
ATOM 4112 O O . ASN A 1 521 ? -3.186 29.254 28.743 1.00 97.31 521 ASN A O 1
ATOM 4116 N N . TYR A 1 522 ? -3.846 31.078 29.873 1.00 96.69 522 TYR A N 1
ATOM 4117 C CA . TYR A 1 522 ? -5.287 30.892 29.653 1.00 96.69 522 TYR A CA 1
ATOM 4118 C C . TYR A 1 522 ? -6.004 32.144 29.131 1.00 96.69 522 TYR A C 1
ATOM 4120 O O . TYR A 1 522 ? -7.125 32.067 28.647 1.00 96.69 522 TYR A O 1
ATOM 4128 N N . ASN A 1 523 ? -5.376 33.319 29.182 1.00 96.94 523 ASN A N 1
ATOM 4129 C CA . ASN A 1 523 ? -6.046 34.596 28.919 1.00 96.94 523 ASN A CA 1
ATOM 4130 C C . ASN A 1 523 ? -6.143 34.997 27.436 1.00 96.94 523 ASN A C 1
ATOM 4132 O O . ASN A 1 523 ? -6.472 36.146 27.135 1.00 96.94 523 ASN A O 1
ATOM 4136 N N . ARG A 1 524 ? -5.850 34.077 26.514 1.00 98.06 524 ARG A N 1
ATOM 4137 C CA . ARG A 1 524 ? -5.974 34.270 25.065 1.00 98.06 524 ARG A CA 1
ATOM 4138 C C . ARG A 1 524 ? -6.532 33.020 24.408 1.00 98.06 524 ARG A C 1
ATOM 4140 O O . ARG A 1 524 ? -6.228 31.910 24.841 1.00 98.06 524 ARG A O 1
ATOM 4147 N N . SER A 1 525 ? -7.320 33.204 23.355 1.00 97.88 525 SER A N 1
ATOM 4148 C CA . SER A 1 525 ? -8.058 32.111 22.715 1.00 97.88 525 SER A CA 1
ATOM 4149 C C . SER A 1 525 ? -7.162 31.024 22.119 1.00 97.88 525 SER A C 1
ATOM 4151 O O . SER A 1 525 ? -7.532 29.858 22.173 1.00 97.88 525 SER A O 1
ATOM 4153 N N . GLU A 1 526 ? -5.970 31.370 21.620 1.00 98.19 526 GLU A N 1
ATOM 4154 C CA . GLU A 1 526 ? -5.042 30.429 20.983 1.00 98.19 526 GLU A CA 1
ATOM 4155 C C . GLU A 1 526 ? -4.460 29.379 21.947 1.00 98.19 526 GLU A C 1
ATOM 4157 O O . GLU A 1 526 ? -3.954 28.352 21.497 1.00 98.19 526 GLU A O 1
ATOM 4162 N N . TYR A 1 527 ? -4.566 29.586 23.265 1.00 98.44 527 TYR A N 1
ATOM 4163 C CA . TYR A 1 527 ? -4.013 28.669 24.267 1.00 98.44 527 TYR A CA 1
ATOM 4164 C C . TYR A 1 527 ? -4.772 27.346 24.420 1.00 98.44 527 TYR A C 1
ATOM 4166 O O . TYR A 1 527 ? -4.277 26.447 25.098 1.00 98.44 527 TYR A O 1
ATOM 4174 N N . VAL A 1 528 ? -5.919 27.196 23.750 1.00 98.19 528 VAL A N 1
ATOM 4175 C CA . VAL A 1 528 ? -6.595 25.897 23.568 1.00 98.19 528 VAL A CA 1
ATOM 4176 C C . VAL A 1 528 ? -5.836 24.958 22.618 1.00 98.19 528 VAL A C 1
ATOM 4178 O O . VAL A 1 528 ? -6.152 23.778 22.534 1.00 98.19 528 VAL A O 1
ATOM 4181 N N . GLY A 1 529 ? -4.863 25.464 21.855 1.00 97.88 529 GLY A N 1
ATOM 4182 C CA . GLY A 1 529 ? -4.123 24.665 20.883 1.00 97.88 529 GLY A CA 1
ATOM 4183 C C . GLY A 1 529 ? -3.138 23.691 21.527 1.00 97.88 529 GLY A C 1
ATOM 4184 O O . GLY A 1 529 ? -2.400 24.062 22.440 1.00 97.88 529 GLY A O 1
ATOM 4185 N N . TYR A 1 530 ? -3.060 22.469 20.986 1.00 98.31 530 TYR A N 1
ATOM 4186 C CA . TYR A 1 530 ? -2.001 21.507 21.328 1.00 98.31 530 TYR A CA 1
ATOM 4187 C C . TYR A 1 530 ? -0.603 22.068 21.009 1.00 98.31 530 TYR A C 1
ATOM 4189 O O . TYR A 1 530 ? 0.356 21.865 21.756 1.00 98.31 530 TYR A O 1
ATOM 4197 N N . MET A 1 531 ? -0.534 22.862 19.940 1.00 98.31 531 MET A N 1
ATOM 4198 C CA . MET A 1 531 ? 0.509 23.847 19.655 1.00 98.31 531 MET A CA 1
ATOM 4199 C C . MET A 1 531 ? -0.173 25.185 19.345 1.00 98.31 531 MET A C 1
ATOM 4201 O O . MET A 1 531 ? -1.307 25.184 18.869 1.00 98.31 531 MET A O 1
ATOM 4205 N N . TYR A 1 532 ? 0.485 26.320 19.566 1.00 98.00 532 TYR A N 1
ATOM 4206 C CA . TYR A 1 532 ? -0.080 27.650 19.313 1.00 98.00 532 TYR A CA 1
ATOM 4207 C C . TYR A 1 532 ? 0.954 28.641 18.751 1.00 98.00 532 TYR A C 1
ATOM 4209 O O . TYR A 1 532 ? 2.163 28.428 18.824 1.00 98.00 532 TYR A O 1
ATOM 4217 N N . THR A 1 533 ? 0.477 29.756 18.194 1.00 98.25 533 THR A N 1
ATOM 4218 C CA . THR A 1 533 ? 1.285 30.955 17.913 1.00 98.25 533 THR A CA 1
ATOM 4219 C C . THR A 1 533 ? 0.508 32.161 18.411 1.00 98.25 533 THR A C 1
ATOM 4221 O O . THR A 1 533 ? -0.674 32.307 18.106 1.00 98.25 533 THR A O 1
ATOM 4224 N N . SER A 1 534 ? 1.166 33.027 19.181 1.00 97.38 534 SER A N 1
ATOM 4225 C CA . SER A 1 534 ? 0.534 34.231 19.730 1.00 97.38 534 SER A CA 1
ATOM 4226 C C . SER A 1 534 ? -0.105 35.071 18.621 1.00 97.38 534 SER A C 1
ATOM 4228 O O . SER A 1 534 ? 0.549 35.404 17.629 1.00 97.38 534 SER A O 1
ATOM 4230 N N . GLY A 1 535 ? -1.386 35.402 18.785 1.00 96.88 535 GLY A N 1
ATOM 4231 C CA . GLY A 1 535 ? -2.146 36.193 17.819 1.00 96.88 535 GLY A CA 1
ATOM 4232 C C . GLY A 1 535 ? -2.583 35.454 16.548 1.00 96.88 535 GLY A C 1
ATOM 4233 O O . GLY A 1 535 ? -3.025 36.119 15.614 1.00 96.88 535 GLY A O 1
ATOM 4234 N N . GLN A 1 536 ? -2.508 34.119 16.493 1.00 97.62 536 GLN A N 1
ATOM 4235 C CA . GLN A 1 536 ? -2.985 33.321 15.356 1.00 97.62 536 GLN A CA 1
ATOM 4236 C C . GLN A 1 536 ? -3.939 32.209 15.804 1.00 97.62 536 GLN A C 1
ATOM 4238 O O . GLN A 1 536 ? -3.638 31.477 16.742 1.00 97.62 536 GLN A O 1
ATOM 4243 N N . GLN A 1 537 ? -5.048 32.028 15.081 1.00 96.12 537 GLN A N 1
ATOM 4244 C CA . GLN A 1 537 ? -6.022 30.964 15.352 1.00 96.12 537 GLN A CA 1
ATOM 4245 C C . GLN A 1 537 ? -5.427 29.561 15.165 1.00 96.12 537 GLN A C 1
ATOM 4247 O O . GLN A 1 537 ? -5.534 28.723 16.054 1.00 96.12 537 GLN A O 1
ATOM 4252 N N . HIS A 1 538 ? -4.752 29.334 14.032 1.00 97.06 538 HIS A N 1
ATOM 4253 C CA . HIS A 1 538 ? -4.174 28.036 13.648 1.00 97.06 538 HIS A CA 1
ATOM 4254 C C . HIS A 1 538 ? -2.637 28.041 13.687 1.00 97.06 538 HIS A C 1
ATOM 4256 O O . HIS A 1 538 ? -1.970 27.354 12.913 1.00 97.06 538 HIS A O 1
ATOM 4262 N N . GLY A 1 539 ? -2.060 28.876 14.551 1.00 96.94 539 GLY A N 1
ATOM 4263 C CA . GLY A 1 539 ? -0.617 28.938 14.747 1.00 96.94 539 GLY A CA 1
ATOM 4264 C C . GLY A 1 539 ? -0.071 27.677 15.417 1.00 96.94 539 GLY A C 1
ATOM 4265 O O . GLY A 1 539 ? -0.739 27.110 16.278 1.00 96.94 539 GLY A O 1
ATOM 4266 N N . ASN A 1 540 ? 1.139 27.246 15.047 1.00 96.94 540 ASN A N 1
ATOM 4267 C CA . ASN A 1 540 ? 1.758 25.993 15.513 1.00 96.94 540 ASN A CA 1
ATOM 4268 C C . ASN A 1 540 ? 3.276 26.141 15.761 1.00 96.94 540 ASN A C 1
ATOM 4270 O O . ASN A 1 540 ? 4.061 25.277 15.376 1.00 96.94 540 ASN A O 1
ATOM 4274 N N . THR A 1 541 ? 3.716 27.272 16.321 1.00 97.44 541 THR A N 1
ATOM 4275 C CA . THR A 1 541 ? 5.151 27.557 16.560 1.00 97.44 541 THR A CA 1
ATOM 4276 C C . THR A 1 541 ? 5.608 27.296 17.992 1.00 97.44 541 THR A C 1
ATOM 4278 O O . THR A 1 541 ? 6.802 27.369 18.269 1.00 97.44 541 THR A O 1
ATOM 4281 N N . THR A 1 542 ? 4.678 27.080 18.917 1.00 98.06 542 THR A N 1
ATOM 4282 C CA . THR A 1 542 ? 4.950 26.920 20.346 1.00 98.06 542 THR A CA 1
ATOM 4283 C C . THR A 1 542 ? 4.170 25.732 20.875 1.00 98.06 542 THR A C 1
ATOM 4285 O O . THR A 1 542 ? 2.960 25.650 20.671 1.00 98.06 542 THR A O 1
ATOM 4288 N N . ASP A 1 543 ? 4.860 24.825 21.555 1.00 98.25 543 ASP A N 1
ATOM 4289 C CA . ASP A 1 543 ? 4.246 23.656 22.172 1.00 98.25 543 ASP A CA 1
ATOM 4290 C C . ASP A 1 543 ? 3.488 24.043 23.444 1.00 98.25 543 ASP A C 1
ATOM 4292 O O . ASP A 1 543 ? 3.876 24.952 24.182 1.00 98.25 543 ASP A O 1
ATOM 4296 N N . SER A 1 544 ? 2.360 23.375 23.682 1.00 98.38 544 SER A N 1
ATOM 4297 C CA . SER A 1 544 ? 1.661 23.480 24.961 1.00 98.38 544 SER A CA 1
ATOM 4298 C C . SER A 1 544 ? 2.374 22.645 26.038 1.00 98.38 544 SER A C 1
ATOM 4300 O O . SER A 1 544 ? 2.937 21.594 25.729 1.00 98.38 544 SER A O 1
ATOM 4302 N N . PRO A 1 545 ? 2.285 23.025 27.324 1.00 98.50 545 PRO A N 1
ATOM 4303 C CA . PRO A 1 545 ? 2.806 22.223 28.431 1.00 98.50 545 PRO A CA 1
ATOM 4304 C C . PRO A 1 545 ? 2.358 20.754 28.435 1.00 98.50 545 PRO A C 1
ATOM 4306 O O . PRO A 1 545 ? 3.123 19.877 28.829 1.00 98.50 545 PRO A O 1
ATOM 4309 N N . ILE A 1 546 ? 1.128 20.448 28.004 1.00 98.69 546 ILE A N 1
ATOM 4310 C CA . ILE A 1 546 ? 0.670 19.054 27.904 1.00 98.69 546 ILE A CA 1
ATOM 4311 C C . ILE A 1 546 ? 1.350 18.286 26.762 1.00 98.69 546 ILE A C 1
ATOM 4313 O O . ILE A 1 546 ? 1.564 17.077 26.886 1.00 98.69 546 ILE A O 1
ATOM 4317 N N . LYS A 1 547 ? 1.721 18.968 25.670 1.00 98.38 547 LYS A N 1
ATOM 4318 C CA . LYS A 1 547 ? 2.495 18.379 24.574 1.00 98.38 547 LYS A CA 1
ATOM 4319 C C . LYS A 1 547 ? 3.899 17.999 25.035 1.00 98.38 547 LYS A C 1
ATOM 4321 O O . LYS A 1 547 ? 4.296 16.864 24.792 1.00 98.38 547 LYS A O 1
ATOM 4326 N N . ASP A 1 548 ? 4.575 18.860 25.796 1.00 98.06 548 ASP A N 1
ATOM 4327 C CA . ASP A 1 548 ? 5.909 18.566 26.350 1.00 98.06 548 ASP A CA 1
ATOM 4328 C C . ASP A 1 548 ? 5.921 17.268 27.181 1.00 98.06 548 ASP A C 1
ATOM 4330 O O . ASP A 1 548 ? 6.848 16.456 27.088 1.00 98.06 548 ASP A O 1
ATOM 4334 N N . VAL A 1 549 ? 4.863 17.037 27.971 1.00 98.44 549 VAL A N 1
ATOM 4335 C CA . VAL A 1 549 ? 4.686 15.803 28.757 1.00 98.44 549 VAL A CA 1
ATOM 4336 C C . VAL A 1 549 ? 4.534 14.578 27.852 1.00 98.44 549 VAL A C 1
ATOM 4338 O O . VAL A 1 549 ? 5.149 13.544 28.118 1.00 98.44 549 VAL A O 1
ATOM 4341 N N . LEU A 1 550 ? 3.731 14.681 26.790 1.00 98.69 550 LEU A N 1
ATOM 4342 C CA . LEU A 1 550 ? 3.509 13.587 25.840 1.00 98.69 550 LEU A CA 1
ATOM 4343 C C . LEU A 1 550 ? 4.772 13.266 25.037 1.00 98.69 550 LEU A C 1
ATOM 4345 O O . LEU A 1 550 ? 5.143 12.097 24.951 1.00 98.69 550 LEU A O 1
ATOM 4349 N N . ASP A 1 551 ? 5.467 14.277 24.517 1.00 98.56 551 ASP A N 1
ATOM 4350 C CA . ASP A 1 551 ? 6.702 14.098 23.748 1.00 98.56 551 ASP A CA 1
ATOM 4351 C C . ASP A 1 551 ? 7.815 13.464 24.586 1.00 98.56 551 ASP A C 1
ATOM 4353 O O . ASP A 1 551 ? 8.488 12.529 24.139 1.00 98.56 551 ASP A O 1
ATOM 4357 N N . SER A 1 552 ? 7.979 13.924 25.830 1.00 98.50 552 SER A N 1
ATOM 4358 C CA . SER A 1 552 ? 8.960 13.357 26.762 1.00 98.50 552 SER A CA 1
ATOM 4359 C C . SER A 1 552 ? 8.651 11.894 27.079 1.00 98.50 552 SER A C 1
ATOM 4361 O O . SER A 1 552 ? 9.551 11.046 27.103 1.00 98.50 552 SER A O 1
ATOM 4363 N N . TRP A 1 553 ? 7.370 11.579 27.297 1.00 98.56 553 TRP A N 1
ATOM 4364 C CA . TRP A 1 553 ? 6.933 10.216 27.573 1.00 98.56 553 TRP A CA 1
ATOM 4365 C C . TRP A 1 553 ? 7.110 9.301 26.356 1.00 98.56 553 TRP A C 1
ATOM 4367 O O . TRP A 1 553 ? 7.652 8.208 26.511 1.00 98.56 553 TRP A O 1
ATOM 4377 N N . TYR A 1 554 ? 6.733 9.747 25.154 1.00 98.62 554 TYR A N 1
ATOM 4378 C CA . TYR A 1 554 ? 6.948 8.992 23.917 1.00 98.62 554 TYR A CA 1
ATOM 4379 C C . TYR A 1 554 ? 8.432 8.682 23.716 1.00 98.62 554 TYR A C 1
ATOM 4381 O O . TYR A 1 554 ? 8.807 7.523 23.554 1.00 98.62 554 TYR A O 1
ATOM 4389 N N . SER A 1 555 ? 9.284 9.706 23.801 1.00 98.06 555 SER A N 1
ATOM 4390 C CA . SER A 1 555 ? 10.724 9.569 23.552 1.00 98.06 555 SER A CA 1
ATOM 4391 C C . SER A 1 555 ? 11.381 8.557 24.494 1.00 98.06 555 SER A C 1
ATOM 4393 O O . SER A 1 555 ? 12.298 7.843 24.103 1.00 98.06 555 SER A O 1
ATOM 4395 N N . SER A 1 556 ? 10.883 8.464 25.730 1.00 98.12 556 SER A N 1
ATOM 4396 C CA . SER A 1 556 ? 11.428 7.561 26.748 1.00 98.12 556 SER A CA 1
ATOM 4397 C C . SER A 1 556 ? 10.906 6.125 26.651 1.00 98.12 556 SER A C 1
ATOM 4399 O O . SER A 1 556 ? 11.570 5.219 27.143 1.00 98.12 556 SER A O 1
ATOM 4401 N N . ASN A 1 557 ? 9.717 5.908 26.076 1.00 98.00 557 ASN A N 1
ATOM 4402 C CA . ASN A 1 557 ? 9.009 4.626 26.196 1.00 98.00 557 ASN A CA 1
ATOM 4403 C C . ASN A 1 557 ? 8.643 3.973 24.857 1.00 98.00 557 ASN A C 1
ATOM 4405 O O . ASN A 1 557 ? 8.489 2.757 24.806 1.00 98.00 557 ASN A O 1
ATOM 4409 N N . LEU A 1 558 ? 8.487 4.758 23.788 1.00 97.75 558 LEU A N 1
ATOM 4410 C CA . LEU A 1 558 ? 7.995 4.298 22.486 1.00 97.75 558 LEU A CA 1
ATOM 4411 C C . LEU A 1 558 ? 8.971 4.537 21.329 1.00 97.75 558 LEU A C 1
ATOM 4413 O O . LEU A 1 558 ? 8.775 3.964 20.264 1.00 97.75 558 LEU A O 1
ATOM 4417 N N . ALA A 1 559 ? 10.036 5.322 21.519 1.00 95.69 559 ALA A N 1
ATOM 4418 C CA . ALA A 1 559 ? 10.985 5.636 20.446 1.00 95.69 559 ALA A CA 1
ATOM 4419 C C . ALA A 1 559 ? 11.617 4.392 19.790 1.00 95.69 559 ALA A C 1
ATOM 4421 O O . ALA A 1 559 ? 11.861 4.400 18.588 1.00 95.69 559 ALA A O 1
ATOM 4422 N N . SER A 1 560 ? 11.839 3.312 20.549 1.00 95.75 560 SER A N 1
ATOM 4423 C CA . SER A 1 560 ? 12.372 2.043 20.026 1.00 95.75 560 SER A CA 1
ATOM 4424 C C . SER A 1 560 ? 11.365 1.209 19.230 1.00 95.75 560 SER A C 1
ATOM 4426 O O . SER A 1 560 ? 11.740 0.160 18.729 1.00 95.75 560 SER A O 1
ATOM 4428 N N . TYR A 1 561 ? 10.104 1.637 19.166 1.00 95.81 561 TYR A N 1
ATOM 4429 C CA . TYR A 1 561 ? 9.018 0.970 18.443 1.00 95.81 561 TYR A CA 1
ATOM 4430 C C . TYR A 1 561 ? 8.423 1.887 17.365 1.00 95.81 561 TYR A C 1
ATOM 4432 O O . TYR A 1 561 ? 7.254 1.750 17.002 1.00 95.81 561 TYR A O 1
ATOM 4440 N N . ALA A 1 562 ? 9.182 2.895 16.920 1.00 92.44 562 ALA A N 1
ATOM 4441 C CA . ALA A 1 562 ? 8.703 3.904 15.979 1.00 92.44 562 ALA A CA 1
ATOM 4442 C C . ALA A 1 562 ? 8.273 3.304 14.628 1.00 92.44 562 ALA A C 1
ATOM 4444 O O . ALA A 1 562 ? 7.377 3.843 13.990 1.00 92.44 562 ALA A O 1
ATOM 4445 N N . ASP A 1 563 ? 8.862 2.177 14.233 1.00 91.38 563 ASP A N 1
ATOM 4446 C CA . ASP A 1 563 ? 8.509 1.382 13.054 1.00 91.38 563 ASP A CA 1
ATOM 4447 C C . ASP A 1 563 ? 7.097 0.776 13.132 1.00 91.38 563 ASP A C 1
ATOM 4449 O O . ASP A 1 563 ? 6.454 0.583 12.107 1.00 91.38 563 ASP A O 1
ATOM 4453 N N . LYS A 1 564 ? 6.569 0.539 14.339 1.00 94.69 564 LYS A N 1
ATOM 4454 C CA . LYS A 1 564 ? 5.211 0.006 14.554 1.00 94.69 564 LYS A CA 1
ATOM 4455 C C . LYS A 1 564 ? 4.154 1.100 14.747 1.00 94.69 564 LYS A C 1
ATOM 4457 O O . LYS A 1 564 ? 2.978 0.794 14.963 1.00 94.69 564 LYS A O 1
ATOM 4462 N N . ILE A 1 565 ? 4.540 2.377 14.724 1.00 96.75 565 ILE A N 1
ATOM 4463 C CA . ILE A 1 565 ? 3.654 3.516 14.999 1.00 96.75 565 ILE A CA 1
ATOM 4464 C C . ILE A 1 565 ? 3.472 4.335 13.720 1.00 96.75 565 ILE A C 1
ATOM 4466 O O . ILE A 1 565 ? 4.420 4.860 13.146 1.00 96.75 565 ILE A O 1
ATOM 4470 N N . SER A 1 566 ? 2.221 4.489 13.292 1.00 94.50 566 SER A N 1
ATOM 4471 C CA . SER A 1 566 ? 1.863 5.246 12.096 1.00 94.50 566 SER A CA 1
ATOM 4472 C C . SER A 1 566 ? 2.236 6.720 12.233 1.00 94.50 566 SER A C 1
ATOM 4474 O O . SER A 1 566 ? 1.799 7.408 13.159 1.00 94.50 566 SER A O 1
ATOM 4476 N N . THR A 1 567 ? 2.905 7.240 11.208 1.00 91.56 567 THR A N 1
ATOM 4477 C CA . THR A 1 567 ? 3.127 8.676 11.011 1.00 91.56 567 THR A CA 1
ATOM 4478 C C . THR A 1 567 ? 2.058 9.354 10.149 1.00 91.56 567 THR A C 1
ATOM 4480 O O . THR A 1 567 ? 2.002 10.581 10.113 1.00 91.56 567 THR A O 1
ATOM 4483 N N . GLU A 1 568 ? 1.203 8.588 9.462 1.00 88.12 568 GLU A N 1
ATOM 4484 C CA . GLU A 1 568 ? 0.191 9.117 8.535 1.00 88.12 568 GLU A CA 1
ATOM 4485 C C . GLU A 1 568 ? -1.066 9.630 9.248 1.00 88.12 568 GLU A C 1
ATOM 4487 O O . GLU A 1 568 ? -1.481 10.773 9.037 1.00 88.12 568 GLU A O 1
ATOM 4492 N N . ALA A 1 569 ? -1.658 8.814 10.125 1.00 88.06 569 ALA A N 1
ATOM 4493 C CA . ALA A 1 569 ? -2.836 9.200 10.894 1.00 88.06 569 ALA A CA 1
ATOM 4494 C C . ALA A 1 569 ? -2.508 10.282 11.943 1.00 88.06 569 ALA A C 1
ATOM 4496 O O . ALA A 1 569 ? -1.817 10.033 12.933 1.00 88.06 569 ALA A O 1
ATOM 4497 N N . GLY A 1 570 ? -3.042 11.489 11.736 1.00 93.62 570 GLY A N 1
ATOM 4498 C CA . GLY A 1 570 ? -2.820 12.648 12.603 1.00 93.62 570 GLY A CA 1
ATOM 4499 C C . GLY A 1 570 ? -3.795 12.799 13.777 1.00 93.62 570 GLY A C 1
ATOM 4500 O O . GLY A 1 570 ? -4.701 11.993 14.010 1.00 93.62 570 GLY A O 1
ATOM 4501 N N . PHE A 1 571 ? -3.628 13.893 14.520 1.00 97.88 571 PHE A N 1
ATOM 4502 C CA . PHE A 1 571 ? -4.424 14.267 15.694 1.00 97.88 571 PHE A CA 1
ATOM 4503 C C . PHE A 1 571 ? -5.122 15.602 15.437 1.00 97.88 571 PHE A C 1
ATOM 4505 O O . PHE A 1 571 ? -4.460 16.565 15.072 1.00 97.88 571 PHE A O 1
ATOM 4512 N N . CYS A 1 572 ? -6.448 15.668 15.578 1.00 97.06 572 CYS A N 1
ATOM 4513 C CA . CYS A 1 572 ? -7.213 16.850 15.177 1.00 97.06 572 CYS A CA 1
ATOM 4514 C C . CYS A 1 572 ? -7.506 17.784 16.357 1.00 97.06 572 CYS A C 1
ATOM 4516 O O . CYS A 1 572 ? -8.351 17.471 17.198 1.00 97.06 572 CYS A O 1
ATOM 4518 N N . GLY A 1 573 ? -6.845 18.943 16.390 1.00 96.38 573 GLY A N 1
ATOM 4519 C CA . GLY A 1 573 ? -7.107 19.993 17.378 1.00 96.38 573 GLY A CA 1
ATOM 4520 C C . GLY A 1 573 ? -8.397 20.771 17.131 1.00 96.38 573 GLY A C 1
ATOM 4521 O O . GLY A 1 573 ? -8.946 21.315 18.074 1.00 96.38 573 GLY A O 1
ATOM 4522 N N . ASP A 1 574 ? -8.870 20.821 15.884 1.00 96.06 574 ASP A N 1
ATOM 4523 C CA . ASP A 1 574 ? -10.109 21.480 15.450 1.00 96.06 574 ASP A CA 1
ATOM 4524 C C . ASP A 1 574 ? -10.411 22.830 16.136 1.00 96.06 574 ASP A C 1
ATOM 4526 O O . ASP A 1 574 ? -11.341 22.967 16.939 1.00 96.06 574 ASP A O 1
ATOM 4530 N N . ARG A 1 575 ? -9.619 23.856 15.805 1.00 96.94 575 ARG A N 1
ATOM 4531 C CA . ARG A 1 575 ? -9.831 25.233 16.282 1.00 96.94 575 ARG A CA 1
ATOM 4532 C C . ARG A 1 575 ? -10.734 26.033 15.346 1.00 96.94 575 ARG A C 1
ATOM 4534 O O . ARG A 1 575 ? -10.697 27.265 15.366 1.00 96.94 575 ARG A O 1
ATOM 4541 N N . GLU A 1 576 ? -11.549 25.365 14.531 1.00 97.25 576 GLU A N 1
ATOM 4542 C CA . GLU A 1 576 ? -12.557 26.024 13.703 1.00 97.25 576 GLU A CA 1
ATOM 4543 C C . GLU A 1 576 ? -13.619 26.711 14.566 1.00 97.25 576 GLU A C 1
ATOM 4545 O O . GLU A 1 576 ? -13.939 26.281 15.677 1.00 97.25 576 GLU A O 1
ATOM 4550 N N . MET A 1 577 ? -14.195 27.792 14.045 1.00 96.62 577 MET A N 1
ATOM 4551 C CA . MET A 1 577 ? -15.229 28.546 14.752 1.00 96.62 577 MET A CA 1
ATOM 4552 C C . MET A 1 577 ? -16.596 27.872 14.627 1.00 96.62 577 MET A C 1
ATOM 4554 O O . MET A 1 577 ? -16.982 27.403 13.557 1.00 96.62 577 MET A O 1
ATOM 4558 N N . ALA A 1 578 ? -17.380 27.888 15.707 1.00 96.44 578 ALA A N 1
ATOM 4559 C CA . ALA A 1 578 ? -18.801 27.577 15.617 1.00 96.44 578 ALA A CA 1
ATOM 4560 C C . ALA A 1 578 ? -19.528 28.622 14.754 1.00 96.44 578 ALA A C 1
ATOM 4562 O O . ALA A 1 578 ? -19.165 29.802 14.730 1.00 96.44 578 ALA A O 1
ATOM 4563 N N . SER A 1 579 ? -20.601 28.197 14.081 1.00 91.94 579 SER A N 1
ATOM 4564 C CA . SER A 1 579 ? -21.403 29.083 13.232 1.00 91.94 579 SER A CA 1
ATOM 4565 C C . SER A 1 579 ? -21.917 30.304 14.006 1.00 91.94 579 SER A C 1
ATOM 4567 O O . SER A 1 579 ? -22.416 30.177 15.125 1.00 91.94 579 SER A O 1
ATOM 4569 N N . GLY A 1 580 ? -21.788 31.489 13.401 1.00 92.12 580 GLY A N 1
ATOM 4570 C CA . GLY A 1 580 ? -22.209 32.765 13.989 1.00 92.12 580 GLY A CA 1
ATOM 4571 C C . GLY A 1 580 ? -21.162 33.466 14.863 1.00 92.12 580 GLY A C 1
ATOM 4572 O O . GLY A 1 580 ? -21.444 34.555 15.360 1.00 92.12 580 GLY A O 1
ATOM 4573 N N . TYR A 1 581 ? -19.964 32.896 15.026 1.00 94.31 581 TYR A N 1
ATOM 4574 C CA . TYR A 1 581 ? -18.867 33.502 15.786 1.00 94.31 581 TYR A CA 1
ATOM 4575 C C . TYR A 1 581 ? -17.661 33.823 14.900 1.00 94.31 581 TYR A C 1
ATOM 4577 O O . TYR A 1 581 ? -17.456 33.230 13.843 1.00 94.31 581 TYR A O 1
ATOM 4585 N N . SER A 1 582 ? -16.842 34.774 15.344 1.00 94.69 582 SER A N 1
ATOM 4586 C CA . SER A 1 582 ? -15.572 35.128 14.707 1.00 94.69 582 SER A CA 1
ATOM 4587 C C . SER A 1 582 ? -14.440 34.970 15.707 1.00 94.69 582 SER A C 1
ATOM 4589 O O . SER A 1 582 ? -14.620 35.231 16.897 1.00 94.69 582 SER A O 1
ATOM 4591 N N . TRP A 1 583 ? -13.284 34.528 15.223 1.00 96.31 583 TRP A N 1
ATOM 4592 C CA . TRP A 1 583 ? -12.119 34.340 16.071 1.00 96.31 583 TRP A CA 1
ATOM 4593 C C . TRP A 1 583 ? -11.522 35.684 16.508 1.00 96.31 583 TRP A C 1
ATOM 4595 O O . TRP A 1 583 ? -11.410 36.622 15.715 1.00 96.31 583 TRP A O 1
ATOM 4605 N N . SER A 1 584 ? -11.093 35.764 17.768 1.00 95.75 584 SER A N 1
ATOM 4606 C CA . SER A 1 584 ? -10.301 36.879 18.290 1.00 95.75 584 SER A CA 1
ATOM 4607 C C . SER A 1 584 ? -9.374 36.391 19.400 1.00 95.75 584 SER A C 1
ATOM 4609 O O . SER A 1 584 ? -9.867 35.830 20.375 1.00 95.75 584 SER A O 1
ATOM 4611 N N . SER A 1 585 ? -8.073 36.691 19.330 1.00 96.44 585 SER A N 1
ATOM 4612 C CA . SER A 1 585 ? -7.119 36.343 20.403 1.00 96.44 585 SER A CA 1
ATOM 4613 C C . SER A 1 585 ? -7.580 36.829 21.785 1.00 96.44 585 SER A C 1
ATOM 4615 O O . SER A 1 585 ? -7.462 36.108 22.775 1.00 96.44 585 SER A O 1
ATOM 4617 N N . THR A 1 586 ? -8.146 38.039 21.848 1.00 95.12 586 THR A N 1
ATOM 4618 C CA . THR A 1 586 ? -8.668 38.673 23.066 1.00 95.12 586 THR A CA 1
ATOM 4619 C C . THR A 1 586 ? -9.922 39.501 22.767 1.00 95.12 586 THR A C 1
ATOM 4621 O O . THR A 1 586 ? -10.235 39.789 21.613 1.00 95.12 586 THR A O 1
ATOM 4624 N N . GLY A 1 587 ? -10.634 39.928 23.815 1.00 88.44 587 GLY A N 1
ATOM 4625 C CA . GLY A 1 587 ? -11.641 40.993 23.726 1.00 88.44 587 GLY A CA 1
ATOM 4626 C C . GLY A 1 587 ? -13.068 40.557 23.388 1.00 88.44 587 GLY A C 1
ATOM 4627 O O . GLY A 1 587 ? -13.984 41.344 23.615 1.00 88.44 587 GLY A O 1
ATOM 4628 N N . SER A 1 588 ? -13.298 39.324 22.922 1.00 93.19 588 SER A N 1
ATOM 4629 C CA . SER A 1 588 ? -14.657 38.801 22.724 1.00 93.19 588 SER A CA 1
ATOM 4630 C C . SER A 1 588 ? -14.800 37.313 23.051 1.00 93.19 588 SER A C 1
ATOM 4632 O O . SER A 1 588 ? -13.902 36.516 22.778 1.00 93.19 588 SER A O 1
ATOM 4634 N N . THR A 1 589 ? -15.947 36.949 23.638 1.00 96.69 589 THR A N 1
ATOM 4635 C CA . THR A 1 589 ? -16.332 35.546 23.848 1.00 96.69 589 THR A CA 1
ATOM 4636 C C . THR A 1 589 ? -16.721 34.918 22.516 1.00 96.69 589 THR A C 1
ATOM 4638 O O . THR A 1 589 ? -17.532 35.485 21.783 1.00 96.69 589 THR A O 1
ATOM 4641 N N . HIS A 1 590 ? -16.204 33.728 22.232 1.00 97.38 590 HIS A N 1
ATOM 4642 C CA . HIS A 1 590 ? -16.545 32.969 21.032 1.00 97.38 590 HIS A CA 1
ATOM 4643 C C . HIS A 1 590 ? -16.408 31.465 21.265 1.00 97.38 590 HIS A C 1
ATOM 4645 O O . HIS A 1 590 ? -15.740 31.039 22.204 1.00 97.38 590 HIS A O 1
ATOM 4651 N N . TYR A 1 591 ? -17.039 30.667 20.406 1.00 98.19 591 TYR A N 1
ATOM 4652 C CA . TYR A 1 591 ? -17.136 29.217 20.564 1.00 98.19 591 TYR A CA 1
ATOM 4653 C C . TYR A 1 591 ? -16.500 28.485 19.387 1.00 98.19 591 TYR A C 1
ATOM 4655 O O . TYR A 1 591 ? -16.578 28.953 18.250 1.00 98.19 591 TYR A O 1
ATOM 4663 N N . TYR A 1 592 ? -15.918 27.324 19.668 1.00 98.12 592 TYR A N 1
ATOM 4664 C CA . TYR A 1 592 ? -15.304 26.464 18.660 1.00 98.12 592 TYR A CA 1
ATOM 4665 C C . TYR A 1 592 ? -16.307 25.455 18.095 1.00 98.12 592 TYR A C 1
ATOM 4667 O O . TYR A 1 592 ? -17.350 25.179 18.698 1.00 98.12 592 TYR A O 1
ATOM 4675 N N . ALA A 1 593 ? -16.002 24.888 16.932 1.00 96.88 593 ALA A N 1
ATOM 4676 C CA . ALA A 1 593 ? -16.886 23.986 16.204 1.00 96.88 593 ALA A CA 1
ATOM 4677 C C . ALA A 1 593 ? -17.333 22.779 17.053 1.00 96.88 593 ALA A C 1
ATOM 4679 O O . ALA A 1 593 ? -18.493 22.366 16.956 1.00 96.88 593 ALA A O 1
ATOM 4680 N N . GLY A 1 594 ? -16.464 22.279 17.944 1.00 96.50 594 GLY A N 1
ATOM 4681 C CA . GLY A 1 594 ? -16.781 21.211 18.899 1.00 96.50 594 GLY A CA 1
ATOM 4682 C C . GLY A 1 594 ? -17.965 21.548 19.803 1.00 96.50 594 GLY A C 1
ATOM 4683 O O . GLY A 1 594 ? -18.882 20.743 19.957 1.00 96.50 594 GLY A O 1
ATOM 4684 N N . TYR A 1 595 ? -18.021 22.774 20.330 1.00 97.06 595 TYR A N 1
ATOM 4685 C CA . TYR A 1 595 ? -19.179 23.244 21.092 1.00 97.06 595 TYR A CA 1
ATOM 4686 C C . TYR A 1 595 ? -20.457 23.236 20.250 1.00 97.06 595 TYR A C 1
ATOM 4688 O O . TYR A 1 595 ? -21.481 22.700 20.684 1.00 97.06 595 TYR A O 1
ATOM 4696 N N . GLY A 1 596 ? -20.388 23.811 19.046 1.00 96.38 596 GLY A N 1
ATOM 4697 C CA . GLY A 1 596 ? -21.537 23.927 18.150 1.00 96.38 596 GLY A CA 1
ATOM 4698 C C . GLY A 1 596 ? -22.155 22.568 17.826 1.00 96.38 596 GLY A C 1
ATOM 4699 O O . GLY A 1 596 ? -23.371 22.404 17.913 1.00 96.38 596 GLY A O 1
ATOM 4700 N N . ARG A 1 597 ? -21.317 21.571 17.519 1.00 96.19 597 ARG A N 1
ATOM 4701 C CA . ARG A 1 597 ? -21.793 20.245 17.107 1.00 96.19 597 ARG A CA 1
ATOM 4702 C C . ARG A 1 597 ? -22.084 19.284 18.262 1.00 96.19 597 ARG A C 1
ATOM 4704 O O . ARG A 1 597 ? -22.789 18.311 18.020 1.00 96.19 597 ARG A O 1
ATOM 4711 N N . LEU A 1 598 ? -21.582 19.517 19.483 1.00 96.38 598 LEU A N 1
ATOM 4712 C CA . LEU A 1 598 ? -21.716 18.552 20.592 1.00 96.38 598 LEU A CA 1
ATOM 4713 C C . LEU A 1 598 ? -22.496 19.041 21.813 1.00 96.38 598 LEU A C 1
ATOM 4715 O O . LEU A 1 598 ? -23.020 18.211 22.554 1.00 96.38 598 LEU A O 1
ATOM 4719 N N . ALA A 1 599 ? -22.571 20.351 22.053 1.00 94.62 599 ALA A N 1
ATOM 4720 C CA . ALA A 1 599 ? -23.120 20.892 23.300 1.00 94.62 599 ALA A CA 1
ATOM 4721 C C . ALA A 1 599 ? -24.188 21.978 23.094 1.00 94.62 599 ALA A C 1
ATOM 4723 O O . ALA A 1 599 ? -25.055 22.144 23.952 1.00 94.62 599 ALA A O 1
ATOM 4724 N N . GLN A 1 600 ? -24.162 22.702 21.970 1.00 94.19 600 GLN A N 1
ATOM 4725 C CA . GLN A 1 600 ? -25.068 23.829 21.724 1.00 94.19 600 GLN A CA 1
ATOM 4726 C C . GLN A 1 600 ? -26.537 23.405 21.562 1.00 94.19 600 GLN A C 1
ATOM 4728 O O . GLN A 1 600 ? -27.430 24.072 22.085 1.00 94.19 600 GLN A O 1
ATOM 4733 N N . ASN A 1 601 ? -26.801 22.308 20.841 1.00 90.75 601 ASN A N 1
ATOM 4734 C CA . ASN A 1 601 ? -28.153 21.821 20.563 1.00 90.75 601 ASN A CA 1
ATOM 4735 C C . ASN A 1 601 ? -28.390 20.452 21.211 1.00 90.75 601 ASN A C 1
ATOM 4737 O O . ASN A 1 601 ? -27.760 19.460 20.845 1.00 90.75 601 ASN A O 1
ATOM 4741 N N . SER A 1 602 ? -29.352 20.382 22.134 1.00 90.25 602 SER A N 1
ATOM 4742 C CA . SER A 1 602 ? -29.650 19.170 22.901 1.00 90.25 602 SER A CA 1
ATOM 4743 C C . SER A 1 602 ? -30.078 17.968 22.059 1.00 90.25 602 SER A C 1
ATOM 4745 O O . SER A 1 602 ? -29.860 16.849 22.512 1.00 90.25 602 SER A O 1
ATOM 4747 N N . ASN A 1 603 ? -30.631 18.174 20.860 1.00 90.06 603 ASN A N 1
ATOM 4748 C CA . ASN A 1 603 ? -31.114 17.115 19.960 1.00 90.06 603 ASN A CA 1
ATOM 4749 C C . ASN A 1 603 ? -30.334 17.042 18.633 1.00 90.06 603 ASN A C 1
ATOM 4751 O O . ASN A 1 603 ? -30.771 16.381 17.695 1.00 90.06 603 ASN A O 1
ATOM 4755 N N . GLY A 1 604 ? -29.228 17.780 18.524 1.00 92.31 604 GLY A N 1
ATOM 4756 C CA . GLY A 1 604 ? -28.468 17.955 17.285 1.00 92.31 604 GLY A CA 1
ATOM 4757 C C . GLY A 1 604 ? -26.990 17.629 17.450 1.00 92.31 604 GLY A C 1
ATOM 4758 O O . GLY A 1 604 ? -26.158 18.339 16.888 1.00 92.31 604 GLY A O 1
ATOM 4759 N N . VAL A 1 605 ? -26.660 16.609 18.247 1.00 96.25 605 VAL A N 1
ATOM 4760 C CA . VAL A 1 605 ? -25.271 16.230 18.529 1.00 96.25 605 VAL A CA 1
ATOM 4761 C C . VAL A 1 605 ? -24.705 15.435 17.352 1.00 96.25 605 VAL A C 1
ATOM 4763 O O . VAL A 1 605 ? -25.118 14.305 17.103 1.00 96.25 605 VAL A O 1
ATOM 4766 N N . ASN A 1 606 ? -23.769 16.031 16.617 1.00 96.12 606 ASN A N 1
ATOM 4767 C CA . ASN A 1 606 ? -23.194 15.488 15.383 1.00 96.12 606 ASN A CA 1
ATOM 4768 C C . ASN A 1 606 ? -21.664 15.373 15.507 1.00 96.12 606 ASN A C 1
ATOM 4770 O O . ASN A 1 606 ? -20.949 16.240 14.998 1.00 96.12 606 ASN A O 1
ATOM 4774 N N . PRO A 1 607 ? -21.151 14.348 16.209 1.00 96.94 607 PRO A N 1
ATOM 4775 C CA . PRO A 1 607 ? -19.719 14.097 16.281 1.00 96.94 607 PRO A CA 1
ATOM 4776 C C . PRO A 1 607 ? -19.150 13.692 14.919 1.00 96.94 607 PRO A C 1
ATOM 4778 O O . PRO A 1 607 ? -19.851 13.123 14.078 1.00 96.94 607 PRO A O 1
ATOM 4781 N N . THR A 1 608 ? -17.863 13.956 14.716 1.00 96.94 608 THR A N 1
ATOM 4782 C CA . THR A 1 608 ? -17.146 13.628 13.479 1.00 96.94 608 THR A CA 1
ATOM 4783 C C . THR A 1 608 ? -15.742 13.094 13.758 1.00 96.94 608 THR A C 1
ATOM 4785 O O . THR A 1 608 ? -15.068 13.539 14.684 1.00 96.94 608 THR A O 1
ATOM 4788 N N . PHE A 1 609 ? -15.277 12.158 12.927 1.00 96.88 609 PHE A N 1
ATOM 4789 C CA . PHE A 1 609 ? -13.876 11.717 12.909 1.00 96.88 609 PHE A CA 1
ATOM 4790 C C . PHE A 1 609 ? -13.011 12.488 11.904 1.00 96.88 609 PHE A C 1
ATOM 4792 O O . PHE A 1 609 ? -11.809 12.245 11.814 1.00 96.88 609 PHE A O 1
ATOM 4799 N N . LYS A 1 610 ? -13.625 13.394 11.138 1.00 94.62 610 LYS A N 1
ATOM 4800 C CA . LYS A 1 610 ? -12.960 14.222 10.130 1.00 94.62 610 LYS A CA 1
ATOM 4801 C C . LYS A 1 610 ? -12.324 15.456 10.749 1.00 94.62 610 LYS A C 1
ATOM 4803 O O . LYS A 1 610 ? -12.921 16.075 11.632 1.00 94.62 610 LYS A O 1
ATOM 4808 N N . CYS A 1 611 ? -11.177 15.851 10.216 1.00 94.44 611 CYS A N 1
ATOM 4809 C CA . CYS A 1 611 ? -10.500 17.094 10.539 1.00 94.44 611 CYS A CA 1
ATOM 4810 C C . CYS A 1 611 ? -10.608 18.062 9.359 1.00 94.44 611 CYS A C 1
ATOM 4812 O O . CYS A 1 611 ? -9.937 17.914 8.341 1.00 94.44 611 CYS A O 1
ATOM 4814 N N . SER A 1 612 ? -11.461 19.075 9.489 1.00 90.75 612 SER A N 1
ATOM 4815 C CA . SER A 1 612 ? -11.770 19.997 8.390 1.00 90.75 612 SER A CA 1
ATOM 4816 C C . SER A 1 612 ? -10.608 20.908 7.993 1.00 90.75 612 SER A C 1
ATOM 4818 O O . SER A 1 612 ? -10.545 21.332 6.841 1.00 90.75 612 SER A O 1
ATOM 4820 N N . ASN A 1 613 ? -9.697 21.220 8.919 1.00 90.81 613 ASN A N 1
ATOM 4821 C CA . ASN A 1 613 ? -8.580 22.131 8.676 1.00 90.81 613 ASN A CA 1
ATOM 4822 C C . ASN A 1 613 ? -7.236 21.408 8.807 1.00 90.81 613 ASN A C 1
ATOM 4824 O O . ASN A 1 613 ? -6.862 20.939 9.884 1.00 90.81 613 ASN A O 1
ATOM 4828 N N . SER A 1 614 ? -6.467 21.374 7.717 1.00 92.50 614 SER A N 1
ATOM 4829 C CA . SER A 1 614 ? -5.165 20.704 7.677 1.00 92.50 614 SER A CA 1
ATOM 4830 C C . SER A 1 614 ? -4.124 21.327 8.611 1.00 92.50 614 SER A C 1
ATOM 4832 O O . SER A 1 614 ? -3.194 20.632 9.010 1.00 92.50 614 SER A O 1
ATOM 4834 N N . ASN A 1 615 ? -4.263 22.604 8.994 1.00 94.44 615 ASN A N 1
ATOM 4835 C CA . ASN A 1 615 ? -3.360 23.243 9.958 1.00 94.44 615 ASN A CA 1
ATOM 4836 C C . ASN A 1 615 ? -3.572 22.741 11.392 1.00 94.44 615 ASN A C 1
ATOM 4838 O O . ASN A 1 615 ? -2.645 22.828 12.198 1.00 94.44 615 ASN A O 1
ATOM 4842 N N . ASP A 1 616 ? -4.751 22.201 11.703 1.00 97.00 616 ASP A N 1
ATOM 4843 C CA . ASP A 1 616 ? -5.076 21.623 13.011 1.00 97.00 616 ASP A CA 1
ATOM 4844 C C . ASP A 1 616 ? -5.045 20.091 13.013 1.00 97.00 616 ASP A C 1
ATOM 4846 O O . ASP A 1 616 ? -5.248 19.477 14.060 1.00 97.00 616 ASP A O 1
ATOM 4850 N N . LEU A 1 617 ? -4.754 19.469 11.867 1.00 97.25 617 LEU A N 1
ATOM 4851 C CA . LEU A 1 617 ? -4.405 18.058 11.786 1.00 97.25 617 LEU A CA 1
ATOM 4852 C C . LEU A 1 617 ? -2.902 17.906 12.054 1.00 97.25 617 LEU A C 1
ATOM 4854 O O . LEU A 1 617 ? -2.073 18.060 11.157 1.00 97.25 617 LEU A O 1
ATOM 4858 N N . TYR A 1 618 ? -2.550 17.629 13.306 1.00 98.25 618 TYR A N 1
ATOM 4859 C CA . TYR A 1 618 ? -1.171 17.455 13.745 1.00 98.25 618 TYR A CA 1
ATOM 4860 C C . TYR A 1 618 ? -0.600 16.124 13.251 1.00 98.25 618 TYR A C 1
ATOM 4862 O O . TYR A 1 618 ? -1.102 15.059 13.613 1.00 98.25 618 TYR A O 1
ATOM 4870 N N . THR A 1 619 ? 0.457 16.195 12.445 1.00 96.75 619 THR A N 1
ATOM 4871 C CA . THR A 1 619 ? 1.166 15.045 11.857 1.00 96.75 619 THR A CA 1
ATOM 4872 C C . THR A 1 619 ? 2.676 15.253 11.921 1.00 96.75 619 THR A C 1
ATOM 4874 O O . THR A 1 619 ? 3.137 16.377 12.134 1.00 96.75 619 THR A O 1
ATOM 4877 N N . THR A 1 620 ? 3.463 14.188 11.761 1.00 95.38 620 THR A N 1
ATOM 4878 C CA . THR A 1 620 ? 4.928 14.293 11.672 1.00 95.38 620 THR A CA 1
ATOM 4879 C C . THR A 1 620 ? 5.367 14.770 10.286 1.00 95.38 620 THR A C 1
ATOM 4881 O O . THR A 1 620 ? 4.578 14.819 9.341 1.00 95.38 620 THR A O 1
ATOM 4884 N N . SER A 1 621 ? 6.646 15.123 10.145 1.00 91.06 621 SER A N 1
ATOM 4885 C CA . SER A 1 621 ? 7.220 15.600 8.878 1.00 91.06 621 SER A CA 1
ATOM 4886 C C . SER A 1 621 ? 7.132 14.599 7.722 1.00 91.06 621 SER A C 1
ATOM 4888 O O . SER A 1 621 ? 7.073 15.021 6.567 1.00 91.06 621 SER A O 1
ATOM 4890 N N . THR A 1 622 ? 7.096 13.301 8.028 1.00 83.94 622 THR A N 1
ATOM 4891 C CA . THR A 1 622 ? 7.008 12.207 7.052 1.00 83.94 622 THR A CA 1
ATOM 4892 C C . THR A 1 622 ? 5.597 11.980 6.519 1.00 83.94 622 THR A C 1
ATOM 4894 O O . THR A 1 622 ? 5.458 11.356 5.475 1.00 83.94 622 THR A O 1
ATOM 4897 N N . SER A 1 623 ? 4.566 12.515 7.183 1.00 86.06 623 SER A N 1
ATOM 4898 C CA . SER A 1 623 ? 3.174 12.332 6.772 1.00 86.06 623 SER A CA 1
ATOM 4899 C C . SER A 1 623 ? 2.873 12.946 5.406 1.00 86.06 623 SER A C 1
ATOM 4901 O O . SER A 1 623 ? 3.347 14.042 5.067 1.00 86.06 623 SER A O 1
ATOM 4903 N N . SER A 1 624 ? 1.993 12.297 4.648 1.00 84.00 624 SER A N 1
ATOM 4904 C CA . SER A 1 624 ? 1.408 12.848 3.422 1.00 84.00 624 SER A CA 1
ATOM 4905 C C . SER A 1 624 ? 0.361 13.946 3.684 1.00 84.00 624 SER A C 1
ATOM 4907 O O . SER A 1 624 ? 0.149 14.798 2.818 1.00 84.00 624 SER A O 1
ATOM 4909 N N . LYS A 1 625 ? -0.252 13.992 4.879 1.00 81.94 625 LYS A N 1
ATOM 4910 C CA . LYS A 1 625 ? -1.333 14.929 5.250 1.00 81.94 625 LYS A CA 1
ATOM 4911 C C . LYS A 1 625 ? -0.976 15.800 6.465 1.00 81.94 625 LYS A C 1
ATOM 4913 O O . LYS A 1 625 ? 0.053 15.633 7.114 1.00 81.94 625 LYS A O 1
ATOM 4918 N N . GLY A 1 626 ? -1.859 16.749 6.779 1.00 91.88 626 GLY A N 1
ATOM 4919 C CA . GLY A 1 626 ? -1.783 17.574 7.986 1.00 91.88 626 GLY A CA 1
ATOM 4920 C C . GLY A 1 626 ? -0.688 18.641 7.968 1.00 91.88 626 GLY A C 1
ATOM 4921 O O . GLY A 1 626 ? -0.170 19.021 6.916 1.00 91.88 626 GLY A O 1
ATOM 4922 N N . ASN A 1 627 ? -0.363 19.161 9.149 1.00 95.00 627 ASN A N 1
ATOM 4923 C CA . ASN A 1 627 ? 0.518 20.317 9.314 1.00 95.00 627 ASN A CA 1
ATOM 4924 C C . ASN A 1 627 ? 2.012 19.972 9.413 1.00 95.00 627 ASN A C 1
ATOM 4926 O O . ASN A 1 627 ? 2.843 20.886 9.350 1.00 95.00 627 ASN A O 1
ATOM 4930 N N . LYS A 1 628 ? 2.355 18.684 9.554 1.00 96.50 628 LYS A N 1
ATOM 4931 C CA . LYS A 1 628 ? 3.735 18.181 9.577 1.00 96.50 628 LYS A CA 1
ATOM 4932 C C . LYS A 1 628 ? 4.606 18.782 10.694 1.00 96.50 628 LYS A C 1
ATOM 4934 O O . LYS A 1 628 ? 5.810 18.969 10.513 1.00 96.50 628 LYS A O 1
ATOM 4939 N N . LYS A 1 629 ? 3.996 19.167 11.823 1.00 97.12 629 LYS A N 1
ATOM 4940 C CA . LYS A 1 629 ? 4.663 19.854 12.946 1.00 97.12 629 LYS A CA 1
ATOM 4941 C C . LYS A 1 629 ? 5.025 18.970 14.133 1.00 97.12 629 LYS A C 1
ATOM 4943 O O . LYS A 1 629 ? 5.761 19.432 15.001 1.00 97.12 629 LYS A O 1
ATOM 4948 N N . LEU A 1 630 ? 4.527 17.740 14.204 1.00 97.25 630 LEU A N 1
ATOM 4949 C CA . LEU A 1 630 ? 4.846 16.851 15.315 1.00 97.25 630 LEU A CA 1
ATOM 4950 C C . LEU A 1 630 ? 6.264 16.297 15.198 1.00 97.25 630 LEU A C 1
ATOM 4952 O O . LEU A 1 630 ? 6.660 15.784 14.152 1.00 97.25 630 LEU A O 1
ATOM 4956 N N . SER A 1 631 ? 6.994 16.346 16.309 1.00 95.00 631 SER A N 1
ATOM 4957 C CA . SER A 1 631 ? 8.264 15.631 16.461 1.00 95.00 631 SER A CA 1
ATOM 4958 C C . SER A 1 631 ? 8.031 14.138 16.691 1.00 95.00 631 SER A C 1
ATOM 4960 O O . SER A 1 631 ? 8.761 13.319 16.146 1.00 95.00 631 SER A O 1
ATOM 4962 N N . ASN A 1 632 ? 6.992 13.788 17.458 1.00 97.44 632 ASN A N 1
ATOM 4963 C CA . ASN A 1 632 ? 6.598 12.411 17.740 1.00 97.44 632 ASN A CA 1
ATOM 4964 C C . ASN A 1 632 ? 5.125 12.176 17.353 1.00 97.44 632 ASN A C 1
ATOM 4966 O O . ASN A 1 632 ? 4.297 13.061 17.577 1.00 97.44 632 ASN A O 1
ATOM 4970 N N . PRO A 1 633 ? 4.760 10.996 16.820 1.00 97.56 633 PRO A N 1
ATOM 4971 C CA . PRO A 1 633 ? 3.389 10.650 16.424 1.00 97.56 633 PRO A CA 1
ATOM 4972 C C . PRO A 1 633 ? 2.490 10.322 17.636 1.00 97.56 633 PRO A C 1
ATOM 4974 O O . PRO A 1 633 ? 1.966 9.217 17.781 1.00 97.56 633 PRO A O 1
ATOM 4977 N N . ILE A 1 634 ? 2.308 11.293 18.531 1.00 98.69 634 ILE A N 1
ATOM 4978 C CA . ILE A 1 634 ? 1.534 11.170 19.770 1.00 98.69 634 ILE A CA 1
ATOM 4979 C C . ILE A 1 634 ? 0.612 12.379 19.961 1.00 98.69 634 ILE A C 1
ATOM 4981 O O . ILE A 1 634 ? 0.948 13.507 19.603 1.00 98.69 634 ILE A O 1
ATOM 4985 N N . GLY A 1 635 ? -0.553 12.145 20.561 1.00 98.50 635 GLY A N 1
ATOM 4986 C CA . GLY A 1 635 ? -1.501 13.194 20.923 1.00 98.50 635 GLY A CA 1
ATOM 4987 C C . GLY A 1 635 ? -2.425 12.778 22.064 1.00 98.50 635 GLY A C 1
ATOM 4988 O O . GLY A 1 635 ? -2.084 11.928 22.889 1.00 98.50 635 GLY A O 1
ATOM 4989 N N . LEU A 1 636 ? -3.608 13.391 22.113 1.00 98.69 636 LEU A N 1
ATOM 4990 C CA . LEU A 1 636 ? -4.692 13.050 23.043 1.00 98.69 636 LEU A CA 1
ATOM 4991 C C . LEU A 1 636 ? -5.894 12.494 22.267 1.00 98.69 636 LEU A C 1
ATOM 4993 O O . LEU A 1 636 ? -5.851 12.348 21.050 1.00 98.69 636 LEU A O 1
ATOM 4997 N N . ILE A 1 637 ? -6.975 12.171 22.966 1.00 98.62 637 ILE A N 1
ATOM 4998 C CA . ILE A 1 637 ? -8.256 11.809 22.347 1.00 98.62 637 ILE A CA 1
ATOM 4999 C C . ILE A 1 637 ? -9.049 13.076 21.996 1.00 98.62 637 ILE A C 1
ATOM 5001 O O . ILE A 1 637 ? -8.929 14.086 22.701 1.00 98.62 637 ILE A O 1
ATOM 5005 N N . THR A 1 638 ? -9.862 13.057 20.939 1.00 98.25 638 THR A N 1
ATOM 5006 C CA . THR A 1 638 ? -10.816 14.152 20.676 1.00 98.25 638 THR A CA 1
ATOM 5007 C C . THR A 1 638 ? -12.098 13.964 21.487 1.00 98.25 638 THR A C 1
ATOM 5009 O O . THR A 1 638 ? -12.459 12.851 21.875 1.00 98.25 638 THR A O 1
ATOM 5012 N N . VAL A 1 639 ? -12.835 15.043 21.750 1.00 97.69 639 VAL A N 1
ATOM 5013 C CA . VAL A 1 639 ? -14.142 14.907 22.411 1.00 97.69 639 VAL A CA 1
ATOM 5014 C C . VAL A 1 639 ? -15.160 14.190 21.511 1.00 97.69 639 VAL A C 1
ATOM 5016 O O . VAL A 1 639 ? -16.006 13.457 22.017 1.00 97.69 639 VAL A O 1
ATOM 5019 N N . ASP A 1 640 ? -15.057 14.334 20.187 1.00 98.06 640 ASP A N 1
ATOM 5020 C CA . ASP A 1 640 ? -15.885 13.604 19.224 1.00 98.06 640 ASP A CA 1
ATOM 5021 C C . ASP A 1 640 ? -15.698 12.088 19.364 1.00 98.06 640 ASP A C 1
ATOM 5023 O O . ASP A 1 640 ? -16.681 11.349 19.406 1.00 98.06 640 ASP A O 1
ATOM 5027 N N . GLU A 1 641 ? -14.456 11.621 19.527 1.00 98.38 641 GLU A N 1
ATOM 5028 C CA . GLU A 1 641 ? -14.146 10.214 19.804 1.00 98.38 641 GLU A CA 1
ATOM 5029 C C . GLU A 1 641 ? -14.754 9.749 21.135 1.00 98.38 641 GLU A C 1
ATOM 5031 O O . GLU A 1 641 ? -15.328 8.660 21.202 1.00 98.38 641 GLU A O 1
ATOM 5036 N N . VAL A 1 642 ? -14.718 10.589 22.177 1.00 97.81 642 VAL A N 1
ATOM 5037 C CA . VAL A 1 642 ? -15.358 10.292 23.471 1.00 97.81 642 VAL A CA 1
ATOM 5038 C C . VAL A 1 642 ? -16.883 10.175 23.334 1.00 97.81 642 VAL A C 1
ATOM 5040 O O . VAL A 1 642 ? -17.478 9.244 23.885 1.00 97.81 642 VAL A O 1
ATOM 5043 N N . VAL A 1 643 ? -17.528 11.074 22.582 1.00 97.25 643 VAL A N 1
ATOM 5044 C CA . VAL A 1 643 ? -18.982 11.035 22.328 1.00 97.25 643 VAL A CA 1
ATOM 5045 C C . VAL A 1 643 ? -19.364 9.810 21.498 1.00 97.25 643 VAL A C 1
ATOM 5047 O O . VAL A 1 643 ? -20.322 9.103 21.824 1.00 97.25 643 VAL A O 1
ATOM 5050 N N . MET A 1 644 ? -18.586 9.498 20.460 1.00 96.94 644 MET A N 1
ATOM 5051 C CA . MET A 1 644 ? -18.788 8.303 19.637 1.00 96.94 644 MET A CA 1
ATOM 5052 C C . MET A 1 644 ? -18.658 7.021 20.463 1.00 96.94 644 MET A C 1
ATOM 5054 O O . MET A 1 644 ? -19.476 6.113 20.297 1.00 96.94 644 MET A O 1
ATOM 5058 N N . ALA A 1 645 ? -17.723 6.980 21.416 1.00 96.81 645 ALA A N 1
ATOM 5059 C CA . ALA A 1 645 ? -17.555 5.868 22.346 1.00 96.81 645 ALA A CA 1
ATOM 5060 C C . ALA A 1 645 ? -18.680 5.747 23.396 1.00 96.81 645 ALA A C 1
ATOM 5062 O O . ALA A 1 645 ? -18.840 4.682 23.992 1.00 96.81 645 ALA A O 1
ATOM 5063 N N . GLY A 1 646 ? -19.480 6.797 23.616 1.00 95.31 646 GLY A N 1
ATOM 5064 C CA . GLY A 1 646 ? -20.657 6.771 24.493 1.00 95.31 646 GLY A CA 1
ATOM 5065 C C . GLY A 1 646 ? -20.657 7.782 25.643 1.00 95.31 646 GLY A C 1
ATOM 5066 O O . GLY A 1 646 ? -21.577 7.732 26.463 1.00 95.31 646 GLY A O 1
ATOM 5067 N N . GLY A 1 647 ? -19.666 8.674 25.731 1.00 94.69 647 GLY A N 1
ATOM 5068 C CA . GLY A 1 647 ? -19.704 9.821 26.641 1.00 94.69 647 GLY A CA 1
ATOM 5069 C C . GLY A 1 647 ? -20.737 10.865 26.203 1.00 94.69 647 GLY A C 1
ATOM 5070 O O . GLY A 1 647 ? -21.066 10.966 25.023 1.00 94.69 647 GLY A O 1
ATOM 5071 N N . ALA A 1 648 ? -21.258 11.656 27.143 1.00 93.12 648 ALA A N 1
ATOM 5072 C CA . ALA A 1 648 ? -22.266 12.668 26.838 1.00 93.12 648 ALA A CA 1
ATOM 5073 C C . ALA A 1 648 ? -22.105 13.937 27.691 1.00 93.12 648 ALA A C 1
ATOM 5075 O O . ALA A 1 648 ? -21.533 13.920 28.783 1.00 93.12 648 ALA A O 1
ATOM 5076 N N . TRP A 1 649 ? -22.612 15.057 27.167 1.00 93.31 649 TRP A N 1
ATOM 5077 C CA . TRP A 1 649 ? -22.488 16.384 27.780 1.00 93.31 649 TRP A CA 1
ATOM 5078 C C . TRP A 1 649 ? -23.381 16.560 29.015 1.00 93.31 649 TRP A C 1
ATOM 5080 O O . TRP A 1 649 ? -22.905 16.916 30.088 1.00 93.31 649 TRP A O 1
ATOM 5090 N N . ASN A 1 650 ? -24.673 16.253 28.890 1.00 89.00 650 ASN A N 1
ATOM 5091 C CA . ASN A 1 650 ? -25.683 16.461 29.935 1.00 89.00 650 ASN A CA 1
ATOM 5092 C C . ASN A 1 650 ? -26.062 15.173 30.686 1.00 89.00 650 ASN A C 1
ATOM 5094 O O . ASN A 1 650 ? -27.015 15.172 31.464 1.00 89.00 650 ASN A O 1
ATOM 5098 N N . SER A 1 651 ? -25.367 14.061 30.446 1.00 88.44 651 SER A N 1
ATOM 5099 C CA . SER A 1 651 ? -25.603 12.795 31.143 1.00 88.44 651 SER A CA 1
ATOM 5100 C C . SER A 1 651 ? -24.276 12.088 31.382 1.00 88.44 651 SER A C 1
ATOM 5102 O O . SER A 1 651 ? -23.601 11.688 30.437 1.00 88.44 651 SER A O 1
ATOM 5104 N N . GLY A 1 652 ? -23.874 11.965 32.646 1.00 89.06 652 GLY A N 1
ATOM 5105 C CA . GLY A 1 652 ? -22.659 11.240 32.995 1.00 89.06 652 GLY A CA 1
ATOM 5106 C C . GLY A 1 652 ? -22.800 9.763 32.650 1.00 89.06 652 GLY A C 1
ATOM 5107 O O . GLY A 1 652 ? -23.785 9.135 33.037 1.00 89.06 652 GLY A O 1
ATOM 5108 N N . ASN A 1 653 ? -21.810 9.204 31.957 1.00 93.38 653 ASN A N 1
ATOM 5109 C CA . ASN A 1 653 ? -21.757 7.779 31.654 1.00 93.38 653 ASN A CA 1
ATOM 5110 C C . ASN A 1 653 ? -20.534 7.153 32.329 1.00 93.38 653 ASN A C 1
ATOM 5112 O O . ASN A 1 653 ? -19.404 7.365 31.901 1.00 93.38 653 ASN A O 1
ATOM 5116 N N . SER A 1 654 ? -20.755 6.372 33.382 1.00 93.81 654 SER A N 1
ATOM 5117 C CA . SER A 1 654 ? -19.702 5.594 34.048 1.00 93.81 654 SER A CA 1
ATOM 5118 C C . SER A 1 654 ? -19.574 4.163 33.514 1.00 93.81 654 SER A C 1
ATOM 5120 O O . SER A 1 654 ? -18.776 3.387 34.031 1.00 93.81 654 SER A O 1
ATOM 5122 N N . SER A 1 655 ? -20.372 3.794 32.507 1.00 93.56 655 SER A N 1
ATOM 5123 C CA . SER A 1 655 ? -20.455 2.420 31.997 1.00 93.56 655 SER A CA 1
ATOM 5124 C C . SER A 1 655 ? -19.663 2.188 30.711 1.00 93.56 655 SER A C 1
ATOM 5126 O O . SER A 1 655 ? -19.497 1.041 30.329 1.00 93.56 655 SER A O 1
ATOM 5128 N N . TYR A 1 656 ? -19.166 3.228 30.036 1.00 95.62 656 TYR A N 1
ATOM 5129 C CA . TYR A 1 656 ? -18.400 3.083 28.790 1.00 95.62 656 TYR A CA 1
ATOM 5130 C C . TYR A 1 656 ? -16.888 2.931 29.015 1.00 95.62 656 TYR A C 1
ATOM 5132 O O . TYR A 1 656 ? -16.346 3.402 30.011 1.00 95.62 656 TYR A O 1
ATOM 5140 N N . TYR A 1 657 ? -16.175 2.320 28.066 1.00 96.31 657 TYR A N 1
ATOM 5141 C CA . TYR A 1 657 ? -14.785 1.892 28.282 1.00 96.31 657 TYR A CA 1
ATOM 5142 C C . TYR A 1 657 ? -13.733 3.006 28.419 1.00 96.31 657 TYR A C 1
ATOM 5144 O O . TYR A 1 657 ? -12.619 2.727 28.864 1.00 96.31 657 TYR A O 1
ATOM 5152 N N . LEU A 1 658 ? -14.040 4.252 28.035 1.00 96.88 658 LEU A N 1
ATOM 5153 C CA . LEU A 1 658 ? -13.128 5.382 28.263 1.00 96.88 658 LEU A CA 1
ATOM 5154 C C . LEU A 1 658 ? -13.354 6.054 29.625 1.00 96.88 658 LEU A C 1
ATOM 5156 O O . LEU A 1 658 ? -12.572 6.936 29.995 1.00 96.88 658 LEU A O 1
ATOM 5160 N N . TYR A 1 659 ? -14.386 5.654 30.375 1.00 96.06 659 TYR A N 1
ATOM 5161 C CA . TYR A 1 659 ? -14.556 6.051 31.767 1.00 96.06 659 TYR A CA 1
ATOM 5162 C C . TYR A 1 659 ? -13.473 5.408 32.633 1.00 96.06 659 TYR A C 1
ATOM 5164 O O . TYR A 1 659 ? -13.367 4.187 32.697 1.00 96.06 659 TYR A O 1
ATOM 5172 N N . ASN A 1 660 ? -12.704 6.228 33.349 1.00 94.88 660 ASN A N 1
ATOM 5173 C CA . ASN A 1 660 ? -11.643 5.756 34.240 1.00 94.88 660 ASN A CA 1
ATOM 5174 C C . ASN A 1 660 ? -11.775 6.272 35.683 1.00 94.88 660 ASN A C 1
ATOM 5176 O O . ASN A 1 660 ? -10.815 6.191 36.452 1.00 94.88 660 ASN A O 1
ATOM 5180 N N . ASN A 1 661 ? -12.938 6.811 36.067 1.00 95.50 661 ASN A N 1
ATOM 5181 C CA . ASN A 1 661 ? -13.165 7.439 37.378 1.00 95.50 661 ASN A CA 1
ATOM 5182 C C . ASN A 1 661 ? -12.105 8.506 37.747 1.00 95.50 661 ASN A C 1
ATOM 5184 O O . ASN A 1 661 ? -11.782 8.718 38.915 1.00 95.50 661 ASN A O 1
ATOM 5188 N N . ALA A 1 662 ? -11.536 9.176 36.746 1.00 94.00 662 ALA A N 1
ATOM 5189 C CA . ALA A 1 662 ? -10.598 10.275 36.912 1.00 94.00 662 ALA A CA 1
ATOM 5190 C C . ALA A 1 662 ? -10.893 11.368 35.882 1.00 94.00 662 ALA A C 1
ATOM 5192 O O . ALA A 1 662 ? -11.538 11.119 34.865 1.00 94.00 662 ALA A O 1
ATOM 5193 N N . ALA A 1 663 ? -10.450 12.593 36.164 1.00 95.06 663 ALA A N 1
ATOM 5194 C CA . ALA A 1 663 ? -10.553 13.666 35.188 1.00 95.06 663 ALA A CA 1
ATOM 5195 C C . ALA A 1 663 ? -9.374 13.605 34.210 1.00 95.06 663 ALA A C 1
ATOM 5197 O O . ALA A 1 663 ? -8.233 13.487 34.658 1.00 95.06 663 ALA A O 1
ATOM 5198 N N . TYR A 1 664 ? -9.621 13.706 32.903 1.00 97.19 664 TYR A N 1
ATOM 5199 C CA . TYR A 1 664 ? -8.561 13.759 31.891 1.00 97.19 664 TYR A CA 1
ATOM 5200 C C . TYR A 1 664 ? -8.899 14.686 30.722 1.00 97.19 664 TYR A C 1
ATOM 5202 O O . TYR A 1 664 ? -10.067 14.955 30.424 1.00 97.19 664 TYR A O 1
ATOM 5210 N N . TRP A 1 665 ? -7.846 15.179 30.074 1.00 98.12 665 TRP A N 1
ATOM 5211 C CA . TRP A 1 665 ? -7.929 16.102 28.948 1.00 98.12 665 TRP A CA 1
ATOM 5212 C C . TRP A 1 665 ? -8.318 15.409 27.643 1.00 98.12 665 TRP A C 1
ATOM 5214 O O . TRP A 1 665 ? -7.831 14.321 27.334 1.00 98.12 665 TRP A O 1
ATOM 5224 N N . T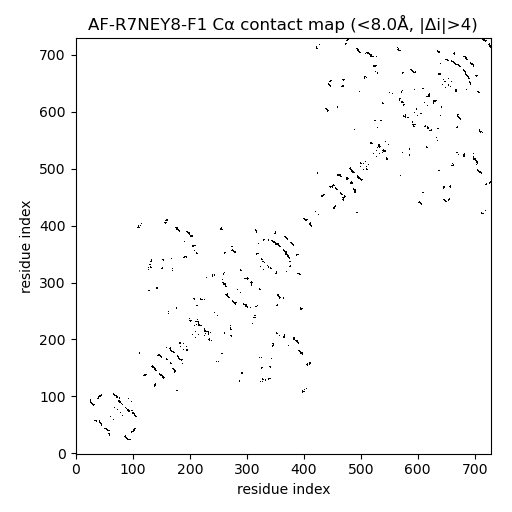HR A 1 666 ?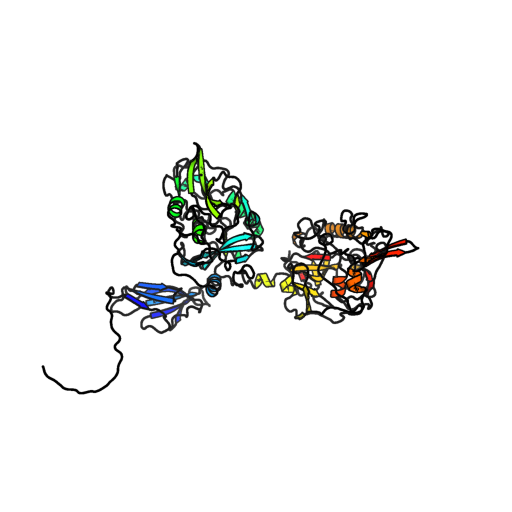 -9.140 16.093 26.847 1.00 98.06 666 THR A N 1
ATOM 5225 C CA . THR A 1 666 ? -9.227 15.862 25.397 1.00 98.06 666 THR A CA 1
ATOM 5226 C C . THR A 1 666 ? -8.384 16.920 24.674 1.00 98.06 666 THR A C 1
ATOM 5228 O O . THR A 1 666 ? -7.947 17.885 25.305 1.00 98.06 666 THR A O 1
ATOM 5231 N N . MET A 1 667 ? -8.158 16.780 23.364 1.00 97.12 667 MET A N 1
ATOM 5232 C CA . MET A 1 667 ? -7.514 17.844 22.571 1.00 97.12 667 MET A CA 1
ATOM 5233 C C . MET A 1 667 ? -8.486 18.866 21.980 1.00 97.12 667 MET A C 1
ATOM 5235 O O . MET A 1 667 ? -8.046 19.758 21.263 1.00 97.12 667 MET A O 1
ATOM 5239 N N . SER A 1 668 ? -9.788 18.735 22.236 1.00 97.88 668 SER A N 1
ATOM 5240 C CA . SER A 1 668 ? -10.802 19.530 21.549 1.00 97.88 668 SER A CA 1
ATOM 5241 C C . SER A 1 668 ? -11.147 20.817 22.315 1.00 97.88 668 SER A C 1
ATOM 5243 O O . SER A 1 668 ? -11.567 20.742 23.474 1.00 97.88 668 SER A O 1
ATOM 5245 N N . PRO A 1 669 ? -11.040 21.997 21.685 1.00 97.88 669 PRO A N 1
ATOM 5246 C CA . PRO A 1 669 ? -11.469 23.270 22.249 1.00 97.88 669 PRO A CA 1
ATOM 5247 C C . PRO A 1 669 ? -12.984 23.359 22.441 1.00 97.88 669 PRO A C 1
ATOM 5249 O O . PRO A 1 669 ? -13.761 22.842 21.637 1.00 97.88 669 PRO A O 1
ATOM 5252 N N . PHE A 1 670 ? -13.416 24.082 23.477 1.00 97.88 670 PHE A N 1
ATOM 5253 C CA . PHE A 1 670 ? -14.831 24.370 23.726 1.00 97.88 670 PHE A CA 1
ATOM 5254 C C . PHE A 1 670 ? -15.168 25.820 23.371 1.00 97.88 670 PHE A C 1
ATOM 5256 O O . PHE A 1 670 ? -15.941 26.078 22.445 1.00 97.88 670 PHE A O 1
ATOM 5263 N N . TYR A 1 671 ? -14.587 26.784 24.092 1.00 97.81 671 TYR A N 1
ATOM 5264 C CA . TYR A 1 671 ? -14.814 28.213 23.868 1.00 97.81 671 TYR A CA 1
ATOM 5265 C C . TYR A 1 671 ? -13.711 29.077 24.478 1.00 97.81 671 TYR A C 1
ATOM 5267 O O . TYR A 1 671 ? -12.904 28.616 25.281 1.00 97.81 671 TYR A O 1
ATOM 5275 N N . PHE A 1 672 ? -13.700 30.352 24.113 1.00 98.31 672 PHE A N 1
ATOM 5276 C CA . PHE A 1 672 ? -12.945 31.380 24.814 1.00 98.31 672 PHE A CA 1
ATOM 5277 C C . PHE A 1 672 ? -13.930 32.310 25.518 1.00 98.31 672 PHE A C 1
ATOM 5279 O O . PHE A 1 672 ? -14.802 32.893 24.873 1.00 98.31 672 PHE A O 1
ATOM 5286 N N . ASN A 1 673 ? -13.819 32.432 26.839 1.00 96.31 673 ASN A N 1
ATOM 5287 C CA . ASN A 1 673 ? -14.657 33.316 27.639 1.00 96.31 673 ASN A CA 1
ATOM 5288 C C . ASN A 1 673 ? -13.976 34.666 27.860 1.00 96.31 673 ASN A C 1
ATOM 5290 O O . ASN A 1 673 ? -12.801 34.718 28.211 1.00 96.31 673 ASN A O 1
ATOM 5294 N N . VAL A 1 674 ? -14.744 35.747 27.749 1.00 94.56 674 VAL A N 1
ATOM 5295 C CA . VAL A 1 674 ? -14.356 37.095 28.169 1.00 94.56 674 VAL A CA 1
ATOM 5296 C C . VAL A 1 674 ? -15.434 37.632 29.104 1.00 94.56 674 VAL A C 1
ATOM 5298 O O . VAL A 1 674 ? -16.582 37.818 28.695 1.00 94.56 674 VAL A O 1
ATOM 5301 N N . GLY A 1 675 ? -15.061 37.884 30.359 1.00 88.31 675 GLY A N 1
ATOM 5302 C CA . GLY A 1 675 ? -15.940 38.416 31.396 1.00 88.31 675 GLY A CA 1
ATOM 5303 C C . GLY A 1 675 ? -15.271 39.515 32.222 1.00 88.31 675 GLY A C 1
ATOM 5304 O O . GLY A 1 675 ? -14.101 39.842 32.042 1.00 88.31 675 GLY A O 1
ATOM 5305 N N . SER A 1 676 ? -16.012 40.088 33.172 1.00 83.38 676 SER A N 1
ATOM 5306 C CA . SER A 1 676 ? -15.505 41.158 34.048 1.00 83.38 676 SER A CA 1
ATOM 5307 C C . SER A 1 676 ? -14.349 40.719 34.956 1.00 83.38 676 SER A C 1
ATOM 5309 O O . SER A 1 676 ? -13.562 41.559 35.382 1.00 83.38 676 SER A O 1
ATOM 5311 N N . GLY A 1 677 ? -14.244 39.419 35.250 1.00 83.44 677 GLY A N 1
ATOM 5312 C CA . GLY A 1 677 ? -13.198 38.836 36.095 1.00 83.44 677 GLY A CA 1
ATOM 5313 C C . GLY A 1 677 ? -11.955 38.341 35.350 1.00 83.44 677 GLY A C 1
ATOM 5314 O O . GLY A 1 677 ? -11.035 37.861 36.006 1.00 83.44 677 GLY A O 1
ATOM 5315 N N . GLY A 1 678 ? -11.918 38.424 34.015 1.00 90.69 678 GLY A N 1
ATOM 5316 C CA . GLY A 1 678 ? -10.807 37.910 33.215 1.00 90.69 678 GLY A CA 1
ATOM 5317 C C . GLY A 1 678 ? -11.237 37.294 31.886 1.00 90.69 678 GLY A C 1
ATOM 5318 O O . GLY A 1 678 ? -12.376 37.432 31.437 1.00 90.69 678 GLY A O 1
ATOM 5319 N N . SER A 1 679 ? -10.288 36.636 31.229 1.00 96.19 679 SER A N 1
ATOM 5320 C CA . SER A 1 679 ? -10.532 35.856 30.017 1.00 96.19 679 SER A CA 1
ATOM 5321 C C . SER A 1 679 ? -9.916 34.476 30.169 1.00 96.19 679 SER A C 1
ATOM 5323 O O . SER A 1 679 ? -8.853 34.363 30.776 1.00 96.19 679 SER A O 1
ATOM 5325 N N . TRP A 1 680 ? -10.583 33.459 29.631 1.00 97.19 680 TRP A N 1
ATOM 5326 C CA . TRP A 1 680 ? -10.262 32.055 29.880 1.00 97.19 680 TRP A CA 1
ATOM 5327 C C . TRP A 1 680 ? -10.430 31.223 28.612 1.00 97.19 680 TRP A C 1
ATOM 5329 O O . TRP A 1 680 ? -11.480 31.255 27.966 1.00 97.19 680 TRP A O 1
ATOM 5339 N N . ALA A 1 681 ? -9.384 30.487 28.258 1.00 98.31 681 ALA A N 1
ATOM 5340 C CA . ALA A 1 681 ? -9.367 29.486 27.208 1.00 98.31 681 ALA A CA 1
ATOM 5341 C C . ALA A 1 681 ? -9.885 28.171 27.787 1.00 98.31 681 ALA A C 1
ATOM 5343 O O . ALA A 1 681 ? -9.350 27.665 28.772 1.00 98.31 681 ALA A O 1
ATOM 5344 N N . ILE A 1 682 ? -10.945 27.635 27.184 1.00 98.38 682 ILE A N 1
ATOM 5345 C CA . ILE A 1 682 ? -11.686 26.505 27.730 1.00 98.38 682 ILE A CA 1
ATOM 5346 C C . ILE A 1 682 ? -11.656 25.330 26.752 1.00 98.38 682 ILE A C 1
ATOM 5348 O O . ILE A 1 682 ? -11.977 25.472 25.568 1.00 98.38 682 ILE A O 1
ATOM 5352 N N . MET A 1 683 ? -11.312 24.158 27.276 1.00 97.94 683 MET A N 1
ATOM 5353 C CA . MET A 1 683 ? -11.200 22.895 26.544 1.00 97.94 683 MET A CA 1
ATOM 5354 C C . MET A 1 683 ? -12.303 21.930 26.961 1.00 97.94 683 MET A C 1
ATOM 5356 O O . MET A 1 683 ? -12.837 22.040 28.061 1.00 97.94 683 MET A O 1
ATOM 5360 N N . PHE A 1 684 ? -12.610 20.944 26.122 1.00 98.06 684 PHE A N 1
ATOM 5361 C CA . PHE A 1 684 ? -13.379 19.787 26.561 1.00 98.06 684 PHE A CA 1
ATOM 5362 C C . PHE A 1 684 ? -12.520 18.860 27.431 1.00 98.06 684 PHE A C 1
ATOM 5364 O O . PHE A 1 684 ? -11.375 18.534 27.100 1.00 98.06 684 PHE A O 1
ATOM 5371 N N . GLY A 1 685 ? -13.105 18.370 28.519 1.00 96.94 685 GLY A N 1
ATOM 5372 C CA . GLY A 1 685 ? -12.516 17.349 29.382 1.00 96.94 685 GLY A CA 1
ATOM 5373 C C . GLY A 1 685 ? -13.528 16.275 29.761 1.00 96.94 685 GLY A C 1
ATOM 5374 O O . GLY A 1 685 ? -14.736 16.455 29.610 1.00 96.94 685 GLY A O 1
ATOM 5375 N N . VAL A 1 686 ? -13.033 15.157 30.284 1.00 96.81 686 VAL A N 1
ATOM 5376 C CA . VAL A 1 686 ? -13.861 14.115 30.904 1.00 96.81 686 VAL A CA 1
ATOM 5377 C C . VAL A 1 686 ? -13.700 14.222 32.414 1.00 96.81 686 VAL A C 1
ATOM 5379 O O . VAL A 1 686 ? -12.575 14.322 32.896 1.00 96.81 686 VAL A O 1
ATOM 5382 N N . ARG A 1 687 ? -14.800 14.220 33.176 1.00 95.00 687 ARG A N 1
ATOM 5383 C CA . ARG A 1 687 ? -14.792 14.217 34.651 1.00 95.00 687 ARG A CA 1
ATOM 5384 C C . ARG A 1 687 ? -14.712 12.801 35.213 1.00 95.00 687 ARG A C 1
ATOM 5386 O O . ARG A 1 687 ? -15.179 11.843 34.601 1.00 95.00 687 ARG A O 1
ATOM 5393 N N . SER A 1 688 ? -14.282 12.695 36.471 1.00 94.12 688 SER A N 1
ATOM 5394 C CA . SER A 1 688 ? -14.332 11.444 37.246 1.00 94.12 688 SER A CA 1
ATOM 5395 C C . SER A 1 688 ? -15.745 10.878 37.429 1.00 94.12 688 SER A C 1
ATOM 5397 O O . SER A 1 688 ? -15.905 9.694 37.701 1.00 94.12 688 SER A O 1
ATOM 5399 N N . THR A 1 689 ? -16.783 11.694 37.241 1.00 92.50 689 THR A N 1
ATOM 5400 C CA . THR A 1 689 ? -18.192 11.277 37.266 1.00 92.50 689 THR A CA 1
ATOM 5401 C C . THR A 1 689 ? -18.711 10.772 35.914 1.00 92.50 689 THR A C 1
ATOM 5403 O O . THR A 1 689 ? -19.868 10.372 35.825 1.00 92.50 689 THR A O 1
ATOM 5406 N N . GLY A 1 690 ? -17.891 10.799 34.856 1.00 91.62 690 GLY A N 1
ATOM 5407 C CA . GLY A 1 690 ? -18.268 10.364 33.506 1.00 91.62 690 GLY A CA 1
ATOM 5408 C C . GLY A 1 690 ? -19.012 11.415 32.678 1.00 91.62 690 GLY A C 1
ATOM 5409 O O . GLY A 1 690 ? -19.461 11.108 31.578 1.00 91.62 690 GLY A O 1
ATOM 5410 N N . TYR A 1 691 ? -19.150 12.642 33.190 1.00 94.56 691 TYR A N 1
ATOM 5411 C CA . TYR A 1 691 ? -19.636 13.790 32.419 1.00 94.56 691 TYR A CA 1
ATOM 5412 C C . TYR A 1 691 ? -18.521 14.351 31.538 1.00 94.56 691 TYR A C 1
ATOM 5414 O O . TYR A 1 691 ? -17.363 14.398 31.966 1.00 94.56 691 TYR A O 1
ATOM 5422 N N . LEU A 1 692 ? -18.881 14.848 30.355 1.00 95.69 692 LEU A N 1
ATOM 5423 C CA . LEU A 1 692 ? -18.041 15.833 29.680 1.00 95.69 692 LEU A CA 1
ATOM 5424 C C . LEU A 1 692 ? -18.115 17.172 30.426 1.00 95.69 692 LEU A C 1
ATOM 5426 O O . LEU A 1 692 ? -19.123 17.501 31.049 1.00 95.69 692 LEU A O 1
ATOM 5430 N N . ASP A 1 693 ? -17.034 17.933 30.373 1.00 94.12 693 ASP A N 1
ATOM 5431 C CA . ASP A 1 693 ? -16.897 19.220 31.047 1.00 94.12 693 ASP A CA 1
ATOM 5432 C C . ASP A 1 693 ? -16.132 20.221 30.179 1.00 94.12 693 ASP A C 1
ATOM 5434 O O . ASP A 1 693 ? -15.538 19.849 29.167 1.00 94.12 693 ASP A O 1
ATOM 5438 N N . ALA A 1 694 ? -16.154 21.485 30.595 1.00 96.62 694 ALA A N 1
ATOM 5439 C CA . ALA A 1 694 ? -15.472 22.603 29.968 1.00 96.62 694 ALA A CA 1
ATOM 5440 C C . ALA A 1 694 ? -14.503 23.293 30.960 1.00 96.62 694 ALA A C 1
ATOM 5442 O O . ALA A 1 694 ? -14.764 24.421 31.390 1.00 96.62 694 ALA A O 1
ATOM 5443 N N . PRO A 1 695 ? -13.419 22.623 31.400 1.00 96.69 695 PRO A N 1
ATOM 5444 C CA . PRO A 1 695 ? -12.422 23.230 32.282 1.00 96.69 695 PRO A CA 1
ATOM 5445 C C . PRO A 1 695 ? -11.514 24.246 31.565 1.00 96.69 695 PRO A C 1
ATOM 5447 O O . PRO A 1 695 ? -11.162 24.093 30.393 1.00 96.69 695 PRO A O 1
ATOM 5450 N N . ASP A 1 696 ? -11.086 25.265 32.316 1.00 97.00 696 ASP A N 1
ATOM 5451 C CA . ASP A 1 696 ? -10.037 26.200 31.900 1.00 97.00 696 ASP A CA 1
ATOM 5452 C C . ASP A 1 696 ? -8.697 25.480 31.699 1.00 97.00 696 ASP A C 1
ATOM 5454 O O . ASP A 1 696 ? -8.336 24.612 32.495 1.00 97.00 696 ASP A O 1
ATOM 5458 N N . VAL A 1 697 ? -7.952 25.850 30.654 1.00 98.31 697 VAL A N 1
ATOM 5459 C CA . VAL A 1 697 ? -6.689 25.192 30.267 1.00 98.31 697 VAL A CA 1
ATOM 5460 C C . VAL A 1 697 ? -5.617 25.190 31.361 1.00 98.31 697 VAL A C 1
ATOM 5462 O O . VAL A 1 697 ? -4.748 24.316 31.329 1.00 98.31 697 VAL A O 1
ATOM 5465 N N . SER A 1 698 ? -5.673 26.121 32.321 1.00 97.56 698 SER A N 1
ATOM 5466 C CA . SER A 1 698 ? -4.731 26.209 33.445 1.00 97.56 698 SER A CA 1
ATOM 5467 C C . SER A 1 698 ? -5.120 25.351 34.647 1.00 97.56 698 SER A C 1
ATOM 5469 O O . SER A 1 698 ? -4.298 25.149 35.545 1.00 97.56 698 SER A O 1
ATOM 5471 N N . ASN A 1 699 ? -6.338 24.796 34.661 1.00 96.94 699 ASN A N 1
ATOM 5472 C CA . ASN A 1 699 ? -6.710 23.772 35.633 1.00 96.94 699 ASN A CA 1
ATOM 5473 C C . ASN A 1 699 ? -5.866 22.516 35.417 1.00 96.94 699 ASN A C 1
ATOM 5475 O O . ASN A 1 699 ? -5.330 22.289 34.342 1.00 96.94 699 ASN A O 1
ATOM 5479 N N . VAL A 1 700 ? -5.766 21.667 36.436 1.00 95.44 700 VAL A N 1
ATOM 5480 C CA . VAL A 1 700 ? -5.040 20.398 36.332 1.00 95.44 700 VAL A CA 1
ATOM 5481 C C . VAL A 1 700 ? -5.986 19.248 36.002 1.00 95.44 700 VAL A C 1
ATOM 5483 O O . VAL A 1 700 ? -7.086 19.151 36.546 1.00 95.44 700 VAL A O 1
ATOM 5486 N N . GLY A 1 701 ? -5.534 18.354 35.129 1.00 95.06 701 GLY A N 1
ATOM 5487 C CA . GLY A 1 701 ? -6.238 17.143 34.729 1.00 95.06 701 GLY A CA 1
ATOM 5488 C C . GLY A 1 701 ? -5.267 16.036 34.330 1.00 95.06 701 GLY A C 1
ATOM 5489 O O . GLY A 1 701 ? -4.052 16.231 34.270 1.00 95.06 701 GLY A O 1
ATOM 5490 N N . GLY A 1 702 ? -5.804 14.848 34.084 1.00 97.00 702 GLY A N 1
ATOM 5491 C CA . GLY A 1 702 ? -5.028 13.694 33.661 1.00 97.00 702 GLY A CA 1
ATOM 5492 C C . GLY A 1 702 ? -4.624 13.709 32.188 1.00 97.00 702 GLY A C 1
ATOM 5493 O O . GLY A 1 702 ? -5.330 14.250 31.337 1.00 97.00 702 GLY A O 1
ATOM 5494 N N . VAL A 1 703 ? -3.500 13.060 31.885 1.00 98.56 703 VAL A N 1
ATOM 5495 C CA . VAL A 1 703 ? -2.929 12.915 30.540 1.00 98.56 703 VAL A CA 1
ATOM 5496 C C . VAL A 1 703 ? -2.983 11.450 30.121 1.00 98.56 703 VAL A C 1
ATOM 5498 O O . VAL A 1 703 ? -2.383 10.584 30.766 1.00 98.56 703 VAL A O 1
ATOM 5501 N N . ARG A 1 704 ? -3.687 11.177 29.021 1.00 98.00 704 ARG A N 1
ATOM 5502 C CA . ARG A 1 704 ? -3.777 9.850 28.402 1.00 98.00 704 ARG A CA 1
ATOM 5503 C C . ARG A 1 704 ? -3.236 9.920 26.975 1.00 98.00 704 ARG A C 1
ATOM 5505 O O . ARG A 1 704 ? -3.927 10.468 26.119 1.00 98.00 704 ARG A O 1
ATOM 5512 N N . PRO A 1 705 ? -2.028 9.387 26.722 1.00 98.56 705 PRO A N 1
ATOM 5513 C CA . PRO A 1 705 ? -1.486 9.268 25.379 1.00 98.56 705 PRO A CA 1
ATOM 5514 C C . PRO A 1 705 ? -2.450 8.594 24.415 1.00 98.56 705 PRO A C 1
ATOM 5516 O O . PRO A 1 705 ? -3.072 7.585 24.761 1.00 98.56 705 PRO A O 1
ATOM 5519 N N . VAL A 1 706 ? -2.505 9.119 23.198 1.00 98.88 706 VAL A N 1
ATOM 5520 C CA . VAL A 1 706 ? -3.105 8.459 22.044 1.00 98.88 706 VAL A CA 1
ATOM 5521 C C . VAL A 1 706 ? -2.043 8.309 20.966 1.00 98.88 706 VAL A C 1
ATOM 5523 O O . VAL A 1 706 ? -1.317 9.260 20.677 1.00 98.88 706 VAL A O 1
ATOM 5526 N N . ILE A 1 707 ? -1.967 7.117 20.383 1.00 98.69 707 ILE A N 1
ATOM 5527 C CA . ILE A 1 707 ? -1.094 6.780 19.252 1.00 98.69 707 ILE A CA 1
ATOM 5528 C C . ILE A 1 707 ? -1.914 6.071 18.172 1.00 98.69 707 ILE A C 1
ATOM 5530 O O . ILE A 1 707 ? -3.028 5.610 18.437 1.00 98.69 707 ILE A O 1
ATOM 5534 N N . ASN A 1 708 ? -1.356 5.959 16.971 1.00 98.12 708 ASN A N 1
ATOM 5535 C CA . ASN A 1 708 ? -1.882 5.094 15.921 1.00 98.12 708 ASN A CA 1
ATOM 5536 C C . ASN A 1 708 ? -0.835 4.014 15.636 1.00 98.12 708 ASN A C 1
ATOM 5538 O O . ASN A 1 708 ? 0.285 4.361 15.276 1.00 98.12 708 ASN A O 1
ATOM 5542 N N . LEU A 1 709 ? -1.157 2.732 15.802 1.00 97.56 709 LEU A N 1
ATOM 5543 C CA . LEU A 1 709 ? -0.289 1.671 15.282 1.00 97.56 709 LEU A CA 1
ATOM 5544 C C . LEU A 1 709 ? -0.345 1.668 13.753 1.00 97.56 709 LEU A C 1
ATOM 5546 O O . LEU A 1 709 ? -1.392 1.994 13.185 1.00 97.56 709 LEU A O 1
ATOM 5550 N N . ALA A 1 710 ? 0.765 1.326 13.101 1.00 92.50 710 ALA A N 1
ATOM 5551 C CA . ALA A 1 710 ? 0.830 1.229 11.646 1.00 92.50 710 ALA A CA 1
ATOM 5552 C C . ALA A 1 710 ? -0.165 0.182 11.102 1.00 92.50 710 ALA A C 1
ATOM 5554 O O . ALA A 1 710 ? -0.617 -0.700 11.828 1.00 92.50 710 ALA A O 1
ATOM 5555 N N . ARG A 1 711 ? -0.593 0.336 9.845 1.00 86.94 711 ARG A N 1
ATOM 5556 C CA . ARG A 1 711 ? -1.651 -0.506 9.243 1.00 86.94 711 ARG A CA 1
ATOM 5557 C C . ARG A 1 711 ? -1.209 -1.948 8.975 1.00 86.94 711 ARG A C 1
ATOM 5559 O O . ARG A 1 711 ? -2.050 -2.826 8.850 1.00 86.94 711 ARG A O 1
ATOM 5566 N N . ASP A 1 712 ? 0.094 -2.139 8.860 1.00 81.75 712 ASP A N 1
ATOM 5567 C CA . ASP A 1 712 ? 0.824 -3.368 8.563 1.00 81.75 712 ASP A CA 1
ATOM 5568 C C . ASP A 1 712 ? 1.351 -4.054 9.829 1.00 81.75 712 ASP A C 1
ATOM 5570 O O . ASP A 1 712 ? 2.110 -5.013 9.742 1.00 81.75 712 ASP A O 1
ATOM 5574 N N . VAL A 1 713 ? 0.957 -3.589 11.022 1.00 86.06 713 VAL A N 1
ATOM 5575 C CA . VAL A 1 713 ? 1.303 -4.312 12.246 1.00 86.06 713 VAL A CA 1
ATOM 5576 C C . VAL A 1 713 ? 0.523 -5.618 12.331 1.00 86.06 713 VAL A C 1
ATOM 5578 O O . VAL A 1 713 ? -0.702 -5.660 12.179 1.00 86.06 713 VAL A O 1
ATOM 5581 N N . GLU A 1 714 ? 1.247 -6.668 12.681 1.00 86.88 714 GLU A N 1
ATOM 5582 C CA . GLU A 1 714 ? 0.677 -7.950 13.055 1.00 86.88 714 GLU A CA 1
ATOM 5583 C C . GLU A 1 714 ? 0.349 -7.965 14.545 1.00 86.88 714 GLU A C 1
ATOM 5585 O O . GLU A 1 714 ? 1.082 -7.433 15.392 1.00 86.88 714 GLU A O 1
ATOM 5590 N N . ILE A 1 715 ? -0.770 -8.597 14.884 1.00 88.19 715 ILE A N 1
ATOM 5591 C CA . ILE A 1 715 ? -1.191 -8.795 16.269 1.00 88.19 715 ILE A CA 1
ATOM 5592 C C . ILE A 1 715 ? -1.657 -10.230 16.480 1.00 88.19 715 ILE A C 1
ATOM 5594 O O . ILE A 1 715 ? -2.140 -10.893 15.574 1.00 88.19 715 ILE A O 1
ATOM 5598 N N . THR A 1 716 ? -1.575 -10.694 17.720 1.00 87.94 716 THR A N 1
ATOM 5599 C CA . THR A 1 716 ? -2.150 -11.977 18.150 1.00 87.94 716 THR A CA 1
ATOM 5600 C C . THR A 1 716 ? -3.051 -11.775 19.357 1.00 87.94 716 THR A C 1
ATOM 5602 O O . THR A 1 716 ? -2.889 -10.807 20.091 1.00 87.94 716 THR A O 1
ATOM 5605 N N . GLY A 1 717 ? -3.992 -12.683 19.611 1.00 87.50 717 GLY A N 1
ATOM 5606 C CA . GLY A 1 717 ? -4.880 -12.619 20.776 1.00 87.50 717 GLY A CA 1
ATOM 5607 C C . GLY A 1 717 ? -6.324 -12.284 20.416 1.00 87.50 717 GLY A C 1
ATOM 5608 O O . GLY A 1 717 ? -6.707 -12.280 19.256 1.00 87.50 717 GLY A O 1
ATOM 5609 N N . SER A 1 718 ? -7.149 -12.048 21.438 1.00 88.88 718 SER A N 1
ATOM 5610 C CA . SER A 1 718 ? -8.616 -11.923 21.294 1.00 88.88 718 SER A CA 1
ATOM 5611 C C . SER A 1 718 ? -9.148 -10.523 21.608 1.00 88.88 718 SER A C 1
ATOM 5613 O O . SER A 1 718 ? -10.357 -10.296 21.632 1.00 88.88 718 SER A O 1
ATOM 5615 N N . GLY A 1 719 ? -8.254 -9.604 21.975 1.00 94.25 719 GLY A N 1
ATOM 5616 C CA . GLY A 1 719 ? -8.617 -8.286 22.481 1.00 94.25 719 GLY A CA 1
ATOM 5617 C C . GLY A 1 719 ? -9.220 -8.284 23.886 1.00 94.25 719 GLY A C 1
ATOM 5618 O O . GLY A 1 719 ? -9.609 -7.223 24.369 1.00 94.25 719 GLY A O 1
ATOM 5619 N N . THR A 1 720 ? -9.321 -9.425 24.573 1.00 95.19 720 THR A N 1
ATOM 5620 C CA . THR A 1 720 ? -9.830 -9.470 25.954 1.00 95.19 720 THR A CA 1
ATOM 5621 C C . THR A 1 720 ? -8.779 -9.004 26.956 1.00 95.19 720 THR A C 1
ATOM 5623 O O . THR A 1 720 ? -7.590 -9.050 26.678 1.00 95.19 720 THR A O 1
ATOM 5626 N N . SER A 1 721 ? -9.162 -8.576 28.161 1.00 94.00 721 SER A N 1
ATOM 5627 C CA . SER A 1 721 ? -8.165 -8.173 29.170 1.00 94.00 721 SER A CA 1
ATOM 5628 C C . SER A 1 721 ? -7.230 -9.322 29.585 1.00 94.00 721 SER A C 1
ATOM 5630 O O . SER A 1 721 ? -6.061 -9.086 29.878 1.00 94.00 721 SER A O 1
ATOM 5632 N N . SER A 1 722 ? -7.715 -10.567 29.586 1.00 93.69 722 SER A N 1
ATOM 5633 C CA . SER A 1 722 ? -6.909 -11.764 29.869 1.00 93.69 722 SER A CA 1
ATOM 5634 C C . SER A 1 722 ? -6.045 -12.219 28.692 1.00 93.69 722 SER A C 1
ATOM 5636 O O . SER A 1 722 ? -5.022 -12.862 28.909 1.00 93.69 722 SER A O 1
ATOM 5638 N N . ALA A 1 723 ? -6.452 -11.901 27.462 1.00 93.75 723 ALA A N 1
ATOM 5639 C CA . ALA A 1 723 ? -5.736 -12.228 26.233 1.00 93.75 723 ALA A CA 1
ATOM 5640 C C . ALA A 1 723 ? -5.826 -11.037 25.258 1.00 93.75 723 ALA A C 1
ATOM 5642 O O . ALA A 1 723 ? -6.561 -11.119 24.261 1.00 93.75 723 ALA A O 1
ATOM 5643 N N . PRO A 1 724 ? -5.141 -9.916 25.579 1.00 96.94 724 PRO A N 1
ATOM 5644 C CA . PRO A 1 724 ? -5.198 -8.700 24.777 1.00 96.94 724 PRO A CA 1
ATOM 5645 C C . PRO A 1 724 ? -4.578 -8.958 23.411 1.00 96.94 724 PRO A C 1
ATOM 5647 O O . PRO A 1 724 ? -3.793 -9.892 23.260 1.00 96.94 724 PRO A O 1
ATOM 5650 N N . TYR A 1 725 ? -4.888 -8.109 22.436 1.00 95.75 725 TYR A N 1
ATOM 5651 C CA . TYR A 1 725 ? -4.122 -8.103 21.199 1.00 95.75 725 TYR A CA 1
ATOM 5652 C C . TYR A 1 725 ? -2.671 -7.716 21.502 1.00 95.75 725 TYR A C 1
ATOM 5654 O O . TYR A 1 725 ? -2.433 -6.676 22.112 1.00 95.75 725 TYR A O 1
ATOM 5662 N N . VAL A 1 726 ? -1.702 -8.541 21.127 1.00 94.62 726 VAL A N 1
ATOM 5663 C CA . VAL A 1 726 ? -0.271 -8.306 21.340 1.00 94.62 726 VAL A CA 1
ATOM 5664 C C . VAL A 1 726 ? 0.369 -8.036 19.992 1.00 94.62 726 VAL A C 1
ATOM 5666 O O . VAL A 1 726 ? 0.278 -8.886 19.115 1.00 94.62 726 VAL A O 1
ATOM 5669 N N . VAL A 1 727 ? 1.010 -6.876 19.845 1.00 90.50 727 VAL A N 1
ATOM 5670 C CA . VAL A 1 727 ? 1.771 -6.530 18.633 1.00 90.50 727 VAL A CA 1
ATOM 5671 C C . VAL A 1 727 ? 2.990 -7.439 18.537 1.00 90.50 727 VAL A C 1
ATOM 5673 O O . VAL A 1 727 ? 3.766 -7.519 19.496 1.00 90.50 727 VAL A O 1
ATOM 5676 N N . VAL A 1 728 ? 3.122 -8.139 17.413 1.00 82.56 728 VAL A N 1
ATOM 5677 C CA . VAL A 1 728 ? 4.252 -9.034 17.137 1.00 82.56 728 VAL A CA 1
ATOM 5678 C C . VAL A 1 728 ? 5.476 -8.191 16.760 1.00 82.56 728 VAL A C 1
ATOM 5680 O O . VAL A 1 728 ? 5.346 -7.114 16.172 1.00 82.56 728 VAL A O 1
ATOM 5683 N N . ALA A 1 729 ? 6.648 -8.637 17.218 1.00 59.09 729 ALA A N 1
ATOM 5684 C CA . ALA A 1 729 ? 7.920 -7.946 17.014 1.00 59.09 729 ALA A CA 1
ATOM 5685 C C . ALA A 1 729 ? 8.336 -7.984 15.544 1.00 59.09 729 ALA A C 1
ATOM 5687 O O . ALA A 1 729 ? 8.303 -9.094 14.977 1.00 59.09 729 ALA A O 1
#

Radius of gyration: 34.79 Å; Cα contacts (8 Å, |Δi|>4): 1905; chains: 1; bounding box: 86×89×121 Å

Mean predicted aligned error: 16.14 Å

Foldseek 3Di:
DDDDDDDDDDDDDDDDDDDDDDDDPFKDKDAPQFDQDPQEWEWEQDPVDGPDTDTDRGDDPLPNQKAWDDKDFPDPKDWDADSVRRIIMIGPDDPRHGHIYIYIYGNLLQVLCVQVVLFDEDADDDDLQAFQADFPGWYWDAEPQAIKIATAWQDFQQWADDLQFIWGFLIQHGSNWTKTKGQANALLAFALRRFLDWWFQAPDWQWLQSQFQAGADAQDPAQCRGPQRPGGGRLLVVFVVSCVVGPVVVQVQFDFQFDALQQDFPDWGSGHRIKTFGVCQVCQVVSNAGNYRPDQQRRDGCDVVNGPNSDPGSKDFAAVSSLSRQRAHQAHDVRAGHCNGSPQRLFKDFGRYWGIQDDDPRGTGTWGWIAHSSRHTYTDTSPNDIGGHMMMTIGDSNFHWDFRCGSVTRIYTPDPVQQCFFPLNVLLPQADEAEDDDDAFLAFFAQDARASYWYWDAEPQGIKIAAAHAYQFQWEADLQFIWGFGIQHNQQWTKTKGQANAPQLADQRSFPDFWDFQAQDFQWQQSLACAGDQWDLLHHPGGGRLNVSFVVVCVVGPPVVQVFFDQAQFDALQSAFAPPDDDDRHDDKGWTNCQNQAPPGRRRNDFGNYHPDLSRRDGDCPYPTGDNRDPGQKDFAAVSSVVVRTFGAPHADCNGRNQHLFKAFGSYWTIWDDDPVGIFGWGWIAHSRRHIDTDGSNGTGGHMMMTITDSSWGWDFRCGSVTRTYTDD

Sequence (729 aa):
MKKTLIIFILLFSCIILFVISNQKENEVIISNINNNIQGLVFYLQSEEESEEYISVDTIPSKDEGYVFSKAVCNDNSEVLFNNYTWSLEVSNMENGKIRCKLYFDIDDAIARRYILSQNTVNEEIPNFNTIATTNEGIFISEDDIGTTYYWRGDVDDNYFYFAGYYWRIIRINGDGSIRLIYQGIGTDSTGDNANATTAPWHSLTNDNAYIGYMYGNANSSTYEDTHVNINNSDIKVSLDEWYNSNLESYSEYLADVGFCGDRSLSSGTGIGSTTTYYNASNRLSNNNPTFKCMNQNDLYTVDNELGNGALTYPIGLITADEVVFAGGVTTGEGGKANENYYLYTGSNYRTMTPYAFASYNGSMYTQLFGIDSTGVIRRFWSSSGTQGVRPVINIKKSVELEGTGTAKDPYRIIDTDLEDLLAKNLILANKEIKTRSLPFTTSTTVTDTTTGVIYKAQDDWGDTYYFAGNPTDNWVKFAGYYWRIIRINGDGSIRLIYNGTSTATTGSSTMINSLQAFNSNYNRSEYVGYMYTSGQQHGNTTDSPIKDVLDSWYSSNLASYADKISTEAGFCGDREMASGYSWSSTGSTHYYAGYGRLAQNSNGVNPTFKCSNSNDLYTTSTSSKGNKKLSNPIGLITVDEVVMAGGAWNSGNSSYYLYNNAAYWTMSPFYFNVGSGGSWAIMFGVRSTGYLDAPDVSNVGGVRPVINLARDVEITGSGTSSAPYVVVA

Secondary structure (DSSP, 8-state):
----------------------PPTTEEEE-S--S--TTEEEEEE-SSSTT-EEEESSPPPTTSSEEEEEEEESSS-EEEEETTTTEEEEES-GGG---EEEEEEE---HHHHHHHHTSPEE-SPP-TTS---SEEEEEEEE-SSSEEEEEEES-SS-EEEETTEEEEEEEE-TTS-EEEEEEESSTT--GGGG-SEEE-S-S--SSGGGGSSEE--TT-SSHHHHS---EE-HHHHHHHHHHHHHTGGGGGGB----EE----EEES-SSTT--EEEHHHHHHHTT---SS-S-GGGEE-SSTTTS----SSS-B---HHHHHHTT-BSS-GGG-----STT--SS-EEEEEEEEEEEETTEEEEEEEEE-TTSBEEEEETTS--EEE--EEEE-TT-EEES-SBTTB-BEEE-HHHHHHBHHHHHHTT-EEE--PSPB-TT----S--TTEEEEEE-SSSEEEE--S--SS-EEEETTEEEEEEEE-TTS-EEEEE-TTSS--SSGGGSSEEEEES-S--SSGGGGSSEEBTTBTT--SEE-HHHHHHHHHHHHHTGGGGGGB-SSS-EE---PBPTT----SSSS-EEBHHHHHHTS-TT-B---S--S-TTTEE-BTT-SSS---BSSS-B---HHHHHHHT-BSSS--SSSTT--SS-EEEEEEEEEEEETTEEEEEEEEE-TTSBEE--BTTSEEEE--EEEE-TT-BEES-SSSSS-EEE--

pLDDT: mean 88.0, std 14.48, range [26.52, 98.88]

Solvent-accessible surface area (backbone atoms only — not comparable to full-atom values): 37663 Å² total; per-residue (Å²): 133,85,83,90,82,91,87,89,82,90,81,89,79,91,81,81,83,86,78,89,70,93,68,71,92,48,68,50,78,46,72,71,72,82,68,76,55,82,48,60,45,29,28,38,48,41,93,90,43,91,92,44,69,45,82,42,86,53,71,79,54,85,84,71,45,51,35,78,68,50,71,53,48,84,58,77,41,45,77,48,73,40,76,85,77,50,26,42,37,42,32,58,40,68,94,80,51,59,52,34,36,39,35,27,36,68,49,57,30,42,33,40,54,56,57,51,73,79,51,70,74,39,88,66,81,78,65,63,83,55,81,31,68,47,60,70,48,31,32,63,52,59,37,83,70,33,63,21,40,33,43,26,8,37,57,63,57,46,27,33,48,57,85,85,30,29,26,36,53,55,30,32,41,32,76,22,26,40,30,32,33,48,29,23,83,42,87,81,38,42,34,72,53,23,27,83,49,69,38,36,50,28,96,59,42,70,31,40,14,52,53,42,61,38,17,32,40,68,75,35,93,43,48,65,51,8,57,36,63,80,40,79,20,51,36,44,52,58,47,53,56,48,39,61,76,61,42,56,96,49,51,90,49,49,31,70,79,48,39,56,32,32,78,40,72,66,40,66,67,50,30,27,77,45,58,20,34,21,34,49,46,58,32,54,73,66,51,51,66,61,69,51,58,85,25,58,84,30,20,43,12,43,49,59,88,79,30,52,31,65,36,94,55,60,64,44,50,47,38,56,35,58,41,41,59,27,21,37,37,66,72,32,79,96,72,42,69,47,71,42,16,67,86,43,34,57,34,44,32,57,33,36,24,32,30,32,29,42,75,56,100,89,42,62,36,23,28,25,34,21,35,36,47,54,22,30,39,40,83,39,51,33,78,60,52,65,35,28,35,39,54,22,40,28,35,38,17,66,40,47,68,44,66,70,9,24,78,92,37,34,26,30,72,60,44,78,64,66,52,54,38,26,38,54,44,49,67,50,54,85,39,51,78,42,70,78,80,77,58,37,36,22,61,47,63,33,65,52,74,26,57,55,46,37,31,52,54,61,36,85,61,35,68,21,42,33,45,41,10,28,48,58,48,43,25,33,38,53,87,84,28,27,28,35,52,48,30,35,42,34,78,39,25,40,31,33,35,46,24,27,80,45,83,56,65,56,44,68,63,30,33,89,40,64,75,40,34,52,11,87,55,26,65,33,40,33,42,43,34,64,35,22,28,94,86,32,80,69,27,70,81,38,76,19,60,44,44,54,54,50,50,54,49,40,62,75,62,42,55,94,48,50,91,51,39,26,43,58,74,55,40,53,32,50,75,48,62,15,91,97,47,69,93,48,50,61,98,51,62,33,43,16,34,52,29,49,28,44,64,68,35,60,71,51,17,53,70,60,70,53,64,93,47,48,66,34,17,44,9,18,70,86,24,92,48,51,50,37,72,33,92,54,64,64,44,51,46,40,53,35,56,42,42,65,23,14,34,16,54,78,31,56,30,75,52,17,69,88,39,26,66,42,42,31,54,35,38,23,26,29,34,24,47,58,55,97,92,50,43,40,10,19,24,33,27,38,37,44,69,18,23,44,45,72,50,48,23,55,48,67,24,16,41,41,53,20,41,28,33,27,46,82,38,40,47,47,71,65,12,23,77,92,40,30,24,32,63,63,132